Protein AF-A0AAE9CW41-F1 (afdb_monomer)

Organism: Caenorhabditis briggsae (NCBI:txid6238)

Radius of gyration: 40.55 Å; Cα contacts (8 Å, |Δi|>4): 1015; chains: 1; bounding box: 83×115×107 Å

Mean predicted aligned error: 18.95 Å

pLDDT: mean 74.08, std 17.82, range [25.81, 98.44]

InterPro domains:
  IPR021942 Protein of unknown function DUF3557 [PF12078] (274-424)
  IPR021942 Protein of unknown function DUF3557 [PF12078] (593-670)
  IPR021942 Protein of unknown function DUF3557 [PTHR31379] (8-447)

Foldseek 3Di:
DPDPDPPPPDDDDLVRLLVVLQPDAQVVLLVVCVVPVVCVVSNLAHAHEFAEWEAELQAIDTRLKDKGKAKQWDFPDDDDAPVSVVQVVVQYHSFDADQLRHGDLDDDDFDQLKQKFAAADVVVCVVVVPPVLLDPVVLVVLVVVLVVLVVVLVCLVPPDDDDPPDPPDDDDDDDDPPVPDDDDPDDDPPPPDCVVVPPDDDDPDPSVVVSVVSVVVNVSSVSVSVVSVSVVVSVVCVVVVHGYSTFMWIWIWMADSVRDIDIDIGGPPDTSQVVSLVVQCSSNNPHDDAYEYAEYEYEYDHNRMDIGRHYPPAEYAYQEYEYEHDPVSSLVSCQSRYPCSLDAHCEYEYQADELVCLPPPNQQRHQEYEHEVNEPYDPLSSLLSHNHLHYEYYNYHDDALVSLLSSVVCCVVVVSDPRRDYHYDDPDPVRVVSNVVSNVLSVLQVVLVVLLVCVVVPVPCVQVSLADAREFAEWEDELQAIDGSQKTKGKAKAKADPPPDDDPVNVVCNVRHHSAWADPLGHHDLDDPDDDPQKFKFADDDPDDDPPVVVVVVVVSVVVVPDDDDMAMKMWIWMAGNVGDIDIDIGHPPDGSLVVQQVVLCSSQNPHPDAYEYAEYEYDYDHPRIDIHDYDPPAAYAYQEYEYAGAPVRRLVSCLVRYPCSQDAHPYYYYNHDDPVCVPPSND

Sequence (684 aa):
MLAAIPDMDRRLSYGSLKCVLQKFKANFRFRLAERLPEIRCAEKAVPLYIDKFTFAEEGFKLNNTEYQLGVICQVRDGPAQKTFIGQAQYGGHPRDIDRFGYEIRSFTELTPGDIFVQDYNPQMDADDDLEFETTEESLLIQQNRLIALEKEKIELEHAPEEVENIPENPMELDLSEEDLIGIEPEEEDDLMDPDQVERGRDQVLSRKEQLEKINISIIYAKTLLAYIEFDLERNRRKRDNLPSLFDFFIQFTKTSPDGTVYIERFNYDKSLMAARKYLICKLLGNRKPVMKIKSLGFWARPGGGLVISLPEGIKLDVQNFGTSGNLSDVLERVEPVLEYPNRPFNLLTSDSLRLEDAQNPKVQNAEVLVLSDNWDVDYIALCREVQNKNIVIFLGQEMQPLEYGLLVEDLIETKGTVGTFYEITQTGEDKTKEAMRFIAAHFENVVMRERFRLAEGLPKIQWADKAVPLFISKLTICEEGHKLNDTDYRLGVICHTCNGYAPKTIICGNQYGHLRDIDRFRFEKRLFPEFTPGDIFVQDFNPQRGVDDDLELAITEASFMMEHDRLTALEKFTKVFSDGTVHIERFNYDKSLMEAWRYLICKTLGNRKSINKIESLGFQAQKHDGLVVCLPEGIKLNVRNFATSGNLSEVLQRVEPMLESPNRPFGRLTSDGLRLEDAHNPKV

Solvent-accessible surface area (backbone atoms only — not comparable to full-atom values): 39192 Å² total; per-residue (Å²): 135,82,80,75,77,78,67,88,83,66,73,73,50,73,68,57,44,33,60,55,53,63,74,51,56,55,73,60,50,53,55,48,30,67,79,36,64,89,45,37,68,46,55,37,62,41,59,47,66,41,61,34,38,36,38,40,59,45,36,38,31,55,57,66,30,39,41,32,46,10,41,29,63,42,59,74,76,75,86,70,53,67,68,50,55,49,32,56,74,71,33,22,40,50,57,48,55,46,80,75,68,47,76,52,88,69,82,71,87,82,54,96,73,45,36,60,34,47,50,86,51,74,65,58,58,60,62,64,65,54,58,76,72,70,41,76,63,57,49,52,52,44,51,51,50,40,52,50,48,55,48,51,50,50,50,66,74,66,50,78,88,74,82,78,82,72,76,96,68,82,79,87,75,92,74,70,92,79,83,80,75,87,82,74,89,77,92,65,96,66,86,76,61,72,79,76,69,77,79,74,76,96,66,90,67,53,73,69,57,49,52,49,52,49,52,52,50,46,54,48,41,55,52,52,44,57,48,46,57,49,52,38,50,44,50,50,29,62,76,68,70,49,84,54,63,54,48,57,27,35,26,42,29,36,36,40,79,84,68,53,72,46,79,51,76,42,76,59,85,65,55,56,68,58,52,50,33,49,52,47,30,68,77,61,38,88,46,80,51,59,32,38,30,46,30,41,34,42,48,42,58,87,76,60,44,34,80,47,53,62,47,88,90,48,41,35,45,64,40,23,44,34,35,31,22,45,54,66,64,37,51,63,55,46,40,79,37,33,67,56,64,87,58,59,28,60,32,38,37,27,35,47,66,50,70,76,46,39,75,37,68,65,56,36,52,11,55,25,40,34,38,38,58,32,65,87,54,63,63,68,64,38,62,69,64,35,73,45,49,25,40,37,41,33,68,42,55,87,78,55,51,68,56,57,40,52,52,52,48,50,43,60,74,72,55,58,54,95,85,50,49,76,46,78,51,77,86,57,70,67,60,50,52,49,30,52,53,46,40,50,58,51,49,57,50,55,53,52,53,51,52,52,52,50,41,70,75,33,71,89,47,38,72,60,57,29,56,48,61,48,81,38,70,32,40,38,42,41,67,57,32,38,31,51,63,68,35,38,39,32,53,18,37,30,72,47,58,82,79,83,69,67,58,69,68,55,53,58,29,45,74,76,31,31,78,47,46,58,44,101,85,68,46,71,48,91,64,82,73,88,82,58,98,77,56,37,63,33,49,57,91,73,96,82,77,75,79,64,75,59,51,62,53,50,53,56,51,55,65,58,70,77,77,76,88,72,74,51,58,32,34,37,39,39,39,38,42,79,89,69,52,73,50,75,51,75,47,79,59,82,67,53,56,68,55,54,47,30,49,50,47,31,71,76,71,34,89,43,82,33,58,34,36,29,50,28,41,35,41,44,45,60,89,77,74,45,28,78,48,56,69,50,89,87,51,46,37,43,66,40,22,43,35,32,46,17,44,48,61,66,40,46,68,57,46,38,84,30,34,74,58,66,86,60,59,46,84,42,77,47,56,78,34,73,51,85,76,43,78,74,40,90,58,108

Structure (mmCIF, N/CA/C/O backbone):
data_AF-A0AAE9CW41-F1
#
_entry.id   AF-A0AAE9CW41-F1
#
loop_
_atom_site.group_PDB
_atom_site.id
_atom_site.type_symbol
_atom_site.label_atom_id
_atom_site.label_alt_id
_atom_site.label_comp_id
_atom_site.label_asym_id
_atom_site.label_entity_id
_atom_site.label_seq_id
_atom_site.pdbx_PDB_ins_code
_atom_site.Cartn_x
_atom_site.Cartn_y
_atom_site.Cartn_z
_atom_site.occupancy
_atom_site.B_iso_or_equiv
_atom_site.auth_seq_id
_atom_site.auth_comp_id
_atom_site.auth_asym_id
_atom_site.auth_atom_id
_atom_site.pdbx_PDB_model_num
ATOM 1 N N . MET A 1 1 ? -6.506 -62.556 -6.181 1.00 41.69 1 MET A N 1
ATOM 2 C CA . MET A 1 1 ? -6.747 -61.312 -6.941 1.00 41.69 1 MET A CA 1
ATOM 3 C C . MET A 1 1 ? -5.397 -60.760 -7.350 1.00 41.69 1 MET A C 1
ATOM 5 O O . MET A 1 1 ? -4.662 -60.302 -6.488 1.00 41.69 1 MET A O 1
ATOM 9 N N . LEU A 1 2 ? -5.031 -60.895 -8.624 1.00 40.91 2 LEU A N 1
ATOM 10 C CA . LEU A 1 2 ? -3.861 -60.216 -9.178 1.00 40.91 2 LEU A CA 1
ATOM 11 C C . LEU A 1 2 ? -4.248 -58.746 -9.361 1.00 40.91 2 LEU A C 1
ATOM 13 O O . LEU A 1 2 ? -5.189 -58.454 -10.097 1.00 40.91 2 LEU A O 1
ATOM 17 N N . ALA A 1 3 ? -3.586 -57.844 -8.636 1.00 49.06 3 ALA A N 1
ATOM 18 C CA . ALA A 1 3 ? -3.726 -56.411 -8.848 1.00 49.06 3 ALA A CA 1
ATOM 19 C C . ALA A 1 3 ? -3.250 -56.105 -10.273 1.00 49.06 3 ALA A C 1
ATOM 21 O O . ALA A 1 3 ? -2.088 -56.336 -10.603 1.00 49.06 3 ALA A O 1
ATOM 22 N N . ALA A 1 4 ? -4.172 -55.665 -11.129 1.00 59.88 4 ALA A N 1
ATOM 23 C CA . ALA A 1 4 ? -3.843 -55.235 -12.476 1.00 59.88 4 ALA A CA 1
ATOM 24 C C . ALA A 1 4 ? -2.830 -54.087 -12.385 1.00 59.88 4 ALA A C 1
ATOM 26 O O . ALA A 1 4 ? -3.081 -53.084 -11.715 1.00 59.88 4 ALA A O 1
ATOM 27 N N . ILE A 1 5 ? -1.682 -54.266 -13.038 1.00 60.12 5 ILE A N 1
ATOM 28 C CA . ILE A 1 5 ? -0.695 -53.208 -13.252 1.00 60.12 5 ILE A CA 1
ATOM 29 C C . ILE A 1 5 ? -1.450 -52.048 -13.922 1.00 60.12 5 ILE A C 1
ATOM 31 O O . ILE A 1 5 ? -2.125 -52.294 -14.926 1.00 60.12 5 ILE A O 1
ATOM 35 N N . PRO A 1 6 ? 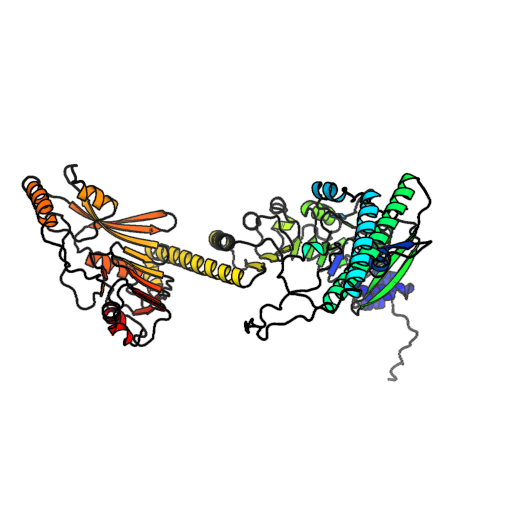-1.434 -50.824 -13.361 1.00 60.31 6 PRO A N 1
ATOM 36 C CA . PRO A 1 6 ? -2.142 -49.707 -13.963 1.00 60.31 6 PRO A CA 1
ATOM 37 C C . PRO A 1 6 ? -1.595 -49.476 -15.371 1.00 60.31 6 PRO A C 1
ATOM 39 O O . PRO A 1 6 ? -0.391 -49.334 -15.564 1.00 60.31 6 PRO A O 1
ATOM 42 N N . ASP A 1 7 ? -2.501 -49.489 -16.345 1.00 66.31 7 ASP A N 1
ATOM 43 C CA . ASP A 1 7 ? -2.213 -49.166 -17.737 1.00 66.31 7 ASP A CA 1
ATOM 44 C C . ASP A 1 7 ? -1.680 -47.728 -17.813 1.00 66.31 7 ASP A C 1
ATOM 46 O O . ASP A 1 7 ? -2.427 -46.764 -17.620 1.00 66.31 7 ASP A O 1
ATOM 50 N N . MET A 1 8 ? -0.369 -47.603 -18.030 1.00 60.34 8 MET A N 1
ATOM 51 C CA . MET A 1 8 ? 0.351 -46.328 -18.048 1.00 60.34 8 MET A CA 1
ATOM 52 C C . MET A 1 8 ? -0.043 -45.445 -19.243 1.00 60.34 8 MET A C 1
ATOM 54 O O . MET A 1 8 ? 0.181 -44.236 -19.187 1.00 60.34 8 MET A O 1
ATOM 58 N N . ASP A 1 9 ? -0.685 -46.011 -20.271 1.00 71.50 9 ASP A N 1
ATOM 59 C CA . ASP A 1 9 ? -1.161 -45.283 -21.454 1.00 71.50 9 ASP A CA 1
ATOM 60 C C . ASP A 1 9 ? -2.621 -44.814 -21.316 1.00 71.50 9 ASP A C 1
ATOM 62 O O . ASP A 1 9 ? -3.159 -44.096 -22.172 1.00 71.50 9 ASP A O 1
ATOM 66 N N . ARG A 1 10 ? -3.291 -45.165 -20.210 1.00 74.94 10 ARG A N 1
ATOM 67 C CA . ARG A 1 10 ? -4.683 -44.784 -19.976 1.00 74.94 10 ARG A CA 1
ATOM 68 C C . ARG A 1 10 ? -4.805 -43.298 -19.641 1.00 74.94 10 ARG A C 1
ATOM 70 O O . ARG A 1 10 ? -4.595 -42.860 -18.510 1.00 74.94 10 ARG A O 1
ATOM 77 N N . ARG A 1 11 ? -5.255 -42.518 -20.625 1.00 78.94 11 ARG A N 1
ATOM 78 C CA . ARG A 1 11 ? -5.577 -41.091 -20.461 1.00 78.94 11 ARG A CA 1
ATOM 79 C C . ARG A 1 11 ? -6.663 -40.879 -19.399 1.00 78.94 11 ARG A C 1
ATOM 81 O O . ARG A 1 11 ? -7.645 -41.623 -19.326 1.00 78.94 11 ARG A O 1
ATOM 88 N N . LEU A 1 12 ? -6.519 -39.815 -18.606 1.00 83.56 12 LEU A N 1
ATOM 89 C CA . LEU A 1 12 ? -7.567 -39.379 -17.682 1.00 83.56 12 LEU A CA 1
ATOM 90 C C . LEU A 1 12 ? -8.838 -39.017 -18.457 1.00 83.56 12 LEU A C 1
ATOM 92 O O . LEU A 1 12 ? -8.782 -38.345 -19.488 1.00 83.56 12 LEU A O 1
ATOM 96 N N . SER A 1 13 ? -9.999 -39.410 -17.926 1.00 89.94 13 SER A N 1
ATOM 97 C CA . SER A 1 13 ? -11.276 -38.926 -18.454 1.00 89.94 13 SER A CA 1
ATOM 98 C C . SER A 1 13 ? -11.366 -37.400 -18.318 1.00 89.94 13 SER A C 1
ATOM 100 O O . SER A 1 13 ? -10.769 -36.822 -17.408 1.00 89.94 13 SER A O 1
ATOM 102 N N . TYR A 1 14 ? -12.154 -36.736 -19.169 1.00 90.06 14 TYR A N 1
ATOM 103 C CA . TYR A 1 14 ? -12.338 -35.280 -19.098 1.00 90.06 14 TYR A CA 1
ATOM 104 C C . TYR A 1 14 ? -12.811 -34.812 -17.709 1.00 90.06 14 TYR A C 1
ATOM 106 O O . TYR A 1 14 ? -12.322 -33.810 -17.190 1.00 90.06 14 TYR A O 1
ATOM 114 N N . GLY A 1 15 ? -13.711 -35.568 -17.068 1.00 90.50 15 GLY A N 1
ATOM 115 C CA . GLY A 1 15 ? -14.164 -35.294 -15.701 1.00 90.50 15 GLY A CA 1
ATOM 116 C C . GLY A 1 15 ? -13.048 -35.445 -14.664 1.00 90.50 15 GLY A C 1
ATOM 117 O O . GLY A 1 15 ? -12.826 -34.539 -13.866 1.00 90.50 15 GLY A O 1
ATOM 118 N N . SER A 1 16 ? -12.289 -36.544 -14.717 1.00 92.31 16 SER A N 1
ATOM 119 C CA . SER A 1 16 ? -11.153 -36.775 -13.811 1.00 92.31 16 SER A CA 1
ATOM 120 C C . SER A 1 16 ? -10.066 -35.712 -13.981 1.00 92.31 16 SER A C 1
ATOM 122 O O . SER A 1 16 ? -9.541 -35.205 -12.993 1.00 92.31 16 SER A O 1
ATOM 124 N N . LEU A 1 17 ? -9.772 -35.325 -15.226 1.00 91.75 17 LEU A N 1
ATOM 125 C CA . LEU A 1 17 ? -8.810 -34.276 -15.545 1.00 91.75 17 LEU A CA 1
ATOM 126 C C . LEU A 1 17 ? -9.231 -32.935 -14.932 1.00 91.75 17 LEU A C 1
ATOM 128 O O . LEU A 1 17 ? -8.405 -32.266 -14.318 1.00 91.75 17 LEU A O 1
ATOM 132 N N . LYS A 1 18 ? -10.517 -32.568 -15.016 1.00 92.94 18 LYS A N 1
ATOM 133 C CA . LYS A 1 18 ? -11.053 -31.375 -14.341 1.00 92.94 18 LYS A CA 1
ATOM 134 C C . LYS A 1 18 ? -10.831 -31.413 -12.830 1.00 92.94 18 LYS A C 1
ATOM 136 O O . LYS A 1 18 ? -10.361 -30.426 -12.269 1.00 92.94 18 LYS A O 1
ATOM 141 N N . CYS A 1 19 ? -11.136 -32.538 -12.182 1.00 92.50 19 CYS A N 1
ATOM 142 C CA . CYS A 1 19 ? -10.952 -32.696 -10.738 1.00 92.50 19 CYS A CA 1
ATOM 143 C C . CYS A 1 19 ? -9.484 -32.537 -10.323 1.00 92.50 19 CYS A C 1
ATOM 145 O O . CYS A 1 19 ? -9.200 -31.863 -9.336 1.00 92.50 19 CYS A O 1
ATOM 147 N N . VAL A 1 20 ? -8.553 -33.115 -11.089 1.00 92.00 20 VAL A N 1
ATOM 148 C CA . VAL A 1 20 ? -7.109 -32.988 -10.834 1.00 92.00 20 VAL A CA 1
ATOM 149 C C . VAL A 1 20 ? -6.650 -31.543 -11.037 1.00 92.00 20 VAL A C 1
ATOM 151 O O . VAL A 1 20 ? -6.000 -30.976 -10.162 1.00 92.00 20 VAL A O 1
ATOM 154 N N . LEU A 1 21 ? -7.047 -30.906 -12.144 1.00 93.12 21 LEU A N 1
ATOM 155 C CA . LEU A 1 21 ? -6.669 -29.525 -12.457 1.00 93.12 21 LEU A CA 1
ATOM 156 C C . LEU A 1 21 ? -7.139 -28.522 -11.397 1.00 93.12 21 LEU A C 1
ATOM 158 O O . LEU A 1 21 ? -6.414 -27.580 -11.095 1.00 93.12 21 LEU A O 1
ATOM 162 N N . GLN A 1 22 ? -8.302 -28.733 -10.778 1.00 91.44 22 GLN A N 1
ATOM 163 C CA . GLN A 1 22 ? -8.791 -27.885 -9.682 1.00 91.44 22 GLN A CA 1
ATOM 164 C C . GLN A 1 22 ? -7.887 -27.888 -8.441 1.00 91.44 22 GLN A C 1
ATOM 166 O O . GLN A 1 22 ? -7.947 -26.947 -7.656 1.00 91.44 22 GLN A O 1
ATOM 171 N N . LYS A 1 23 ? -7.057 -28.921 -8.246 1.00 92.25 23 LYS A N 1
ATOM 172 C CA . LYS A 1 23 ? -6.140 -29.020 -7.099 1.00 92.25 23 LYS A CA 1
ATOM 173 C C . LYS A 1 23 ? -4.812 -28.300 -7.319 1.00 92.25 23 LYS A C 1
ATOM 175 O O . LYS A 1 23 ? -4.041 -28.147 -6.376 1.00 92.25 23 LYS A O 1
ATOM 180 N N . PHE A 1 24 ? -4.534 -27.847 -8.539 1.00 91.75 24 PHE A N 1
ATOM 181 C CA . PHE A 1 24 ? -3.289 -27.165 -8.864 1.00 91.75 24 PHE A CA 1
ATOM 182 C C . PHE A 1 24 ? -3.394 -25.642 -8.744 1.00 91.75 24 PHE A C 1
ATOM 184 O O . PHE A 1 24 ? -4.407 -25.036 -9.092 1.00 91.75 24 PHE A O 1
ATOM 191 N N . LYS A 1 25 ? -2.289 -25.012 -8.327 1.00 91.56 25 LYS A N 1
ATOM 192 C CA . LYS A 1 25 ? -2.133 -23.549 -8.306 1.00 91.56 25 LYS A CA 1
ATOM 193 C C . LYS A 1 25 ? -2.203 -22.967 -9.725 1.00 91.56 25 LYS A C 1
ATOM 195 O O . LYS A 1 25 ? -1.709 -23.588 -10.669 1.00 91.56 25 LYS A O 1
ATOM 200 N N . ALA A 1 26 ? -2.728 -21.748 -9.868 1.00 92.81 26 ALA A N 1
ATOM 201 C CA . ALA A 1 26 ? -2.951 -21.085 -11.160 1.00 92.81 26 ALA A CA 1
ATOM 202 C C . ALA A 1 26 ? -1.720 -21.102 -12.096 1.00 92.81 26 ALA A C 1
ATOM 204 O O . ALA A 1 26 ? -1.793 -21.645 -13.196 1.00 92.81 26 ALA A O 1
ATOM 205 N N . ASN A 1 27 ? -0.553 -20.636 -11.629 1.00 91.31 27 ASN A N 1
ATOM 206 C CA . ASN A 1 27 ? 0.675 -20.597 -12.443 1.00 91.31 27 ASN A CA 1
ATOM 207 C C . ASN A 1 27 ? 1.154 -21.986 -12.904 1.00 91.31 27 ASN A C 1
ATOM 209 O O . ASN A 1 27 ? 1.733 -22.121 -13.983 1.00 91.31 27 ASN A O 1
ATOM 213 N N . PHE A 1 28 ? 0.916 -23.040 -12.113 1.00 91.44 28 PHE A N 1
ATOM 214 C CA . PHE A 1 28 ? 1.231 -24.407 -12.539 1.00 91.44 28 PHE A CA 1
ATOM 215 C C . PHE A 1 28 ? 0.304 -24.855 -13.670 1.00 91.44 28 PHE A C 1
ATOM 217 O O . PHE A 1 28 ? 0.764 -25.435 -14.650 1.00 91.44 28 PHE A O 1
ATOM 224 N N . ARG A 1 29 ? -0.984 -24.519 -13.577 1.00 93.44 29 ARG A N 1
ATOM 225 C CA . ARG A 1 29 ? -1.980 -24.844 -14.602 1.00 93.44 29 ARG A CA 1
ATOM 226 C C . ARG A 1 29 ? -1.699 -24.137 -15.922 1.00 93.44 29 ARG A C 1
ATOM 228 O O . ARG A 1 29 ? -1.788 -24.784 -16.960 1.00 93.44 29 ARG A O 1
ATOM 235 N N . PHE A 1 30 ? -1.293 -22.867 -15.886 1.00 92.38 30 PHE A N 1
ATOM 236 C CA . PHE A 1 30 ? -0.900 -22.127 -17.091 1.00 92.38 30 PHE A CA 1
ATOM 237 C C . PHE A 1 30 ? 0.288 -22.787 -17.794 1.00 92.38 30 PHE A C 1
ATOM 239 O O . PHE A 1 30 ? 0.201 -23.081 -18.983 1.00 92.38 30 PHE A O 1
ATOM 246 N N . ARG A 1 31 ? 1.352 -23.124 -17.048 1.00 90.38 31 ARG A N 1
ATOM 247 C CA . ARG A 1 31 ? 2.521 -23.839 -17.594 1.00 90.38 31 ARG A CA 1
ATOM 248 C C . ARG A 1 31 ? 2.151 -25.205 -18.170 1.00 90.38 31 ARG A C 1
ATOM 250 O O . ARG A 1 31 ? 2.645 -25.588 -19.227 1.00 90.38 31 ARG A O 1
ATOM 257 N N . LEU A 1 32 ? 1.281 -25.944 -17.484 1.00 91.88 32 LEU A N 1
ATOM 258 C CA . LEU A 1 32 ? 0.843 -27.261 -17.934 1.00 91.88 32 LEU A CA 1
ATOM 259 C C . LEU A 1 32 ? 0.031 -27.162 -19.234 1.00 91.88 32 LEU A C 1
ATOM 261 O O . LEU A 1 32 ? 0.278 -27.919 -20.165 1.00 91.88 32 LEU A O 1
ATOM 265 N N . ALA A 1 33 ? -0.892 -26.203 -19.322 1.00 92.06 33 ALA A N 1
ATOM 266 C CA . ALA A 1 33 ? -1.710 -25.952 -20.507 1.00 92.06 33 ALA A CA 1
ATOM 267 C C . ALA A 1 33 ? -0.899 -25.395 -21.692 1.00 92.06 33 ALA A C 1
ATOM 269 O O . ALA A 1 33 ? -1.252 -25.615 -22.853 1.00 92.06 33 ALA A O 1
ATOM 270 N N . GLU A 1 34 ? 0.189 -24.677 -21.420 1.00 90.31 34 GLU A N 1
ATOM 271 C CA . GLU A 1 34 ? 1.137 -24.228 -22.437 1.00 90.31 34 GLU A CA 1
ATOM 272 C C . GLU A 1 34 ? 1.880 -25.412 -23.062 1.00 90.31 34 GLU A C 1
ATOM 274 O O . GLU A 1 34 ? 1.866 -25.542 -24.286 1.00 90.31 34 GLU A O 1
ATOM 279 N N . ARG A 1 35 ? 2.422 -26.313 -22.229 1.00 91.88 35 ARG A N 1
ATOM 280 C CA . ARG A 1 35 ? 3.161 -27.514 -22.662 1.00 91.88 35 ARG A CA 1
ATOM 281 C C . ARG A 1 35 ? 2.277 -28.618 -23.240 1.00 91.88 35 ARG A C 1
ATOM 283 O O . ARG A 1 35 ? 2.738 -29.376 -24.085 1.00 91.88 35 ARG A O 1
ATOM 290 N N . LEU A 1 36 ? 1.029 -28.727 -22.782 1.00 90.69 36 LEU A N 1
ATOM 291 C CA . LEU A 1 36 ? 0.072 -29.757 -23.192 1.00 90.69 36 LEU A CA 1
ATOM 292 C C . LEU A 1 36 ? -1.192 -29.098 -23.768 1.00 90.69 36 LEU A C 1
ATOM 294 O O . LEU A 1 36 ? -2.169 -28.887 -23.047 1.00 90.69 36 LEU A O 1
ATOM 298 N N . PRO A 1 37 ? -1.229 -28.774 -25.071 1.00 89.31 37 PRO A N 1
ATOM 299 C CA . PRO A 1 37 ? -2.374 -28.087 -25.665 1.00 89.31 37 PRO A CA 1
ATOM 300 C C . PRO A 1 37 ? -3.710 -28.831 -25.506 1.00 89.31 37 PRO A C 1
ATOM 302 O O . PRO A 1 37 ? -4.748 -28.187 -25.355 1.00 89.31 37 PRO A O 1
ATOM 305 N N . GLU A 1 38 ? -3.686 -30.170 -25.458 1.00 88.69 38 GLU A N 1
ATOM 306 C CA . GLU A 1 38 ? -4.881 -31.021 -25.326 1.00 88.69 38 GLU A CA 1
ATOM 307 C C . GLU A 1 38 ? -5.681 -30.764 -24.035 1.00 88.69 38 GLU A C 1
ATOM 309 O O . GLU A 1 38 ? -6.894 -30.977 -24.007 1.00 88.69 38 GLU A O 1
ATOM 314 N N . ILE A 1 39 ? -5.048 -30.266 -22.964 1.00 91.19 39 ILE A N 1
ATOM 315 C CA . ILE A 1 39 ? -5.738 -30.047 -21.682 1.00 91.19 39 ILE A CA 1
ATOM 316 C C . ILE A 1 39 ? -6.331 -28.641 -21.539 1.00 91.19 39 ILE A C 1
ATOM 318 O O . ILE A 1 39 ? -7.078 -28.398 -20.589 1.00 91.19 39 ILE A O 1
ATOM 322 N N . ARG A 1 40 ? -6.032 -27.709 -22.459 1.00 90.62 40 ARG A N 1
ATOM 323 C CA . ARG A 1 40 ? -6.431 -26.288 -22.367 1.00 90.62 40 ARG A CA 1
ATOM 324 C C . ARG A 1 40 ? -7.933 -26.117 -22.158 1.00 90.62 40 ARG A C 1
ATOM 326 O O . ARG A 1 40 ? -8.353 -25.325 -21.320 1.00 90.62 40 ARG A O 1
ATOM 333 N N . CYS A 1 41 ? -8.747 -26.895 -22.870 1.00 90.81 41 CYS A N 1
ATOM 334 C CA . CYS A 1 41 ? -10.203 -26.843 -22.740 1.00 90.81 41 CYS A CA 1
ATOM 335 C C . CYS A 1 41 ? -10.692 -27.306 -21.360 1.00 90.81 41 CYS A C 1
ATOM 337 O O . CYS A 1 41 ? -11.654 -26.750 -20.836 1.00 90.81 41 CYS A O 1
ATOM 339 N N . ALA A 1 42 ? -10.062 -28.322 -20.763 1.00 92.50 42 ALA A N 1
ATOM 340 C CA . ALA A 1 42 ? -10.403 -28.775 -19.413 1.00 92.50 42 ALA A CA 1
ATOM 341 C C . ALA A 1 42 ? -9.941 -27.763 -18.356 1.00 92.50 42 ALA A C 1
ATOM 343 O O . ALA A 1 42 ? -10.684 -27.472 -17.422 1.00 92.50 42 ALA A O 1
ATOM 344 N N . GLU A 1 43 ? -8.750 -27.192 -18.544 1.00 94.19 43 GLU A N 1
ATOM 345 C CA . GLU A 1 43 ? -8.160 -26.170 -17.681 1.00 94.19 43 GLU A CA 1
ATOM 346 C C . GLU A 1 43 ? -9.029 -24.906 -17.637 1.00 94.19 43 GLU A C 1
ATOM 348 O O . GLU A 1 43 ? -9.442 -24.487 -16.558 1.00 94.19 43 GLU A O 1
ATOM 353 N N . LYS A 1 44 ? -9.414 -24.348 -18.788 1.00 92.62 44 LYS A N 1
ATOM 354 C CA . LYS A 1 44 ? -10.273 -23.152 -18.827 1.00 92.62 44 LYS A CA 1
ATOM 355 C C . LYS A 1 44 ? -11.703 -23.395 -18.332 1.00 92.62 44 LYS A C 1
ATOM 357 O O . LYS A 1 44 ? -12.404 -22.451 -17.976 1.00 92.62 44 LYS A O 1
ATOM 362 N N . ALA A 1 45 ? -12.149 -24.651 -18.297 1.00 92.69 45 ALA A N 1
ATOM 363 C CA . ALA A 1 45 ? -13.499 -25.026 -17.885 1.00 92.69 45 ALA A CA 1
ATOM 364 C C . ALA A 1 45 ? -13.661 -25.262 -16.375 1.00 92.69 45 ALA A C 1
ATOM 366 O O . ALA A 1 45 ? -14.768 -25.592 -15.945 1.00 92.69 45 ALA A O 1
ATOM 367 N N . VAL A 1 46 ? -12.600 -25.134 -15.573 1.00 92.38 46 VAL A N 1
ATOM 368 C CA . VAL A 1 46 ? -12.693 -25.226 -14.109 1.00 92.38 46 VAL A CA 1
ATOM 369 C C . VAL A 1 46 ? -12.265 -23.914 -13.441 1.00 92.38 46 VAL A C 1
ATOM 371 O O . VAL A 1 46 ? -11.405 -23.223 -13.993 1.00 92.38 46 VAL A O 1
ATOM 374 N N . PRO A 1 47 ? -12.826 -23.575 -12.262 1.00 91.44 47 PRO A N 1
ATOM 375 C CA . PRO A 1 47 ? -12.516 -22.328 -11.569 1.00 91.44 47 PRO A CA 1
ATOM 376 C C . PRO A 1 47 ? -11.021 -22.137 -11.301 1.00 91.44 47 PRO A C 1
ATOM 378 O O . PRO A 1 47 ? -10.270 -23.107 -11.116 1.00 91.44 47 PRO A O 1
ATOM 381 N N . LEU A 1 48 ? -10.609 -20.872 -11.265 1.00 93.56 48 LEU A N 1
ATOM 382 C CA . LEU A 1 48 ? -9.302 -20.450 -10.779 1.00 93.56 48 LEU A CA 1
ATOM 383 C C . LEU A 1 48 ? -9.440 -19.828 -9.395 1.00 93.56 48 LEU A C 1
ATOM 385 O O . LEU A 1 48 ? -10.374 -19.072 -9.141 1.00 93.56 48 LEU A O 1
ATOM 389 N N . TYR A 1 49 ? -8.464 -20.137 -8.548 1.00 93.50 49 TYR A N 1
ATOM 390 C CA . TYR A 1 49 ? -8.258 -19.505 -7.254 1.00 93.50 49 TYR A CA 1
ATOM 391 C C . TYR A 1 49 ? -6.909 -18.791 -7.307 1.00 93.50 49 TYR A C 1
ATOM 393 O O . TYR A 1 49 ? -5.881 -19.426 -7.577 1.00 93.50 49 TYR A O 1
ATOM 401 N N . ILE A 1 50 ? -6.929 -17.479 -7.110 1.00 95.81 50 ILE A N 1
ATOM 402 C CA . ILE A 1 50 ? -5.762 -16.600 -7.114 1.00 95.81 50 ILE A CA 1
ATOM 403 C C . ILE A 1 50 ? -5.709 -15.916 -5.748 1.00 95.81 50 ILE A C 1
ATOM 405 O O . ILE A 1 50 ? -6.712 -15.393 -5.272 1.00 95.81 50 ILE A O 1
ATOM 409 N N . ASP A 1 51 ? -4.552 -15.966 -5.101 1.00 95.88 51 ASP A N 1
ATOM 410 C CA . ASP A 1 51 ? -4.343 -15.376 -3.781 1.00 95.88 51 ASP A CA 1
ATOM 411 C C . ASP A 1 51 ? -4.086 -13.868 -3.902 1.00 95.88 51 ASP A C 1
ATOM 413 O O . ASP A 1 51 ? -4.788 -13.063 -3.301 1.00 95.88 51 ASP A O 1
ATOM 417 N N . LYS A 1 52 ? -3.153 -13.468 -4.771 1.00 97.12 52 LYS A N 1
ATOM 418 C CA . LYS A 1 52 ? -2.841 -12.058 -5.034 1.00 97.12 52 LYS A CA 1
ATOM 419 C C . LYS A 1 52 ? -2.758 -11.812 -6.534 1.00 97.12 52 LYS A C 1
ATOM 421 O O . LYS A 1 52 ? -2.107 -12.580 -7.240 1.00 97.12 52 LYS A O 1
ATOM 426 N N . PHE A 1 53 ? -3.418 -10.775 -7.028 1.00 97.19 53 PHE A N 1
ATOM 427 C CA . PHE A 1 53 ? -3.306 -10.328 -8.409 1.00 97.19 53 PHE A CA 1
ATOM 428 C C . PHE A 1 53 ? -3.126 -8.815 -8.427 1.00 97.19 53 PHE A C 1
ATOM 430 O O . PHE A 1 53 ? -4.053 -8.092 -8.082 1.00 97.19 53 PHE A O 1
ATOM 437 N N . THR A 1 54 ? -1.933 -8.343 -8.775 1.00 96.94 54 THR A N 1
ATOM 438 C CA . THR A 1 54 ? -1.619 -6.911 -8.771 1.00 96.94 54 THR A CA 1
ATOM 439 C C . THR A 1 54 ? -1.134 -6.454 -10.131 1.00 96.94 54 THR A C 1
ATOM 441 O O . THR A 1 54 ? -0.354 -7.160 -10.768 1.00 96.94 54 THR A O 1
ATOM 444 N N . PHE A 1 55 ? -1.593 -5.288 -10.561 1.00 95.31 55 PHE A N 1
ATOM 445 C CA . PHE A 1 55 ? -1.154 -4.613 -11.777 1.00 95.31 55 PHE A CA 1
ATOM 446 C C . PHE A 1 55 ? -0.295 -3.409 -11.416 1.00 95.31 55 PHE A C 1
ATOM 448 O O . PHE A 1 55 ? -0.560 -2.769 -10.400 1.00 95.31 55 PHE A O 1
ATOM 455 N N . ALA A 1 56 ? 0.704 -3.147 -12.251 1.00 90.69 56 ALA A N 1
ATOM 456 C CA . ALA A 1 56 ? 1.587 -1.994 -12.189 1.00 90.69 56 ALA A CA 1
ATOM 457 C C . ALA A 1 56 ? 1.994 -1.578 -13.610 1.00 90.69 56 ALA A C 1
ATOM 459 O O . ALA A 1 56 ? 1.644 -2.248 -14.589 1.00 90.69 56 ALA A O 1
ATOM 460 N N . GLU A 1 57 ? 2.726 -0.478 -13.744 1.00 84.44 57 GLU A N 1
ATOM 461 C CA . GLU A 1 57 ? 3.126 0.052 -15.049 1.00 84.44 57 GLU A CA 1
ATOM 462 C C . GLU A 1 57 ? 4.044 -0.887 -15.824 1.00 84.44 57 GLU A C 1
ATOM 464 O O . GLU A 1 57 ? 3.992 -0.900 -17.045 1.00 84.44 57 GLU A O 1
ATOM 469 N N . GLU A 1 58 ? 4.837 -1.716 -15.154 1.00 84.56 58 GLU A N 1
ATOM 470 C CA . GLU A 1 58 ? 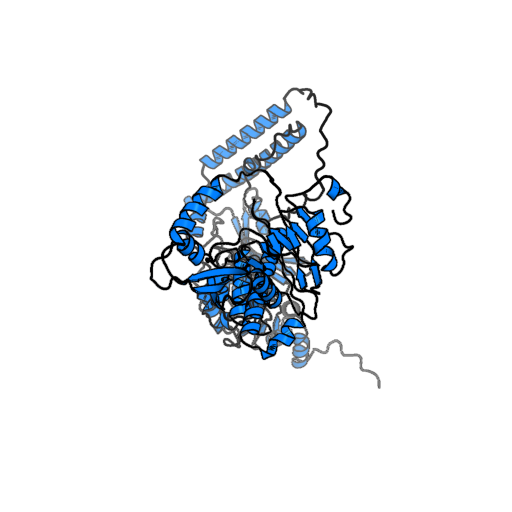5.759 -2.677 -15.762 1.00 84.56 58 GLU A CA 1
ATOM 471 C C . GLU A 1 58 ? 5.028 -3.947 -16.233 1.00 84.56 58 GLU A C 1
ATOM 473 O O . GLU A 1 58 ? 5.511 -4.681 -17.103 1.00 84.56 58 GLU A O 1
ATOM 478 N N . GLY A 1 59 ? 3.840 -4.225 -15.681 1.00 91.25 59 GLY A N 1
ATOM 479 C CA . GLY A 1 59 ? 3.049 -5.411 -15.991 1.00 91.25 59 GLY A CA 1
ATOM 480 C C . GLY A 1 59 ? 2.135 -5.858 -14.850 1.00 91.25 59 GLY A C 1
ATOM 481 O O . GLY A 1 59 ? 1.305 -5.104 -14.349 1.00 91.25 59 GLY A O 1
ATOM 482 N N . PHE A 1 60 ? 2.199 -7.136 -14.480 1.00 95.00 60 PHE A N 1
ATOM 483 C CA . PHE A 1 60 ? 1.371 -7.665 -13.397 1.00 95.00 60 PHE A CA 1
ATOM 484 C C . PHE A 1 60 ? 2.020 -8.835 -12.665 1.00 95.00 60 PHE A C 1
ATOM 486 O O . PHE A 1 60 ? 2.794 -9.621 -13.213 1.00 95.00 60 PHE A O 1
ATOM 493 N N . LYS A 1 61 ? 1.611 -9.025 -11.414 1.00 96.06 61 LYS A N 1
ATOM 494 C CA . LYS A 1 61 ? 2.028 -10.133 -10.562 1.00 96.06 61 LYS A CA 1
ATOM 495 C C . LYS A 1 61 ? 0.831 -11.000 -10.212 1.00 96.06 61 LYS A C 1
ATOM 497 O O . LYS A 1 61 ? -0.164 -10.534 -9.664 1.00 96.06 61 LYS A O 1
ATOM 502 N N . LEU A 1 62 ? 0.936 -12.290 -10.520 1.00 95.19 62 LEU A N 1
ATOM 503 C CA . LEU A 1 62 ? -0.076 -13.295 -10.210 1.00 95.19 62 LEU A CA 1
ATOM 504 C C . LEU A 1 62 ? 0.491 -14.278 -9.184 1.00 95.19 62 LEU A C 1
ATOM 506 O O . LEU A 1 62 ? 1.350 -15.116 -9.482 1.00 95.19 62 LEU A O 1
ATOM 510 N N . ASN A 1 63 ? -0.035 -14.200 -7.966 1.00 93.44 63 ASN A N 1
ATOM 511 C CA . ASN A 1 63 ? 0.520 -14.768 -6.742 1.00 93.44 63 ASN A CA 1
ATOM 512 C C . ASN A 1 63 ? 1.964 -14.279 -6.533 1.00 93.44 63 ASN A C 1
ATOM 514 O O . ASN A 1 63 ? 2.199 -13.091 -6.353 1.00 93.44 63 ASN A O 1
ATOM 518 N N . ASN A 1 64 ? 2.936 -15.188 -6.621 1.00 91.19 64 ASN A N 1
ATOM 519 C CA . ASN A 1 64 ? 4.359 -14.891 -6.445 1.00 91.19 64 ASN A CA 1
ATOM 520 C C . ASN A 1 64 ? 5.121 -14.962 -7.779 1.00 91.19 64 ASN A C 1
ATOM 522 O O . ASN A 1 64 ? 6.321 -15.204 -7.791 1.00 91.19 64 ASN A O 1
ATOM 526 N N . THR A 1 65 ? 4.419 -14.870 -8.910 1.00 94.31 65 THR A N 1
ATOM 527 C CA . THR A 1 65 ? 5.029 -14.883 -10.245 1.00 94.31 65 THR A CA 1
ATOM 528 C C . THR A 1 65 ? 4.762 -13.554 -10.917 1.00 94.31 65 THR A C 1
ATOM 530 O O . THR A 1 65 ? 3.606 -13.148 -11.033 1.00 94.31 65 THR A O 1
ATOM 533 N N . GLU A 1 66 ? 5.829 -12.913 -11.354 1.00 95.00 66 GLU A N 1
ATOM 534 C CA . GLU A 1 66 ? 5.804 -11.606 -11.988 1.00 95.00 66 GLU A CA 1
ATOM 535 C C . GLU A 1 66 ? 5.877 -11.749 -13.508 1.00 95.00 66 GLU A C 1
ATOM 537 O O . GLU A 1 66 ? 6.564 -12.634 -14.026 1.00 95.00 66 GLU A O 1
ATOM 542 N N . TYR A 1 67 ? 5.110 -10.919 -14.205 1.00 94.69 67 TYR A N 1
ATOM 543 C CA . TYR A 1 67 ? 5.006 -10.865 -15.655 1.00 94.69 67 TYR A CA 1
ATOM 544 C C . TYR A 1 67 ? 5.198 -9.409 -16.080 1.00 94.69 67 TYR A C 1
ATOM 546 O O . TYR A 1 67 ? 4.290 -8.597 -15.907 1.00 94.69 67 TYR A O 1
ATOM 554 N N . GLN A 1 68 ? 6.360 -9.097 -16.642 1.00 93.69 68 GLN A N 1
ATOM 555 C CA . GLN A 1 68 ? 6.726 -7.759 -17.097 1.00 93.69 68 GLN A CA 1
ATOM 556 C C . GLN A 1 68 ? 6.771 -7.707 -18.625 1.00 93.69 68 GLN A C 1
ATOM 558 O O . GLN A 1 68 ? 7.137 -8.684 -19.291 1.00 93.69 68 GLN A O 1
ATOM 563 N N . LEU A 1 69 ? 6.378 -6.562 -19.173 1.00 92.38 69 LEU A N 1
ATOM 564 C CA . LEU A 1 69 ? 6.464 -6.233 -20.591 1.00 92.38 69 LEU A CA 1
ATOM 565 C C . LEU A 1 69 ? 6.996 -4.809 -20.726 1.00 92.38 69 LEU A C 1
ATOM 567 O O . LEU A 1 69 ? 6.292 -3.871 -20.342 1.00 92.38 69 LEU A O 1
ATOM 571 N N . GLY A 1 70 ? 8.182 -4.666 -21.315 1.00 91.81 70 GLY A N 1
ATOM 572 C CA . GLY A 1 70 ? 8.810 -3.371 -21.564 1.00 91.81 70 GLY A CA 1
ATOM 573 C C . GLY A 1 70 ? 9.462 -3.272 -22.943 1.00 91.81 70 GLY A C 1
ATOM 574 O O . GLY A 1 70 ? 9.735 -4.289 -23.590 1.00 91.81 70 GLY A O 1
ATOM 575 N N . VAL A 1 71 ? 9.689 -2.044 -23.416 1.00 90.38 71 VAL A N 1
ATOM 576 C CA . VAL A 1 71 ? 10.411 -1.780 -24.669 1.00 90.38 71 VAL A CA 1
ATOM 577 C C . VAL A 1 71 ? 11.908 -1.697 -24.396 1.00 90.38 71 VAL A C 1
ATOM 579 O O . VAL A 1 71 ? 12.356 -0.991 -23.500 1.00 90.38 71 VAL A O 1
ATOM 582 N N . ILE A 1 72 ? 12.704 -2.407 -25.184 1.00 88.75 72 ILE A N 1
ATOM 583 C CA . ILE A 1 72 ? 14.161 -2.318 -25.157 1.00 88.75 72 ILE A CA 1
ATOM 584 C C . ILE A 1 72 ? 14.639 -1.602 -26.407 1.00 88.75 72 ILE A C 1
ATOM 586 O O . ILE A 1 72 ? 14.287 -1.980 -27.527 1.00 88.75 72 ILE A O 1
ATOM 590 N N . CYS A 1 73 ? 15.504 -0.618 -26.186 1.00 84.38 73 CYS A N 1
ATOM 591 C CA . CYS A 1 73 ? 16.240 0.088 -27.219 1.00 84.38 73 CYS A CA 1
ATOM 592 C C . CYS A 1 73 ? 17.604 -0.574 -27.418 1.00 84.38 73 CYS A C 1
ATOM 594 O O . CYS A 1 73 ? 18.451 -0.554 -26.523 1.00 84.38 73 CYS A O 1
ATOM 596 N N . GLN A 1 74 ? 17.846 -1.133 -28.599 1.00 82.25 74 GLN A N 1
ATOM 597 C CA . GLN A 1 74 ? 19.167 -1.599 -28.998 1.00 82.25 74 GLN A CA 1
ATOM 598 C C . GLN A 1 74 ? 19.775 -0.604 -29.986 1.00 82.25 74 GLN A C 1
ATOM 600 O O . GLN A 1 74 ? 19.250 -0.410 -31.077 1.00 82.25 74 GLN A O 1
ATOM 605 N N . VAL A 1 75 ? 20.884 0.031 -29.608 1.00 78.69 75 VAL A N 1
ATOM 606 C CA . VAL A 1 75 ? 21.598 0.971 -30.484 1.00 78.69 75 VAL A CA 1
ATOM 607 C C . VAL A 1 75 ? 22.210 0.207 -31.664 1.00 78.69 75 VAL A C 1
ATOM 609 O O . VAL A 1 75 ? 22.892 -0.798 -31.458 1.00 78.69 75 VAL A O 1
ATOM 612 N N . ARG A 1 76 ? 21.957 0.674 -32.893 1.00 75.38 76 ARG A N 1
ATOM 613 C CA . ARG A 1 76 ? 22.463 0.066 -34.137 1.00 75.38 76 ARG A CA 1
ATOM 614 C C . ARG A 1 76 ? 23.962 0.271 -34.320 1.00 75.38 76 ARG A C 1
ATOM 616 O O . ARG A 1 76 ? 24.670 -0.681 -34.631 1.00 75.38 76 ARG A O 1
ATOM 623 N N . ASP A 1 77 ? 24.422 1.502 -34.102 1.00 67.38 77 ASP A N 1
ATOM 624 C CA . ASP A 1 77 ? 25.799 1.931 -34.336 1.00 67.38 77 ASP A CA 1
ATOM 625 C C . ASP A 1 77 ? 26.330 2.713 -33.124 1.00 67.38 77 ASP A C 1
ATOM 627 O O . ASP A 1 77 ? 25.713 3.682 -32.685 1.00 67.38 77 ASP A O 1
ATOM 631 N N . GLY A 1 78 ? 27.495 2.315 -32.602 1.00 62.34 78 GLY A N 1
ATOM 632 C CA . GLY A 1 78 ? 28.158 2.973 -31.467 1.00 62.34 78 GLY A CA 1
ATOM 633 C C . GLY A 1 78 ? 27.959 2.273 -30.111 1.00 62.34 78 GLY A C 1
ATOM 634 O O . GLY A 1 78 ? 27.272 1.254 -30.021 1.00 62.34 78 GLY A O 1
ATOM 635 N N . PRO A 1 79 ? 28.618 2.764 -29.044 1.00 59.38 79 PRO A N 1
ATOM 636 C CA . PRO A 1 79 ? 28.491 2.184 -27.713 1.00 59.38 79 PRO A CA 1
ATOM 637 C C . PRO A 1 79 ? 27.085 2.432 -27.152 1.00 59.38 79 PRO A C 1
ATOM 639 O O . PRO A 1 79 ? 26.629 3.570 -27.071 1.00 59.38 79 PRO A O 1
ATOM 642 N N . ALA A 1 80 ? 26.402 1.361 -26.740 1.00 61.50 80 ALA A N 1
ATOM 643 C CA . ALA A 1 80 ? 25.137 1.478 -26.026 1.00 61.50 80 ALA A CA 1
ATOM 644 C C . ALA A 1 80 ? 25.367 2.183 -24.681 1.00 61.50 80 ALA A C 1
ATOM 646 O O . ALA A 1 80 ? 26.269 1.812 -23.925 1.00 61.50 80 ALA A O 1
ATOM 647 N N . GLN A 1 81 ? 24.562 3.200 -24.378 1.00 66.19 81 GLN A N 1
ATOM 648 C CA . GLN A 1 81 ? 24.668 3.889 -23.095 1.00 66.19 81 GLN A CA 1
ATOM 649 C C . GLN A 1 81 ? 24.252 2.979 -21.941 1.00 66.19 81 GLN A C 1
ATOM 651 O O . GLN A 1 81 ? 23.389 2.111 -22.101 1.00 66.19 8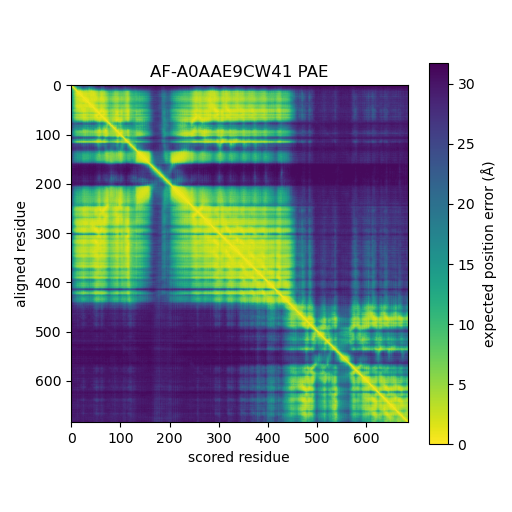1 GLN A O 1
ATOM 656 N N . LYS A 1 82 ? 24.835 3.215 -20.759 1.00 63.47 82 LYS A N 1
ATOM 657 C CA . LYS A 1 82 ? 24.554 2.430 -19.548 1.00 63.47 82 LYS A CA 1
ATOM 658 C C . LYS A 1 82 ? 23.060 2.379 -19.217 1.00 63.47 82 LYS A C 1
ATOM 660 O O . LYS A 1 82 ? 22.585 1.303 -18.878 1.00 63.47 82 LYS A O 1
ATOM 665 N N . THR A 1 83 ? 22.326 3.474 -19.409 1.00 60.09 83 THR A N 1
ATOM 666 C CA . THR A 1 83 ? 20.876 3.556 -19.165 1.00 60.09 83 THR A CA 1
ATOM 667 C C . THR A 1 83 ? 20.094 2.525 -19.987 1.00 60.09 83 THR A C 1
ATOM 669 O O . THR A 1 83 ? 19.332 1.738 -19.432 1.00 60.09 83 THR A O 1
ATOM 672 N N . PHE A 1 84 ? 20.356 2.418 -21.297 1.00 64.50 84 PHE A N 1
ATOM 673 C CA . PHE A 1 84 ? 19.686 1.427 -22.158 1.00 64.50 84 PHE A CA 1
ATOM 674 C C . PHE A 1 84 ? 20.128 -0.014 -21.863 1.00 64.50 84 PHE A C 1
ATOM 676 O O . PHE A 1 84 ? 19.339 -0.951 -22.000 1.00 64.50 84 PHE A O 1
ATOM 683 N N . ILE A 1 85 ? 21.379 -0.208 -21.427 1.00 61.38 85 ILE A N 1
ATOM 684 C CA . ILE A 1 85 ? 21.876 -1.517 -20.978 1.00 61.38 85 ILE A CA 1
ATOM 685 C C . ILE A 1 85 ? 21.166 -1.944 -19.685 1.00 61.38 85 ILE A C 1
ATOM 687 O O . ILE A 1 85 ? 20.753 -3.100 -19.584 1.00 61.38 85 ILE A O 1
ATOM 691 N N . GLY A 1 86 ? 21.000 -1.028 -18.727 1.00 62.72 86 GLY A N 1
ATOM 692 C CA . GLY A 1 86 ? 20.277 -1.253 -17.475 1.00 62.72 86 GLY A CA 1
ATOM 693 C C . GLY A 1 86 ? 18.816 -1.605 -17.733 1.00 62.72 86 GLY A C 1
ATOM 694 O O . GLY A 1 86 ? 18.363 -2.673 -17.328 1.00 62.72 86 GLY A O 1
ATOM 695 N N . GLN A 1 87 ? 18.108 -0.799 -18.528 1.00 67.50 87 GLN A N 1
ATOM 696 C CA . GLN A 1 87 ? 16.716 -1.073 -18.905 1.00 67.50 87 GLN A CA 1
ATOM 697 C C . GLN A 1 87 ? 16.543 -2.472 -19.511 1.00 67.50 87 GLN A C 1
ATOM 699 O O . GLN A 1 87 ? 15.613 -3.191 -19.156 1.00 67.50 87 GLN A O 1
ATOM 704 N N . ALA A 1 88 ? 17.462 -2.916 -20.374 1.00 68.00 88 ALA A N 1
ATOM 705 C CA . ALA A 1 88 ? 17.397 -4.255 -20.954 1.00 68.00 88 ALA A CA 1
ATOM 706 C C . ALA A 1 88 ? 17.520 -5.390 -19.914 1.00 68.00 88 ALA A C 1
ATOM 708 O O . ALA A 1 88 ? 16.935 -6.463 -20.107 1.00 68.00 88 ALA A O 1
ATOM 709 N N . GLN A 1 89 ? 18.271 -5.166 -18.829 1.00 71.62 89 GLN A N 1
ATOM 710 C CA . GLN A 1 89 ? 18.430 -6.112 -17.718 1.00 71.62 89 GLN A CA 1
ATOM 711 C C . GLN A 1 89 ? 17.192 -6.145 -16.809 1.00 71.62 89 GLN A C 1
ATOM 713 O O . GLN A 1 89 ? 16.828 -7.222 -16.340 1.00 71.62 89 GLN A O 1
ATOM 718 N N . TYR A 1 90 ? 16.501 -5.014 -16.649 1.00 73.94 90 TYR A N 1
ATOM 719 C CA . TYR A 1 90 ? 15.341 -4.855 -15.760 1.00 73.94 90 TYR A CA 1
ATOM 720 C C . TYR A 1 90 ? 13.969 -4.983 -16.447 1.00 73.94 90 TYR A C 1
ATOM 722 O O . TYR A 1 90 ? 12.957 -4.569 -15.898 1.00 73.94 90 TYR A O 1
ATOM 730 N N . GLY A 1 91 ? 13.897 -5.586 -17.640 1.00 78.19 91 GLY A N 1
ATOM 731 C CA . GLY A 1 91 ? 12.611 -5.866 -18.303 1.00 78.19 91 GLY A CA 1
ATOM 732 C C . GLY A 1 91 ? 12.210 -4.897 -19.420 1.00 78.19 91 GLY A C 1
ATOM 733 O O . GLY A 1 91 ? 11.287 -5.208 -20.171 1.00 78.19 91 GLY A O 1
ATOM 734 N N . GLY A 1 92 ? 12.953 -3.808 -19.605 1.00 85.69 92 GLY A N 1
ATOM 735 C CA . GLY A 1 92 ? 12.702 -2.757 -20.591 1.00 85.69 92 GLY A CA 1
ATOM 736 C C . GLY A 1 92 ? 11.887 -1.590 -20.032 1.00 85.69 92 GLY A C 1
ATOM 737 O O . GLY A 1 92 ? 11.392 -1.630 -18.912 1.00 85.69 92 GLY A O 1
ATOM 738 N N . HIS A 1 93 ? 11.738 -0.548 -20.844 1.00 85.62 93 HIS A N 1
ATOM 739 C CA . HIS A 1 93 ? 10.952 0.639 -20.533 1.00 85.62 93 HIS A CA 1
ATOM 740 C C . HIS A 1 93 ? 9.456 0.294 -20.385 1.00 85.62 93 HIS A C 1
ATOM 742 O O . HIS A 1 93 ? 8.907 -0.349 -21.285 1.00 85.62 93 HIS A O 1
ATOM 748 N N . PRO A 1 94 ? 8.766 0.701 -19.304 1.00 82.12 94 PRO A N 1
ATOM 749 C CA . PRO A 1 94 ? 7.397 0.264 -19.012 1.00 82.12 94 PRO A CA 1
ATOM 750 C C . PRO A 1 94 ? 6.320 0.954 -19.861 1.00 82.12 94 PRO A C 1
ATOM 752 O O . PRO A 1 94 ? 5.161 0.540 -19.822 1.00 82.12 94 PRO A O 1
ATOM 755 N N . ARG A 1 95 ? 6.668 1.978 -20.643 1.00 83.00 95 ARG A N 1
ATOM 756 C CA . ARG A 1 95 ? 5.743 2.666 -21.558 1.00 83.00 95 ARG A CA 1
ATOM 757 C C . ARG A 1 95 ? 6.209 2.608 -23.001 1.00 83.00 95 ARG A C 1
ATOM 759 O O . ARG A 1 95 ? 7.387 2.365 -23.272 1.00 83.00 95 ARG A O 1
ATOM 766 N N . ASP A 1 96 ? 5.252 2.789 -23.907 1.00 86.19 96 ASP A N 1
ATOM 767 C CA . ASP A 1 96 ? 5.529 2.896 -25.333 1.00 86.19 96 ASP A CA 1
ATOM 768 C C . ASP A 1 96 ? 6.451 4.092 -25.585 1.00 86.19 96 ASP A C 1
ATOM 770 O O . ASP A 1 96 ? 6.314 5.149 -24.972 1.00 86.19 96 ASP A O 1
ATOM 774 N N . ILE A 1 97 ? 7.405 3.907 -26.489 1.00 86.50 97 ILE A N 1
ATOM 775 C CA . ILE A 1 97 ? 8.377 4.931 -26.868 1.00 86.50 97 ILE A CA 1
ATOM 776 C C . ILE A 1 97 ? 8.266 5.236 -28.358 1.00 86.50 97 ILE A C 1
ATOM 778 O O . ILE A 1 97 ? 7.886 4.376 -29.164 1.00 86.50 97 ILE A O 1
ATOM 782 N N . ASP A 1 98 ? 8.576 6.475 -28.724 1.00 85.62 98 ASP A N 1
ATOM 783 C CA . ASP A 1 98 ? 8.599 6.937 -30.098 1.00 85.62 98 ASP A CA 1
ATOM 784 C C . ASP A 1 98 ? 9.812 6.373 -30.852 1.00 85.62 98 ASP A C 1
ATOM 786 O O . ASP A 1 98 ? 10.716 5.744 -30.297 1.00 85.62 98 ASP A O 1
ATOM 790 N N . ARG A 1 99 ? 9.861 6.612 -32.165 1.00 85.19 99 ARG A N 1
ATOM 791 C CA . ARG A 1 99 ? 10.970 6.129 -33.001 1.00 85.19 99 ARG A CA 1
ATOM 792 C C . ARG A 1 99 ? 12.331 6.717 -32.613 1.00 85.19 99 ARG A C 1
ATOM 794 O O . ARG A 1 99 ? 13.336 6.219 -33.103 1.00 85.19 99 ARG A O 1
ATOM 801 N N . PHE A 1 100 ? 12.391 7.772 -31.811 1.00 83.75 100 PHE A N 1
ATOM 802 C CA . PHE A 1 100 ? 13.626 8.362 -31.300 1.00 83.75 100 PHE A CA 1
ATOM 803 C C . PHE A 1 100 ? 13.911 7.922 -29.857 1.00 83.75 100 PHE A C 1
ATOM 805 O O . PHE A 1 100 ? 14.903 8.361 -29.291 1.00 83.75 100 PHE A O 1
ATOM 812 N N . GLY A 1 101 ? 13.096 7.041 -29.273 1.00 80.00 101 GLY A N 1
ATOM 813 C CA . GLY A 1 101 ? 13.250 6.514 -27.921 1.00 80.00 101 GLY A CA 1
ATOM 814 C C . GLY A 1 101 ? 12.680 7.411 -26.821 1.00 80.00 101 GLY A C 1
ATOM 815 O O . GLY A 1 101 ? 12.994 7.170 -25.664 1.00 80.00 101 GLY A O 1
ATOM 816 N N . TYR A 1 102 ? 11.917 8.469 -27.144 1.00 81.31 102 TYR A N 1
ATOM 817 C CA . TYR A 1 102 ? 11.195 9.280 -26.141 1.00 81.31 102 TYR A CA 1
ATOM 818 C C . TYR A 1 102 ? 9.935 8.568 -25.700 1.00 81.31 102 TYR A C 1
ATOM 820 O O . TYR A 1 102 ? 9.241 7.973 -26.520 1.00 81.31 102 TYR A O 1
ATOM 828 N N . GLU A 1 103 ? 9.638 8.646 -24.413 1.00 79.00 103 GLU A N 1
ATOM 829 C CA . GLU A 1 103 ? 8.401 8.119 -23.875 1.00 79.00 103 GLU A CA 1
ATOM 830 C C . GLU A 1 103 ? 7.184 8.792 -24.516 1.00 79.00 103 GLU A C 1
ATOM 832 O O . GLU A 1 103 ? 7.110 10.012 -24.663 1.00 79.00 103 GLU A O 1
ATOM 837 N N . ILE A 1 104 ? 6.202 7.981 -24.896 1.00 79.12 104 ILE A N 1
ATOM 838 C CA . ILE A 1 104 ? 4.893 8.458 -25.318 1.00 79.12 104 ILE A CA 1
ATOM 839 C C . ILE A 1 104 ? 4.024 8.546 -24.062 1.00 79.12 104 ILE A C 1
ATOM 841 O O . ILE A 1 104 ? 3.409 7.563 -23.655 1.00 79.12 104 ILE A O 1
ATOM 845 N N . ARG A 1 105 ? 3.949 9.744 -23.471 1.00 67.94 105 ARG A N 1
ATOM 846 C CA . ARG A 1 105 ? 3.134 10.032 -22.272 1.00 67.94 105 ARG A CA 1
ATOM 847 C C . ARG A 1 105 ? 1.613 9.989 -22.518 1.00 67.94 105 ARG A C 1
ATOM 849 O O . ARG A 1 105 ? 0.828 10.056 -21.581 1.00 67.94 105 ARG A O 1
ATOM 856 N N . SER A 1 106 ? 1.160 9.869 -23.772 1.00 62.38 106 SER A N 1
ATOM 857 C CA . SER A 1 106 ? -0.275 9.788 -24.084 1.00 62.38 106 SER A CA 1
ATOM 858 C C . SER A 1 106 ? -0.798 8.351 -24.044 1.00 62.38 106 SER A C 1
ATOM 860 O O . SER A 1 106 ? -0.343 7.473 -24.781 1.00 62.38 106 SER A O 1
ATOM 862 N N . PHE A 1 107 ? -1.828 8.116 -23.227 1.00 62.78 107 PHE A N 1
ATOM 863 C CA . PHE A 1 107 ? -2.606 6.883 -23.302 1.00 62.78 107 PHE A CA 1
ATOM 864 C C . PHE A 1 107 ? -3.381 6.848 -24.619 1.00 62.78 107 PHE A C 1
ATOM 866 O O . PHE A 1 107 ? -4.110 7.782 -24.958 1.00 62.78 107 PHE A O 1
ATOM 873 N N . THR A 1 108 ? -3.224 5.767 -25.382 1.00 56.06 108 THR A N 1
ATOM 874 C CA . THR A 1 108 ? -4.036 5.546 -26.586 1.00 56.06 108 THR A CA 1
ATOM 875 C C . THR A 1 108 ? -5.514 5.394 -26.202 1.00 56.06 108 THR A C 1
ATOM 877 O O . THR A 1 108 ? -5.819 5.013 -25.074 1.00 56.06 108 THR A O 1
ATOM 880 N N . GLU A 1 109 ? -6.425 5.679 -27.142 1.00 61.69 109 GLU A N 1
ATOM 881 C CA . GLU A 1 109 ? -7.888 5.638 -26.969 1.00 61.69 109 GLU A CA 1
ATOM 882 C C . GLU A 1 109 ? -8.360 4.466 -26.084 1.00 61.69 109 GLU A C 1
ATOM 884 O O . GLU A 1 109 ? -8.280 3.298 -26.478 1.00 61.69 109 GLU A O 1
ATOM 889 N N . LEU A 1 110 ? -8.859 4.788 -24.882 1.00 74.00 110 LEU A N 1
ATOM 890 C CA . LEU A 1 110 ? -9.440 3.818 -23.953 1.00 74.00 110 LEU A CA 1
ATOM 891 C C . LEU A 1 110 ? -10.588 3.073 -24.642 1.00 74.00 110 LEU A C 1
ATOM 893 O O . LEU A 1 110 ? -11.513 3.688 -25.181 1.00 74.00 110 LEU A O 1
ATOM 897 N N . THR A 1 111 ? -10.564 1.744 -24.600 1.00 74.19 111 THR A N 1
ATOM 898 C CA . THR A 1 111 ? -11.668 0.930 -25.110 1.00 74.19 111 THR A CA 1
ATOM 899 C C . THR A 1 111 ? -12.719 0.695 -24.022 1.00 74.19 111 THR A C 1
ATOM 901 O O . THR A 1 111 ? -12.381 0.624 -22.838 1.00 74.19 111 THR A O 1
ATOM 904 N N . PRO A 1 112 ? -14.013 0.557 -24.375 1.00 70.00 112 PRO A N 1
ATOM 905 C CA . PRO A 1 112 ? -15.042 0.214 -23.399 1.00 70.00 112 PRO A CA 1
ATOM 906 C C . PRO A 1 112 ? -14.678 -1.065 -22.630 1.00 70.00 112 PRO A C 1
ATOM 908 O O . PRO A 1 112 ? -14.491 -2.122 -23.232 1.00 70.00 112 PRO A O 1
ATOM 911 N N . GLY A 1 113 ? -14.586 -0.961 -21.302 1.00 76.56 113 GLY A N 1
ATOM 912 C CA . GLY A 1 113 ? -14.176 -2.056 -20.414 1.00 76.56 113 GLY A CA 1
ATOM 913 C C . GLY A 1 113 ? -12.710 -2.019 -19.966 1.00 76.56 113 GLY A C 1
ATOM 914 O O . GLY A 1 113 ? -12.328 -2.846 -19.137 1.00 76.56 113 GLY A O 1
ATOM 915 N N . ASP A 1 114 ? -11.904 -1.077 -20.464 1.00 87.69 114 ASP A N 1
ATOM 916 C CA . ASP A 1 114 ? -10.592 -0.788 -19.884 1.00 87.69 114 ASP A CA 1
ATOM 917 C C . ASP A 1 114 ? -10.757 -0.066 -18.540 1.00 87.69 114 ASP A C 1
ATOM 919 O O . ASP A 1 114 ? -11.571 0.849 -18.391 1.00 87.69 114 ASP A O 1
ATOM 923 N N . ILE A 1 115 ? -9.973 -0.486 -17.549 1.00 90.88 115 ILE A N 1
ATOM 924 C CA . ILE A 1 115 ? -9.905 0.178 -16.248 1.00 90.88 115 ILE A CA 1
ATOM 925 C C . ILE A 1 115 ? -8.745 1.157 -16.316 1.00 90.88 115 ILE A C 1
ATOM 927 O O . ILE A 1 115 ? -7.598 0.751 -16.502 1.00 90.88 115 ILE A O 1
ATOM 931 N N . PHE A 1 116 ? -9.061 2.438 -16.183 1.00 88.75 116 PHE A N 1
ATOM 932 C CA . PHE A 1 116 ? -8.075 3.500 -16.126 1.00 88.75 116 PHE A CA 1
ATOM 933 C C . PHE A 1 116 ? -7.891 3.948 -14.683 1.00 88.75 116 PHE A C 1
ATOM 935 O O . PHE A 1 116 ? -8.869 4.277 -14.012 1.00 88.75 116 PHE A O 1
ATOM 942 N N . VAL A 1 117 ? -6.645 3.920 -14.228 1.00 89.31 117 VAL A N 1
ATOM 943 C CA . VAL A 1 117 ? -6.211 4.331 -12.900 1.00 89.31 117 VAL A CA 1
ATOM 944 C C . VAL A 1 117 ? -5.254 5.494 -13.094 1.00 89.31 117 VAL A C 1
ATOM 946 O O . VAL A 1 117 ? -4.135 5.301 -13.555 1.00 89.31 117 VAL A O 1
ATOM 949 N N . GLN A 1 118 ? -5.695 6.705 -12.792 1.00 79.62 118 GLN A N 1
ATOM 950 C CA . GLN A 1 118 ? -4.848 7.887 -12.846 1.00 79.62 118 GLN A CA 1
ATOM 951 C C . GLN A 1 118 ? -5.236 8.790 -11.684 1.00 79.62 118 GLN A C 1
ATOM 953 O O . GLN A 1 118 ? -6.428 8.993 -11.440 1.00 79.62 118 GLN A O 1
ATOM 958 N N . ASP A 1 119 ? -4.239 9.320 -10.981 1.00 67.88 119 ASP A N 1
ATOM 959 C CA . ASP A 1 119 ? -4.417 10.577 -10.271 1.00 67.88 119 ASP A CA 1
ATOM 960 C C . ASP A 1 119 ? -3.706 11.664 -11.074 1.00 67.88 119 ASP A C 1
ATOM 962 O O . ASP A 1 119 ? -2.479 11.686 -11.169 1.00 67.88 119 ASP A O 1
ATOM 966 N N . TYR A 1 120 ? -4.481 12.468 -11.796 1.00 51.91 120 TYR A N 1
ATOM 967 C CA . TYR A 1 120 ? -3.940 13.482 -12.690 1.00 51.91 120 TYR A CA 1
ATOM 968 C C . TYR A 1 120 ? -3.578 14.718 -11.869 1.00 51.91 120 TYR A C 1
ATOM 970 O O . TYR A 1 120 ? -4.466 15.487 -11.497 1.00 51.91 120 TYR A O 1
ATOM 978 N N . ASN A 1 121 ? -2.282 14.924 -11.616 1.00 54.09 121 ASN A N 1
ATOM 979 C CA . ASN A 1 121 ? -1.771 16.219 -11.186 1.00 54.09 121 ASN A CA 1
ATOM 980 C C . ASN A 1 121 ? -1.217 16.987 -12.406 1.00 54.09 121 ASN A C 1
ATOM 982 O O . ASN A 1 121 ? -0.076 16.747 -12.801 1.00 54.09 121 ASN A O 1
ATOM 986 N N . PRO A 1 122 ? -1.976 17.935 -12.992 1.00 43.69 122 PRO A N 1
ATOM 987 C CA . PRO A 1 122 ? -1.522 18.723 -14.140 1.00 43.69 122 PRO A CA 1
ATOM 988 C C . PRO A 1 122 ? -0.248 19.540 -13.880 1.00 43.69 122 PRO A C 1
ATOM 990 O O . PRO A 1 122 ? 0.387 19.975 -14.836 1.00 43.69 122 PRO A O 1
ATOM 993 N N . GLN A 1 123 ? 0.114 19.797 -12.615 1.00 48.50 123 GLN A N 1
ATOM 994 C CA . GLN A 1 123 ? 1.345 20.518 -12.280 1.00 48.50 123 GLN A CA 1
ATOM 995 C C . GLN A 1 123 ? 2.595 19.639 -12.402 1.00 48.50 123 GLN A C 1
ATOM 997 O O . GLN A 1 123 ? 3.628 20.163 -12.799 1.00 48.50 123 GLN A O 1
ATOM 1002 N N . MET A 1 124 ? 2.501 18.324 -12.150 1.00 51.12 124 MET A N 1
ATOM 1003 C CA . MET A 1 124 ? 3.645 17.419 -12.337 1.00 51.12 124 MET A CA 1
ATOM 1004 C C . MET A 1 124 ? 4.018 17.299 -13.816 1.00 51.12 124 MET A C 1
ATOM 1006 O O . MET A 1 124 ? 5.190 17.412 -14.143 1.00 51.12 124 MET A O 1
ATOM 1010 N N . ASP A 1 125 ? 3.037 17.183 -14.718 1.00 48.91 125 ASP A N 1
ATOM 1011 C CA . ASP A 1 125 ? 3.310 17.153 -16.163 1.00 48.91 125 ASP A CA 1
ATOM 1012 C C . ASP A 1 125 ? 3.964 18.458 -16.657 1.00 48.91 125 ASP A C 1
ATOM 1014 O O . ASP A 1 125 ? 4.790 18.422 -17.559 1.00 48.91 125 ASP A O 1
ATOM 1018 N N . ALA A 1 126 ? 3.636 19.615 -16.066 1.00 47.78 126 ALA A N 1
ATOM 1019 C CA . ALA A 1 126 ? 4.207 20.901 -16.474 1.00 47.78 126 ALA A CA 1
ATOM 1020 C C . ALA A 1 126 ? 5.674 21.087 -16.042 1.00 47.78 126 ALA A C 1
ATOM 1022 O O . ALA A 1 126 ? 6.439 21.716 -16.775 1.00 47.78 126 ALA A O 1
ATOM 1023 N N . ASP A 1 127 ? 6.057 20.545 -14.881 1.00 44.72 127 ASP A N 1
ATOM 1024 C CA . ASP A 1 127 ? 7.442 20.569 -14.395 1.00 44.72 127 ASP A CA 1
ATOM 1025 C C . ASP A 1 127 ? 8.296 19.466 -15.048 1.00 44.72 127 ASP A C 1
ATOM 1027 O O . ASP A 1 127 ? 9.485 19.672 -15.272 1.00 44.72 127 ASP A O 1
ATOM 1031 N N . ASP A 1 128 ? 7.691 18.339 -15.436 1.00 45.16 128 ASP A N 1
ATOM 1032 C CA . ASP A 1 128 ? 8.358 17.197 -16.081 1.00 45.16 128 ASP A CA 1
ATOM 1033 C C . ASP A 1 128 ? 8.387 17.311 -17.628 1.00 45.16 128 ASP A C 1
ATOM 1035 O O . ASP A 1 128 ? 9.100 16.567 -18.310 1.00 45.16 128 ASP A O 1
ATOM 1039 N N . ASP A 1 129 ? 7.599 18.227 -18.214 1.00 43.22 129 ASP A N 1
ATOM 1040 C CA . ASP A 1 129 ? 7.686 18.707 -19.610 1.00 43.22 129 ASP A CA 1
ATOM 1041 C C . ASP A 1 129 ? 8.761 19.793 -19.792 1.00 43.22 129 ASP A C 1
ATOM 1043 O O . ASP A 1 129 ? 9.105 20.142 -20.929 1.00 43.22 129 ASP A O 1
ATOM 1047 N N . LEU A 1 130 ? 9.372 20.278 -18.704 1.00 43.75 130 LEU A N 1
ATOM 1048 C CA . LEU A 1 130 ? 10.740 20.781 -18.775 1.00 43.75 130 LEU A CA 1
ATOM 1049 C C . LEU A 1 130 ? 11.654 19.563 -18.966 1.00 43.75 130 LEU A C 1
ATOM 1051 O O . LEU A 1 130 ? 12.480 19.256 -18.109 1.00 43.75 130 LEU A O 1
ATOM 1055 N N . GLU A 1 131 ? 11.532 18.873 -20.112 1.00 48.94 131 GLU A N 1
ATOM 1056 C CA . GLU A 1 131 ? 12.664 18.143 -20.677 1.00 48.94 131 GLU A CA 1
ATOM 1057 C C . GLU A 1 131 ? 13.822 19.128 -20.548 1.00 48.94 131 GLU A C 1
ATOM 1059 O O . GLU A 1 131 ? 13.781 20.201 -21.158 1.00 48.94 131 GLU A O 1
ATOM 1064 N N . PHE A 1 132 ? 14.788 18.836 -19.670 1.00 47.59 132 PHE A N 1
ATOM 1065 C CA . PHE A 1 132 ? 16.020 19.601 -19.591 1.00 47.59 132 PHE A CA 1
ATOM 1066 C C . PHE A 1 132 ? 16.552 19.576 -21.016 1.00 47.59 132 PHE A C 1
ATOM 1068 O O . PHE A 1 132 ? 17.032 18.539 -21.472 1.00 47.59 132 PHE A O 1
ATOM 1075 N N . GLU A 1 133 ? 16.330 20.654 -21.769 1.00 54.22 133 GLU A N 1
ATOM 1076 C CA . GLU A 1 133 ? 16.624 20.651 -23.189 1.00 54.22 133 GLU A CA 1
ATOM 1077 C C . GLU A 1 133 ? 18.142 20.592 -23.229 1.00 54.22 133 GLU A C 1
ATOM 1079 O O . GLU A 1 133 ? 18.820 21.573 -22.924 1.00 54.22 133 GLU A O 1
ATOM 1084 N N . THR A 1 134 ? 18.691 19.395 -23.442 1.00 64.00 134 THR A N 1
ATOM 1085 C CA . THR A 1 134 ? 20.128 19.186 -23.418 1.00 64.00 134 THR A CA 1
ATOM 1086 C C . THR A 1 134 ? 20.699 20.095 -24.496 1.00 64.00 134 THR A C 1
ATOM 1088 O O . THR A 1 134 ? 20.500 19.851 -25.686 1.00 64.00 134 THR A O 1
ATOM 1091 N N . THR A 1 135 ? 21.339 21.195 -24.096 1.00 74.25 135 THR A N 1
ATOM 1092 C CA . THR A 1 135 ? 21.801 22.220 -25.035 1.00 74.25 135 THR A CA 1
ATOM 1093 C C . THR A 1 135 ? 23.259 21.993 -25.411 1.00 74.25 135 THR A C 1
ATOM 1095 O O . THR A 1 135 ? 24.023 21.313 -24.720 1.00 74.25 135 THR A O 1
ATOM 1098 N N . GLU A 1 136 ? 23.686 22.619 -26.509 1.00 79.44 136 GLU A N 1
ATOM 1099 C CA . GLU A 1 136 ? 25.111 22.702 -26.843 1.00 79.44 136 GLU A CA 1
ATOM 1100 C C . GLU A 1 136 ? 25.913 23.427 -25.742 1.00 79.44 136 GLU A C 1
ATOM 1102 O O . GLU A 1 136 ? 27.092 23.132 -25.548 1.00 79.44 136 GLU A O 1
ATOM 1107 N N . GLU A 1 137 ? 25.271 24.313 -24.968 1.00 81.81 137 GLU A N 1
ATOM 1108 C CA . GLU A 1 137 ? 25.876 24.967 -23.802 1.00 81.81 137 GLU A CA 1
ATOM 1109 C C . GLU A 1 137 ? 26.116 23.972 -22.658 1.00 81.81 137 GLU A C 1
ATOM 1111 O O . GLU A 1 137 ? 27.215 23.939 -22.104 1.00 81.81 137 GLU A O 1
ATOM 1116 N N . SER A 1 138 ? 25.147 23.099 -22.356 1.00 81.69 138 SER A N 1
ATOM 1117 C CA . SER A 1 138 ? 25.292 22.023 -21.363 1.00 81.69 138 SER A CA 1
ATOM 1118 C C . SER A 1 138 ? 26.454 21.085 -21.709 1.00 81.69 138 SER A C 1
ATOM 1120 O O . SER A 1 138 ? 27.238 20.720 -20.830 1.00 81.69 138 SER A O 1
ATOM 1122 N N . LEU A 1 139 ? 26.622 20.744 -22.994 1.00 86.69 139 LEU A N 1
ATOM 1123 C CA . LEU A 1 139 ? 27.763 19.957 -23.474 1.00 86.69 139 LEU A CA 1
ATOM 1124 C C . LEU A 1 139 ? 29.095 20.671 -23.233 1.00 86.69 139 LEU A C 1
ATOM 1126 O O . LEU A 1 139 ? 30.034 20.059 -22.722 1.00 86.69 139 LEU A O 1
ATOM 1130 N N . LEU A 1 140 ? 29.175 21.961 -23.562 1.00 86.94 140 LEU A N 1
ATOM 1131 C CA . LEU A 1 140 ? 30.387 22.753 -23.370 1.00 86.94 140 LEU A CA 1
ATOM 1132 C C . LEU A 1 140 ? 30.754 22.887 -21.883 1.00 86.94 140 LEU A C 1
ATOM 1134 O O . LEU A 1 140 ? 31.928 22.780 -21.526 1.00 86.94 140 LEU A O 1
ATOM 1138 N N . ILE A 1 141 ? 29.763 23.084 -21.007 1.00 86.38 141 ILE A N 1
ATOM 1139 C CA . ILE A 1 141 ? 29.956 23.143 -19.550 1.00 86.38 141 ILE A CA 1
ATOM 1140 C C . ILE A 1 141 ? 30.584 21.841 -19.046 1.00 86.38 141 ILE A C 1
ATOM 1142 O O . ILE A 1 141 ? 31.600 21.883 -18.349 1.00 86.38 141 ILE A O 1
ATOM 1146 N N . GLN A 1 142 ? 30.041 20.685 -19.438 1.00 84.50 142 GLN A N 1
ATOM 1147 C CA . GLN A 1 142 ? 30.571 19.395 -18.985 1.00 84.50 142 GLN A CA 1
ATOM 1148 C C . GLN A 1 142 ? 31.934 19.058 -19.603 1.00 84.50 142 GLN A C 1
ATOM 1150 O O . GLN A 1 142 ? 32.796 18.512 -18.912 1.00 84.50 142 GLN A O 1
ATOM 1155 N N . GLN A 1 143 ? 32.185 19.438 -20.861 1.00 89.56 143 GLN A N 1
ATOM 1156 C CA . GLN A 1 143 ? 33.515 19.338 -21.476 1.00 89.56 143 GLN A CA 1
ATOM 1157 C C . GLN A 1 143 ? 34.558 20.140 -20.687 1.00 89.56 143 GLN A C 1
ATOM 1159 O O . GLN A 1 143 ? 35.629 19.622 -20.369 1.00 89.56 143 GLN A O 1
ATOM 1164 N N . ASN A 1 144 ? 34.232 21.380 -20.313 1.00 89.69 144 ASN A N 1
ATOM 1165 C CA . ASN A 1 144 ? 35.116 22.223 -19.512 1.00 89.69 144 ASN A CA 1
ATOM 1166 C C . ASN A 1 144 ? 35.328 21.661 -18.096 1.00 89.69 144 ASN A C 1
ATOM 1168 O O . ASN A 1 144 ? 36.463 21.676 -17.617 1.00 89.69 144 ASN A O 1
ATOM 1172 N N . ARG A 1 145 ? 34.282 21.115 -17.450 1.00 89.31 145 ARG A N 1
ATOM 1173 C CA . ARG A 1 145 ? 34.389 20.430 -16.143 1.00 89.31 145 ARG A CA 1
ATOM 1174 C C . ARG A 1 145 ? 35.346 19.242 -16.228 1.00 89.31 145 ARG A C 1
ATOM 1176 O O . ARG A 1 145 ? 36.225 19.108 -15.382 1.00 89.31 145 ARG A O 1
ATOM 1183 N N . LEU A 1 146 ? 35.239 18.425 -17.277 1.00 91.12 146 LEU A N 1
ATOM 1184 C CA . LEU A 1 146 ? 36.136 17.288 -17.482 1.00 91.12 146 LEU A CA 1
ATOM 1185 C C . LEU A 1 146 ? 37.596 17.727 -17.684 1.00 91.12 146 LEU A C 1
ATOM 1187 O O . LEU A 1 146 ? 38.490 17.149 -17.071 1.00 91.12 146 LEU A O 1
ATOM 1191 N N . ILE A 1 147 ? 37.842 18.764 -18.493 1.00 92.75 147 ILE A N 1
ATOM 1192 C CA . ILE A 1 147 ? 39.191 19.321 -18.697 1.00 92.75 147 ILE A CA 1
ATOM 1193 C C . ILE A 1 147 ? 39.774 19.836 -17.375 1.00 92.75 147 ILE A C 1
ATOM 1195 O O . ILE A 1 147 ? 40.951 19.607 -17.096 1.00 92.75 147 ILE A O 1
ATOM 1199 N N . ALA A 1 148 ? 38.965 20.519 -16.559 1.00 90.81 148 ALA A N 1
ATOM 1200 C CA . ALA A 1 148 ? 39.389 21.018 -15.255 1.00 90.81 148 ALA A CA 1
ATOM 1201 C C . ALA A 1 148 ? 39.784 19.873 -14.309 1.00 90.81 148 ALA A C 1
ATOM 1203 O O . ALA A 1 148 ? 40.876 19.916 -13.748 1.00 90.81 148 ALA A O 1
ATOM 1204 N N . LEU A 1 149 ? 38.965 18.819 -14.214 1.00 90.69 149 LEU A N 1
ATOM 1205 C CA . LEU A 1 149 ? 39.251 17.638 -13.390 1.00 90.69 149 LEU A CA 1
ATOM 1206 C C . LEU A 1 149 ? 40.502 16.879 -13.858 1.00 90.69 149 LEU A C 1
ATOM 1208 O O . LEU A 1 149 ? 41.315 16.448 -13.043 1.00 90.69 149 LEU A O 1
ATOM 1212 N N . GLU A 1 150 ? 40.689 16.711 -15.172 1.00 92.25 150 GLU A N 1
ATOM 1213 C CA . GLU A 1 150 ? 41.897 16.072 -15.708 1.00 92.25 150 GLU A CA 1
ATOM 1214 C C . GLU A 1 150 ? 43.151 16.913 -15.429 1.00 92.25 150 GLU A C 1
ATOM 1216 O O . GLU A 1 150 ? 44.210 16.360 -15.128 1.00 92.25 150 GLU A O 1
ATOM 1221 N N . LYS A 1 151 ? 43.034 18.244 -15.464 1.00 91.88 151 LYS A N 1
ATOM 1222 C CA . LYS A 1 151 ? 44.122 19.152 -15.097 1.00 91.88 151 LYS A CA 1
ATOM 1223 C C . LYS A 1 151 ? 44.438 19.090 -13.601 1.00 91.88 151 LYS A C 1
ATOM 1225 O O . LYS A 1 151 ? 45.607 18.970 -13.254 1.00 91.88 151 LYS A O 1
ATOM 1230 N N . GLU A 1 152 ? 43.424 19.110 -12.740 1.00 90.19 152 GLU A N 1
ATOM 1231 C CA . GLU A 1 152 ? 43.565 18.987 -11.283 1.00 90.19 152 GLU A CA 1
ATOM 1232 C C . GLU A 1 152 ? 44.235 17.663 -10.898 1.00 90.19 152 GLU A C 1
ATOM 1234 O O . GLU A 1 152 ? 45.178 17.641 -10.107 1.00 90.19 152 GLU A O 1
ATOM 1239 N N . LYS A 1 153 ? 43.830 16.562 -11.542 1.00 90.94 153 LYS A N 1
ATOM 1240 C CA . LYS A 1 153 ? 44.486 15.261 -11.393 1.00 90.94 153 LYS A CA 1
ATOM 1241 C C . LYS A 1 153 ? 45.977 15.340 -11.722 1.00 90.94 153 LYS A C 1
ATOM 1243 O O . LYS A 1 153 ? 46.795 14.862 -10.942 1.00 90.94 153 LYS A O 1
ATOM 1248 N N . ILE A 1 154 ? 46.333 15.935 -12.863 1.00 90.00 154 ILE A N 1
ATOM 1249 C CA . ILE A 1 154 ? 47.735 16.092 -13.275 1.00 90.00 154 ILE A CA 1
ATOM 1250 C C . ILE A 1 154 ? 48.488 16.952 -12.255 1.00 90.00 154 ILE A C 1
ATOM 1252 O O . ILE A 1 154 ? 49.590 16.584 -11.857 1.00 90.00 154 ILE A O 1
ATOM 1256 N N . GLU A 1 155 ? 47.913 18.065 -11.803 1.00 88.81 155 GLU A N 1
ATOM 1257 C CA . GLU A 1 155 ? 48.529 18.946 -10.806 1.00 88.81 155 GLU A CA 1
ATOM 1258 C C . GLU A 1 155 ? 48.792 18.203 -9.484 1.00 88.81 155 GLU A C 1
ATOM 1260 O O . GLU A 1 155 ? 49.913 18.251 -8.982 1.00 88.81 155 GLU A O 1
ATOM 1265 N N . LEU A 1 156 ? 47.835 17.418 -8.978 1.00 85.06 156 LEU A N 1
ATOM 1266 C CA . LEU A 1 156 ? 47.995 16.591 -7.772 1.00 85.06 156 LEU A CA 1
ATOM 1267 C C . LEU A 1 156 ? 48.965 15.415 -7.950 1.00 85.06 156 LEU A C 1
ATOM 1269 O O . LEU A 1 156 ? 49.669 15.042 -7.009 1.00 85.06 156 LEU A O 1
ATOM 1273 N N . GLU A 1 157 ? 49.056 14.823 -9.142 1.00 86.25 157 GLU A N 1
ATOM 1274 C CA . GLU A 1 157 ? 50.051 13.791 -9.476 1.00 86.25 157 GLU A CA 1
ATOM 1275 C C . GLU A 1 157 ? 51.478 14.360 -9.567 1.00 86.25 157 GLU A C 1
ATOM 1277 O O . GLU A 1 157 ? 52.442 13.650 -9.273 1.00 86.25 157 GLU A O 1
ATOM 1282 N N . HIS A 1 158 ? 51.627 15.643 -9.907 1.00 82.88 158 HIS A N 1
ATOM 1283 C CA . HIS A 1 158 ? 52.926 16.308 -10.070 1.00 82.88 158 HIS A CA 1
ATOM 1284 C C . HIS A 1 158 ? 53.289 17.254 -8.914 1.00 82.88 158 HIS A C 1
ATOM 1286 O O . HIS A 1 158 ? 54.391 17.808 -8.909 1.00 82.88 158 HIS A O 1
ATOM 1292 N N . ALA A 1 159 ? 52.405 17.425 -7.929 1.00 76.62 159 ALA A N 1
ATOM 1293 C CA . ALA A 1 159 ? 52.676 18.208 -6.733 1.00 76.62 159 ALA A CA 1
ATOM 1294 C C . ALA A 1 159 ? 53.844 17.592 -5.929 1.00 76.62 159 ALA A C 1
ATOM 1296 O O . ALA A 1 159 ? 53.891 16.366 -5.754 1.00 76.62 159 ALA A O 1
ATOM 1297 N N . PRO A 1 160 ? 54.806 18.409 -5.453 1.00 61.38 160 PRO A N 1
ATOM 1298 C CA . PRO A 1 160 ? 55.869 17.932 -4.573 1.00 61.38 160 PRO A CA 1
ATOM 1299 C C . PRO A 1 160 ? 55.268 17.385 -3.271 1.00 61.38 160 PRO A C 1
ATOM 1301 O O . PRO A 1 160 ? 54.291 17.932 -2.768 1.00 61.38 160 PRO A O 1
ATOM 1304 N N . GLU A 1 161 ? 55.840 16.304 -2.729 1.00 54.22 161 GLU A N 1
ATOM 1305 C CA . GLU A 1 161 ? 55.434 15.767 -1.424 1.00 54.22 161 GLU A CA 1
ATOM 1306 C C . GLU A 1 161 ? 55.678 16.824 -0.338 1.00 54.22 161 GLU A C 1
ATOM 1308 O O . GLU A 1 161 ? 56.813 17.031 0.099 1.00 54.22 161 GLU A O 1
ATOM 1313 N N . GLU A 1 162 ? 54.625 17.510 0.101 1.00 54.16 162 GLU A N 1
ATOM 1314 C CA . GLU A 1 162 ? 54.674 18.229 1.366 1.00 54.16 162 GLU A CA 1
ATOM 1315 C C . GLU A 1 162 ? 54.599 17.200 2.496 1.00 54.16 162 GLU A C 1
ATOM 1317 O O . GLU A 1 162 ? 53.693 16.370 2.563 1.00 54.16 162 GLU A O 1
ATOM 1322 N N . VAL A 1 163 ? 55.608 17.224 3.367 1.00 45.44 163 VAL A N 1
ATOM 1323 C CA . VAL A 1 163 ? 55.631 16.445 4.604 1.00 45.44 163 VAL A CA 1
ATOM 1324 C C . VAL A 1 163 ? 54.530 17.001 5.504 1.00 45.44 163 VAL A C 1
ATOM 1326 O O . VAL A 1 163 ? 54.723 18.024 6.162 1.00 45.44 163 VAL A O 1
ATOM 1329 N N . GLU A 1 164 ? 53.368 16.352 5.521 1.00 45.12 164 GLU A N 1
ATOM 1330 C CA . GLU A 1 164 ? 52.324 16.636 6.501 1.00 45.12 164 GLU A CA 1
ATOM 1331 C C . GLU A 1 164 ? 52.869 16.337 7.905 1.00 45.12 164 GLU A C 1
ATOM 1333 O O . GLU A 1 164 ? 53.026 15.186 8.316 1.00 45.12 164 GLU A O 1
ATOM 1338 N N . ASN A 1 165 ? 53.176 17.393 8.661 1.00 42.91 165 ASN A N 1
ATOM 1339 C CA . ASN A 1 165 ? 53.308 17.294 10.109 1.00 42.91 165 ASN A CA 1
ATOM 1340 C C . ASN A 1 165 ? 51.909 17.070 10.688 1.00 42.91 165 ASN A C 1
ATOM 1342 O O . ASN A 1 165 ? 51.176 18.023 10.952 1.00 42.91 165 ASN A O 1
ATOM 1346 N N . ILE A 1 166 ? 51.546 15.809 10.888 1.00 42.28 166 ILE A N 1
ATOM 1347 C CA . ILE A 1 166 ? 50.374 15.427 11.674 1.00 42.28 166 ILE A CA 1
ATOM 1348 C C . ILE A 1 166 ? 50.681 15.773 13.144 1.00 42.28 166 ILE A C 1
ATOM 1350 O O . ILE A 1 166 ? 51.695 15.302 13.667 1.00 42.28 166 ILE A O 1
ATOM 1354 N N . PRO A 1 167 ? 49.862 16.571 13.855 1.00 36.88 167 PRO A N 1
ATOM 1355 C CA . PRO A 1 167 ? 49.970 16.659 15.304 1.00 36.88 167 PRO A CA 1
ATOM 1356 C C . PRO A 1 167 ? 49.611 15.292 15.897 1.00 36.88 167 PRO A C 1
ATOM 1358 O O . PRO A 1 167 ? 48.503 14.798 15.694 1.00 36.88 167 PRO A O 1
ATOM 1361 N N . GLU A 1 168 ? 50.535 14.684 16.642 1.00 39.72 168 GLU A N 1
ATOM 1362 C CA . GLU A 1 168 ? 50.298 13.472 17.434 1.00 39.72 168 GLU A CA 1
ATOM 1363 C C . GLU A 1 168 ? 49.337 13.764 18.604 1.00 39.72 168 GLU A C 1
ATOM 1365 O O . GLU A 1 168 ? 49.765 13.835 19.752 1.00 39.72 168 GLU A O 1
ATOM 1370 N N . ASN A 1 169 ? 48.050 14.002 18.327 1.00 37.06 169 ASN A N 1
ATOM 1371 C CA . ASN A 1 169 ? 46.941 13.638 19.217 1.00 37.06 169 ASN A CA 1
ATOM 1372 C C . ASN A 1 169 ? 45.573 13.916 18.560 1.00 37.06 169 ASN A C 1
ATOM 1374 O O . ASN A 1 169 ? 45.108 15.060 18.574 1.00 37.06 169 ASN A O 1
ATOM 1378 N N . PRO A 1 170 ? 44.848 12.905 18.063 1.00 36.66 170 PRO A N 1
ATOM 1379 C CA . PRO A 1 170 ? 43.399 12.966 18.060 1.00 36.66 170 PRO A CA 1
ATOM 1380 C C . PRO A 1 170 ? 42.940 12.703 19.498 1.00 36.66 170 PRO A C 1
ATOM 1382 O O . PRO A 1 170 ? 43.145 11.617 20.034 1.00 36.66 170 PRO A O 1
ATOM 1385 N N . MET A 1 171 ? 42.339 13.705 20.139 1.00 30.78 171 MET A N 1
ATOM 1386 C CA . MET A 1 171 ? 41.507 13.471 21.319 1.00 30.78 171 MET A CA 1
ATOM 1387 C C . MET A 1 171 ? 40.468 12.399 20.967 1.00 30.78 171 MET A C 1
ATOM 1389 O O . MET A 1 171 ? 39.671 12.605 20.053 1.00 30.78 171 MET A O 1
ATOM 1393 N N . GLU A 1 172 ? 40.484 11.280 21.692 1.00 38.16 172 GLU A N 1
ATOM 1394 C CA . GLU A 1 172 ? 39.380 10.321 21.724 1.00 38.16 172 GLU A CA 1
ATOM 1395 C C . GLU A 1 172 ? 38.087 11.071 22.069 1.00 38.16 172 GLU A C 1
ATOM 1397 O O . GLU A 1 172 ? 37.919 11.585 23.176 1.00 38.16 172 GLU A O 1
ATOM 1402 N N . LEU A 1 173 ? 37.177 11.146 21.101 1.00 30.09 173 LEU A N 1
ATOM 1403 C CA . LEU A 1 173 ? 35.763 11.382 21.342 1.00 30.09 173 LEU A CA 1
ATOM 1404 C C . LEU A 1 173 ? 35.058 10.066 21.043 1.00 30.09 173 LEU A C 1
ATOM 1406 O O . LEU A 1 173 ? 34.873 9.685 19.891 1.00 30.09 173 LEU A O 1
ATOM 1410 N N . ASP A 1 174 ? 34.750 9.375 22.133 1.00 32.72 174 ASP A N 1
ATOM 1411 C CA . ASP A 1 174 ? 33.882 8.211 22.214 1.00 32.72 174 ASP A CA 1
ATOM 1412 C C . ASP A 1 174 ? 32.503 8.577 21.633 1.00 32.72 174 ASP A C 1
ATOM 1414 O O . ASP A 1 174 ? 31.761 9.369 22.219 1.00 32.72 174 ASP A O 1
ATOM 1418 N N . LEU A 1 175 ? 32.198 8.066 20.439 1.00 30.38 175 LEU A N 1
ATOM 1419 C CA . LEU A 1 175 ? 30.853 8.050 19.868 1.00 30.38 175 LEU A CA 1
ATOM 1420 C C . LEU A 1 175 ? 30.474 6.581 19.674 1.00 30.38 175 LEU A C 1
ATOM 1422 O O . LEU A 1 175 ? 31.137 5.838 18.950 1.00 30.38 175 LEU A O 1
ATOM 1426 N N . SER A 1 176 ? 29.437 6.177 20.403 1.00 32.03 176 SER A N 1
ATOM 1427 C CA . SER A 1 176 ? 28.873 4.833 20.479 1.00 32.03 176 SER A CA 1
ATOM 1428 C C . SER A 1 176 ? 28.362 4.323 19.128 1.00 32.03 176 SER A C 1
ATOM 1430 O O . SER A 1 176 ? 27.909 5.101 18.294 1.00 32.03 176 SER A O 1
ATOM 1432 N N . GLU A 1 177 ? 28.353 2.996 18.955 1.00 37.41 177 GLU A N 1
ATOM 1433 C CA . GLU A 1 177 ? 27.856 2.228 17.790 1.00 37.41 177 GLU A CA 1
ATOM 1434 C C . GLU A 1 177 ? 26.365 2.455 17.412 1.00 37.41 177 GLU A C 1
ATOM 1436 O O . GLU A 1 177 ? 25.805 1.696 16.626 1.00 37.41 177 GLU A O 1
ATOM 1441 N N . GLU A 1 178 ? 25.706 3.495 17.926 1.00 36.88 178 GLU A N 1
ATOM 1442 C CA . GLU A 1 178 ? 24.292 3.810 17.666 1.00 36.88 178 GLU A CA 1
ATOM 1443 C C . GLU A 1 178 ? 24.068 4.803 16.502 1.00 36.88 178 GLU A C 1
ATOM 1445 O O . GLU A 1 178 ? 22.935 4.941 16.054 1.00 36.88 178 GLU A O 1
ATOM 1450 N N . ASP A 1 179 ? 25.122 5.398 15.922 1.00 35.00 179 ASP A N 1
ATOM 1451 C CA . ASP A 1 179 ? 25.016 6.309 14.758 1.00 35.00 179 ASP A CA 1
ATOM 1452 C C . ASP A 1 179 ? 25.227 5.619 13.383 1.00 35.00 179 ASP A C 1
ATOM 1454 O O . ASP A 1 179 ? 25.296 6.279 12.346 1.00 35.00 179 ASP A O 1
ATOM 1458 N N . LEU A 1 180 ? 25.326 4.282 13.337 1.00 33.72 180 LEU A N 1
ATOM 1459 C CA . LEU A 1 180 ? 25.518 3.489 12.105 1.00 33.72 180 LEU A CA 1
ATOM 1460 C C . LEU A 1 180 ? 24.285 2.642 11.746 1.00 33.72 180 LEU A C 1
ATOM 1462 O O . LEU A 1 180 ? 24.394 1.447 11.460 1.00 33.72 180 LEU A O 1
ATOM 1466 N N . ILE A 1 181 ? 23.098 3.249 11.735 1.00 27.98 181 ILE A N 1
ATOM 1467 C CA . ILE A 1 181 ? 21.874 2.587 11.264 1.00 27.98 181 ILE A CA 1
ATOM 1468 C C . ILE A 1 181 ? 21.217 3.427 10.167 1.00 27.98 181 ILE A C 1
ATOM 1470 O O . ILE A 1 181 ? 20.775 4.542 10.416 1.00 27.98 181 ILE A O 1
ATOM 1474 N N . GLY A 1 182 ? 21.098 2.831 8.975 1.00 30.42 182 GLY A N 1
ATOM 1475 C CA . GLY A 1 182 ? 20.121 3.235 7.961 1.00 30.42 182 GLY A CA 1
ATOM 1476 C C . GLY A 1 182 ? 20.691 3.849 6.684 1.00 30.42 182 GLY A C 1
ATOM 1477 O O . GLY A 1 182 ? 20.427 5.007 6.398 1.00 30.42 182 GLY A O 1
ATOM 1478 N N . ILE A 1 183 ? 21.414 3.067 5.879 1.00 28.14 183 ILE A N 1
ATOM 1479 C CA . ILE A 1 183 ? 21.437 3.289 4.425 1.00 28.14 183 ILE A CA 1
ATOM 1480 C C . ILE A 1 183 ? 21.054 1.954 3.786 1.00 28.14 183 ILE A C 1
ATOM 1482 O O . ILE A 1 183 ? 21.904 1.105 3.509 1.00 28.14 183 ILE A O 1
ATOM 1486 N N . GLU A 1 184 ? 19.749 1.726 3.651 1.00 25.81 184 GLU A N 1
ATOM 1487 C CA . GLU A 1 184 ? 19.248 0.805 2.632 1.00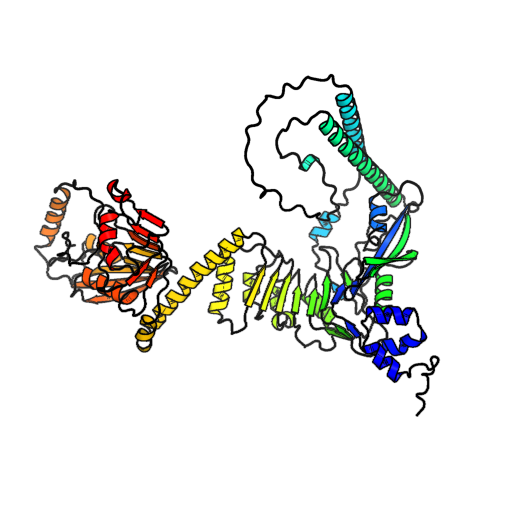 25.81 184 GLU A CA 1
ATOM 1488 C C . GLU A 1 184 ? 19.449 1.467 1.255 1.00 25.81 184 GLU A C 1
ATOM 1490 O O . GLU A 1 184 ? 19.459 2.697 1.168 1.00 25.81 184 GLU A O 1
ATOM 1495 N N . PRO A 1 185 ? 19.685 0.698 0.179 1.00 27.05 185 PRO A N 1
ATOM 1496 C CA . PRO A 1 185 ? 19.842 1.268 -1.149 1.00 27.05 185 PRO A CA 1
ATOM 1497 C C . PRO A 1 185 ? 18.468 1.729 -1.645 1.00 27.05 185 PRO A C 1
ATOM 1499 O O . PRO A 1 185 ? 17.673 0.911 -2.102 1.00 27.05 185 PRO A O 1
ATOM 1502 N N . GLU A 1 186 ? 18.183 3.022 -1.529 1.00 31.05 186 GLU A N 1
ATOM 1503 C CA . GLU A 1 186 ? 17.034 3.625 -2.198 1.00 31.05 186 GLU A CA 1
ATOM 1504 C C . GLU A 1 186 ? 17.311 3.687 -3.707 1.00 31.05 186 GLU A C 1
ATOM 1506 O O . GLU A 1 186 ? 18.321 4.216 -4.176 1.00 31.05 186 GLU A O 1
ATOM 1511 N N . GLU A 1 187 ? 16.425 3.023 -4.447 1.00 45.62 187 GLU A N 1
ATOM 1512 C CA . GLU A 1 187 ? 16.346 2.998 -5.899 1.00 45.62 187 GLU A CA 1
ATOM 1513 C C . GLU A 1 187 ? 15.731 4.311 -6.395 1.00 45.62 187 GLU A C 1
ATOM 1515 O O . GLU A 1 187 ? 14.526 4.384 -6.601 1.00 45.62 187 GLU A O 1
ATOM 1520 N N . GLU A 1 188 ? 16.556 5.323 -6.644 1.00 32.94 188 GLU A N 1
ATOM 1521 C CA . GLU A 1 188 ? 16.215 6.448 -7.519 1.00 32.94 188 GLU A CA 1
ATOM 1522 C C . GLU A 1 188 ? 17.426 6.752 -8.408 1.00 32.94 188 GLU A C 1
ATOM 1524 O O . GLU A 1 188 ? 18.520 7.065 -7.941 1.00 32.94 188 GLU A O 1
ATOM 1529 N N . ASP A 1 189 ? 17.232 6.602 -9.720 1.00 38.78 189 ASP A N 1
ATOM 1530 C CA . ASP A 1 189 ? 18.194 6.917 -10.786 1.00 38.78 189 ASP A CA 1
ATOM 1531 C C . ASP A 1 189 ? 18.252 8.446 -11.015 1.00 38.78 189 ASP A C 1
ATOM 1533 O O . ASP A 1 189 ? 18.315 8.927 -12.148 1.00 38.78 189 ASP A O 1
ATOM 1537 N N . ASP A 1 190 ? 18.234 9.222 -9.930 1.00 37.59 190 ASP A N 1
ATOM 1538 C CA . ASP A 1 190 ? 18.539 10.642 -9.966 1.00 37.59 190 ASP A CA 1
ATOM 1539 C C . ASP A 1 190 ? 20.059 10.792 -9.958 1.00 37.59 190 ASP A C 1
ATOM 1541 O O . ASP A 1 190 ? 20.776 10.320 -9.072 1.00 37.59 190 ASP A O 1
ATOM 1545 N N . LEU A 1 191 ? 20.571 11.433 -11.007 1.00 41.22 191 LEU A N 1
ATOM 1546 C CA . LEU A 1 191 ? 21.968 11.825 -11.163 1.00 41.22 191 LEU A CA 1
ATOM 1547 C C . LEU A 1 191 ? 22.366 12.779 -10.022 1.00 41.22 191 LEU A C 1
ATOM 1549 O O . LEU A 1 191 ? 22.400 13.994 -10.205 1.00 41.22 191 LEU A O 1
ATOM 1553 N N . MET A 1 192 ? 22.676 12.232 -8.847 1.00 35.06 192 MET A N 1
ATOM 1554 C CA . MET A 1 192 ? 23.191 12.969 -7.696 1.00 35.06 192 MET A CA 1
ATOM 1555 C C . MET A 1 192 ? 24.458 13.728 -8.114 1.00 35.06 192 MET A C 1
ATOM 1557 O O . MET A 1 192 ? 25.511 13.128 -8.344 1.00 35.06 192 MET A O 1
ATOM 1561 N N . ASP A 1 193 ? 24.357 15.055 -8.238 1.00 43.50 193 ASP A N 1
ATOM 1562 C CA . ASP A 1 193 ? 25.509 15.937 -8.437 1.00 43.50 193 ASP A CA 1
ATOM 1563 C C . ASP A 1 193 ? 26.365 15.896 -7.156 1.00 43.50 193 ASP A C 1
ATOM 1565 O O . ASP A 1 193 ? 25.859 16.226 -6.076 1.00 43.50 193 ASP A O 1
ATOM 1569 N N . PRO A 1 194 ? 27.648 15.493 -7.225 1.00 41.59 194 PRO A N 1
ATOM 1570 C CA . PRO A 1 194 ? 28.503 15.376 -6.042 1.00 41.59 194 PRO A CA 1
ATOM 1571 C C . PRO A 1 194 ? 28.657 16.682 -5.250 1.00 41.59 194 PRO A C 1
ATOM 1573 O O . PRO A 1 194 ? 29.002 16.638 -4.069 1.00 41.59 194 PRO A O 1
ATOM 1576 N N . ASP A 1 195 ? 28.360 17.832 -5.864 1.00 45.97 195 ASP A N 1
ATOM 1577 C CA . ASP A 1 195 ? 28.450 19.153 -5.235 1.00 45.97 195 ASP A CA 1
ATOM 1578 C C . ASP A 1 195 ? 27.439 19.333 -4.073 1.00 45.97 195 ASP A C 1
ATOM 1580 O O . ASP A 1 195 ? 27.620 20.209 -3.229 1.00 45.97 195 ASP A O 1
ATOM 1584 N N . GLN A 1 196 ? 26.400 18.490 -3.956 1.00 41.84 196 GLN A N 1
ATOM 1585 C CA . GLN A 1 196 ? 25.449 18.543 -2.828 1.00 41.84 196 GLN A CA 1
ATOM 1586 C C . GLN A 1 196 ? 25.917 17.785 -1.571 1.00 41.84 196 GLN A C 1
ATOM 1588 O O . GLN A 1 196 ? 25.312 17.936 -0.508 1.00 41.84 196 GLN A O 1
ATOM 1593 N N . VAL A 1 197 ? 27.015 17.020 -1.641 1.00 39.62 197 VAL A N 1
ATOM 1594 C CA . VAL A 1 197 ? 27.583 16.304 -0.477 1.00 39.62 197 VAL A CA 1
ATOM 1595 C C . VAL A 1 197 ? 28.594 17.169 0.302 1.00 39.62 197 VAL A C 1
ATOM 1597 O O . VAL A 1 197 ? 29.070 16.783 1.369 1.00 39.62 197 VAL A O 1
ATOM 1600 N N . GLU A 1 198 ? 28.875 18.400 -0.133 1.00 44.28 198 GLU A N 1
ATOM 1601 C CA . GLU A 1 198 ? 29.783 19.316 0.575 1.00 44.28 198 GLU A CA 1
ATOM 1602 C C . GLU A 1 198 ? 29.108 20.087 1.721 1.00 44.28 198 GLU A C 1
ATOM 1604 O O . GLU A 1 198 ? 29.104 21.315 1.774 1.00 44.28 198 GLU A O 1
ATOM 1609 N N . ARG A 1 199 ? 28.563 19.379 2.712 1.00 40.41 199 ARG A N 1
ATOM 1610 C CA . ARG A 1 199 ? 28.334 19.951 4.052 1.00 40.41 199 ARG A CA 1
ATOM 1611 C C . ARG A 1 199 ? 28.684 18.933 5.131 1.00 40.41 199 ARG A C 1
ATOM 1613 O O . ARG A 1 199 ? 27.829 18.423 5.843 1.00 40.41 199 ARG A O 1
ATOM 1620 N N . GLY A 1 200 ? 29.979 18.662 5.273 1.00 37.19 200 GLY A N 1
ATOM 1621 C CA . GLY A 1 200 ? 30.470 17.761 6.312 1.00 37.19 200 GLY A CA 1
ATOM 1622 C C . GLY A 1 200 ? 31.985 17.770 6.488 1.00 37.19 200 GLY A C 1
ATOM 1623 O O . GLY A 1 200 ? 32.637 16.844 6.038 1.00 37.19 200 GLY A O 1
ATOM 1624 N N . ARG A 1 201 ? 32.487 18.771 7.229 1.00 38.31 201 ARG A N 1
ATOM 1625 C CA . ARG A 1 201 ? 33.782 18.822 7.950 1.00 38.31 201 ARG A CA 1
ATOM 1626 C C . ARG A 1 201 ? 35.056 18.700 7.089 1.00 38.31 201 ARG A C 1
ATOM 1628 O O . ARG A 1 201 ? 35.345 17.652 6.529 1.00 38.31 201 ARG A O 1
ATOM 1635 N N . ASP A 1 202 ? 35.874 19.755 7.113 1.00 40.75 202 ASP A N 1
ATOM 1636 C CA . ASP A 1 202 ? 37.254 19.779 6.606 1.00 40.75 202 ASP A CA 1
ATOM 1637 C C . ASP A 1 202 ? 38.115 18.686 7.274 1.00 40.75 202 ASP A C 1
ATOM 1639 O O . ASP A 1 202 ? 38.743 18.900 8.313 1.00 40.75 202 ASP A O 1
ATOM 1643 N N . GLN A 1 203 ? 38.138 17.488 6.692 1.00 51.28 203 GLN A N 1
ATOM 1644 C CA . GLN A 1 203 ? 39.215 16.524 6.888 1.00 51.28 203 GLN A CA 1
ATOM 1645 C C . GLN A 1 203 ? 40.251 16.765 5.794 1.00 51.28 203 GLN A C 1
ATOM 1647 O O . GLN A 1 203 ? 39.926 16.744 4.607 1.00 51.28 203 GLN A O 1
ATOM 1652 N N . VAL A 1 204 ? 41.503 16.990 6.195 1.00 56.53 204 VAL A N 1
ATOM 1653 C CA . VAL A 1 204 ? 42.640 17.001 5.271 1.00 56.53 204 VAL A CA 1
ATOM 1654 C C . VAL A 1 204 ? 42.767 15.585 4.708 1.00 56.53 204 VAL A C 1
ATOM 1656 O O . VAL A 1 204 ? 43.256 14.679 5.377 1.00 56.53 204 VAL A O 1
ATOM 1659 N N . LEU A 1 205 ? 42.209 15.373 3.516 1.00 64.12 205 LEU A N 1
ATOM 1660 C CA . LEU A 1 205 ? 42.252 14.092 2.816 1.00 64.12 205 LEU A CA 1
ATOM 1661 C C . LEU A 1 205 ? 43.67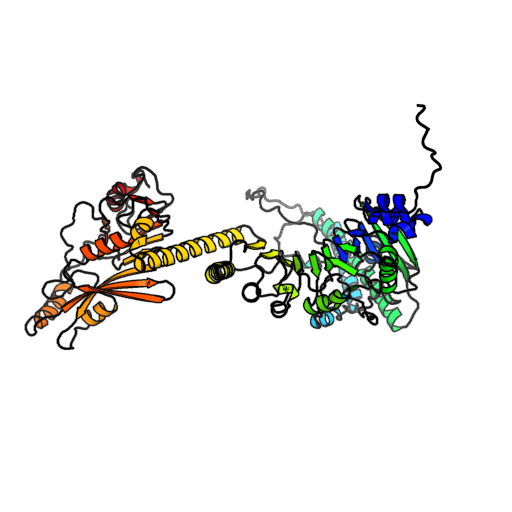9 13.824 2.363 1.00 64.12 205 LEU A C 1
ATOM 1663 O O . LEU A 1 205 ? 44.312 14.707 1.780 1.00 64.12 205 LEU A O 1
ATOM 1667 N N . SER A 1 206 ? 44.151 12.594 2.545 1.00 78.31 206 SER A N 1
ATOM 1668 C CA . SER A 1 206 ? 45.455 12.198 2.026 1.00 78.31 206 SER A CA 1
ATOM 1669 C C . SER A 1 206 ? 45.485 12.331 0.500 1.00 78.31 206 SER A C 1
ATOM 1671 O O . SER A 1 206 ? 44.478 12.129 -0.187 1.00 78.31 206 SER A O 1
ATOM 1673 N N . ARG A 1 207 ? 46.665 12.598 -0.073 1.00 79.56 207 ARG A N 1
ATOM 1674 C CA . ARG A 1 207 ? 46.867 12.697 -1.534 1.00 79.56 207 ARG A CA 1
ATOM 1675 C C . ARG A 1 207 ? 46.253 11.525 -2.312 1.00 79.56 207 ARG A C 1
ATOM 1677 O O . ARG A 1 207 ? 45.740 11.701 -3.414 1.00 79.56 207 ARG A O 1
ATOM 1684 N N . LYS A 1 208 ? 46.302 10.317 -1.741 1.00 82.25 208 LYS A N 1
ATOM 1685 C CA . LYS A 1 208 ? 45.729 9.108 -2.342 1.00 82.25 208 LYS A CA 1
ATOM 1686 C C . LYS A 1 208 ? 44.198 9.168 -2.405 1.00 82.25 208 LYS A C 1
ATOM 1688 O O . LYS A 1 208 ? 43.637 8.840 -3.444 1.00 82.25 208 LYS A O 1
ATOM 1693 N N . GLU A 1 209 ? 43.542 9.607 -1.333 1.00 82.88 209 GLU A N 1
ATOM 1694 C CA . GLU A 1 209 ? 42.079 9.746 -1.269 1.00 82.88 209 GLU A CA 1
ATOM 1695 C C . GLU A 1 209 ? 41.578 10.879 -2.171 1.00 82.88 209 GLU A C 1
ATOM 1697 O O . GLU A 1 209 ? 40.551 10.733 -2.831 1.00 82.88 209 GLU A O 1
ATOM 1702 N N . GLN A 1 210 ? 42.327 11.983 -2.266 1.00 82.50 210 GLN A N 1
ATOM 1703 C CA . GLN A 1 210 ? 42.027 13.070 -3.204 1.00 82.50 210 GLN A CA 1
ATOM 1704 C C . GLN A 1 210 ? 42.091 12.586 -4.660 1.00 82.50 210 GLN A C 1
ATOM 1706 O O . GLN A 1 210 ? 41.163 12.816 -5.434 1.00 82.50 210 GLN A O 1
ATOM 1711 N N . LEU A 1 211 ? 43.141 11.838 -5.026 1.00 85.56 211 LEU A N 1
ATOM 1712 C CA . LEU A 1 211 ? 43.253 11.237 -6.358 1.00 85.56 211 LEU A CA 1
ATOM 1713 C C . LEU A 1 211 ? 42.135 10.225 -6.638 1.00 85.56 211 LEU A C 1
ATOM 1715 O O . LEU A 1 211 ? 41.656 10.142 -7.768 1.00 85.56 211 LEU A O 1
ATOM 1719 N N . GLU A 1 212 ? 41.710 9.446 -5.645 1.00 87.00 212 GLU A N 1
ATOM 1720 C CA . GLU A 1 212 ? 40.596 8.505 -5.789 1.00 87.00 212 GLU A CA 1
ATOM 1721 C C . GLU A 1 212 ? 39.271 9.232 -6.048 1.00 87.00 212 GLU A C 1
ATOM 1723 O O . GLU A 1 212 ? 38.590 8.913 -7.026 1.00 87.00 212 GLU A O 1
ATOM 1728 N N . LYS A 1 213 ? 38.965 10.281 -5.273 1.00 87.56 213 LYS A N 1
ATOM 1729 C CA . LYS A 1 213 ? 37.795 11.144 -5.495 1.00 87.56 213 LYS A CA 1
ATOM 1730 C C . LYS A 1 213 ? 37.804 11.780 -6.885 1.00 87.56 213 LYS A C 1
ATOM 1732 O O . LYS A 1 213 ? 36.819 11.663 -7.609 1.00 87.56 213 LYS A O 1
ATOM 1737 N N . ILE A 1 214 ? 38.923 12.372 -7.308 1.00 89.94 214 ILE A N 1
ATOM 1738 C CA . ILE A 1 214 ? 39.034 12.994 -8.638 1.00 89.94 214 ILE A CA 1
ATOM 1739 C C . ILE A 1 214 ? 38.864 11.958 -9.751 1.00 89.94 214 ILE A C 1
ATOM 1741 O O . ILE A 1 214 ? 38.185 12.223 -10.741 1.00 89.94 214 ILE A O 1
ATOM 1745 N N . ASN A 1 215 ? 39.428 10.755 -9.606 1.00 88.19 215 ASN A N 1
ATOM 1746 C CA . ASN A 1 215 ? 39.226 9.688 -10.588 1.00 88.19 215 ASN A CA 1
ATOM 1747 C C . ASN A 1 215 ? 37.750 9.270 -10.696 1.00 88.19 215 ASN A C 1
ATOM 1749 O O . ASN A 1 215 ? 37.272 9.061 -11.813 1.00 88.19 215 ASN A O 1
ATOM 1753 N N . ILE A 1 216 ? 37.024 9.184 -9.575 1.00 86.00 216 ILE A N 1
ATOM 1754 C CA . ILE A 1 216 ? 35.575 8.924 -9.566 1.00 86.00 216 ILE A CA 1
ATOM 1755 C C . ILE A 1 216 ? 34.832 10.052 -10.297 1.00 86.00 216 ILE A C 1
ATOM 1757 O O . ILE A 1 216 ? 34.053 9.771 -11.211 1.00 86.00 216 ILE A O 1
ATOM 1761 N N . SER A 1 217 ? 35.140 11.314 -9.988 1.00 86.62 217 SER A N 1
ATOM 1762 C CA . SER A 1 217 ? 34.545 12.481 -10.654 1.00 86.62 217 SER A CA 1
ATOM 1763 C C . SER A 1 217 ? 34.829 12.510 -12.159 1.00 86.62 217 SER A C 1
ATOM 1765 O O . SER A 1 217 ? 33.934 12.806 -12.946 1.00 86.62 217 SER A O 1
ATOM 1767 N N . ILE A 1 218 ? 36.037 12.134 -12.599 1.00 87.81 218 ILE A N 1
ATOM 1768 C CA . ILE A 1 218 ? 36.388 12.015 -14.026 1.00 87.81 218 ILE A CA 1
ATOM 1769 C C . ILE A 1 218 ? 35.554 10.924 -14.709 1.00 87.81 218 ILE A C 1
ATOM 1771 O O . ILE A 1 218 ? 35.078 11.125 -15.828 1.00 87.81 218 ILE A O 1
ATOM 1775 N N . ILE A 1 219 ? 35.375 9.762 -14.072 1.00 84.62 219 ILE A N 1
ATOM 1776 C CA . ILE A 1 219 ? 34.546 8.672 -14.614 1.00 84.62 219 ILE A CA 1
ATOM 1777 C C . ILE A 1 219 ? 33.089 9.128 -14.753 1.00 84.62 219 ILE A C 1
ATOM 1779 O O . ILE A 1 219 ? 32.463 8.862 -15.786 1.00 84.62 219 ILE A O 1
ATOM 1783 N N . TYR A 1 220 ? 32.562 9.829 -13.748 1.00 81.62 220 TYR A N 1
ATOM 1784 C CA . TYR A 1 220 ? 31.213 10.386 -13.773 1.00 81.62 220 TYR A CA 1
ATOM 1785 C C . TYR A 1 220 ? 31.059 11.431 -14.882 1.00 81.62 220 TYR A C 1
ATOM 1787 O O . TYR A 1 220 ? 30.196 11.279 -15.744 1.00 81.62 220 TYR A O 1
ATOM 1795 N N . ALA A 1 221 ? 31.967 12.409 -14.956 1.00 83.31 221 ALA A N 1
ATOM 1796 C CA . ALA A 1 221 ? 31.964 13.446 -15.986 1.00 83.31 221 ALA A CA 1
ATOM 1797 C C . ALA A 1 221 ? 32.043 12.860 -17.407 1.00 83.31 221 ALA A C 1
ATOM 1799 O O . ALA A 1 221 ? 31.293 13.276 -18.286 1.00 83.31 221 ALA A O 1
ATOM 1800 N N . LYS A 1 222 ? 32.882 11.838 -17.640 1.00 85.75 222 LYS A N 1
ATOM 1801 C CA . LYS A 1 222 ? 32.935 11.116 -18.929 1.00 85.75 222 LYS A CA 1
ATOM 1802 C C . LYS A 1 222 ? 31.621 10.409 -19.255 1.00 85.75 222 LYS A C 1
ATOM 1804 O O . LYS A 1 222 ? 31.209 10.393 -20.412 1.00 85.75 222 LYS A O 1
ATOM 1809 N N . THR A 1 223 ? 30.973 9.822 -18.250 1.00 81.31 223 THR A N 1
ATOM 1810 C CA . THR A 1 223 ? 29.687 9.130 -18.420 1.00 81.31 223 THR A CA 1
ATOM 1811 C C . THR A 1 223 ? 28.570 10.124 -18.750 1.00 81.31 223 THR A C 1
ATOM 1813 O O . THR A 1 223 ? 27.829 9.899 -19.704 1.00 81.31 223 THR A O 1
ATOM 1816 N N . LEU A 1 224 ? 28.489 11.241 -18.023 1.00 83.31 224 LEU A N 1
ATOM 1817 C CA . LEU A 1 224 ? 27.503 12.300 -18.247 1.00 83.31 224 LEU A CA 1
ATOM 1818 C C . LEU A 1 224 ? 27.705 12.999 -19.598 1.00 83.31 224 LEU A C 1
ATOM 1820 O O . LEU A 1 224 ? 26.744 13.267 -20.308 1.00 83.31 224 LEU A O 1
ATOM 1824 N N . LEU A 1 225 ? 28.951 13.241 -20.005 1.00 85.44 225 LEU A N 1
ATOM 1825 C CA . LEU A 1 225 ? 29.262 13.820 -21.312 1.00 85.44 225 LEU A CA 1
ATOM 1826 C C . LEU A 1 225 ? 28.797 12.910 -22.455 1.00 85.44 225 LEU A C 1
ATOM 1828 O O . LEU A 1 225 ? 28.132 13.378 -23.374 1.00 85.44 225 LEU A O 1
ATOM 1832 N N . ALA A 1 226 ? 29.049 11.602 -22.356 1.00 83.12 226 ALA A N 1
ATOM 1833 C CA . ALA A 1 226 ? 28.522 10.633 -23.315 1.00 83.12 226 ALA A CA 1
ATOM 1834 C C . ALA A 1 226 ? 26.980 10.568 -23.309 1.00 83.12 226 ALA A C 1
ATOM 1836 O O . ALA A 1 226 ? 26.384 10.290 -24.352 1.00 83.12 226 ALA A O 1
ATOM 1837 N N . TYR A 1 227 ? 26.334 10.821 -22.160 1.00 81.50 227 TYR A N 1
ATOM 1838 C CA . TYR A 1 227 ? 24.877 10.961 -22.054 1.00 81.50 227 TYR A CA 1
ATOM 1839 C C . TYR A 1 227 ? 24.364 12.155 -22.864 1.00 81.50 227 TYR A C 1
ATOM 1841 O O . TYR A 1 227 ? 23.541 11.992 -23.764 1.00 81.50 227 TYR A O 1
ATOM 1849 N N . ILE A 1 228 ? 24.935 13.329 -22.601 1.00 82.50 228 ILE A N 1
ATOM 1850 C CA . ILE A 1 228 ? 24.587 14.602 -23.238 1.00 82.50 228 ILE A CA 1
ATOM 1851 C C . ILE A 1 228 ? 24.814 14.559 -24.754 1.00 82.50 228 ILE A C 1
ATOM 1853 O O . ILE A 1 228 ? 23.943 14.972 -25.514 1.00 82.50 228 ILE A O 1
ATOM 1857 N N . GLU A 1 229 ? 25.961 14.051 -25.216 1.00 85.06 229 GLU A N 1
ATOM 1858 C CA . GLU A 1 229 ? 26.277 13.956 -26.652 1.00 85.06 229 GLU A CA 1
ATOM 1859 C C . GLU A 1 229 ? 25.247 13.120 -27.416 1.00 85.06 229 GLU A C 1
ATOM 1861 O O . GLU A 1 229 ? 24.836 13.464 -28.526 1.00 85.06 229 GLU A O 1
ATOM 1866 N N . PHE A 1 230 ? 24.814 12.022 -26.810 1.00 82.38 230 PHE A N 1
ATOM 1867 C CA . PHE A 1 230 ? 23.834 11.128 -27.401 1.00 82.38 230 PHE A CA 1
ATOM 1868 C C . PHE A 1 230 ? 22.427 11.722 -27.414 1.00 82.38 230 PHE A C 1
ATOM 1870 O O . PHE A 1 230 ? 21.732 11.597 -28.422 1.00 82.38 230 PHE A O 1
ATOM 1877 N N . ASP A 1 231 ? 22.002 12.374 -26.329 1.00 82.06 231 ASP A N 1
ATOM 1878 C CA . ASP A 1 231 ? 20.690 13.018 -26.277 1.00 82.06 231 ASP A CA 1
ATOM 1879 C C . ASP A 1 231 ? 20.620 14.218 -27.239 1.00 82.06 231 ASP A C 1
ATOM 1881 O O . ASP A 1 231 ? 19.636 14.388 -27.957 1.00 82.06 231 ASP A O 1
ATOM 1885 N N . LEU A 1 232 ? 21.715 14.972 -27.391 1.00 84.75 232 LEU A N 1
ATOM 1886 C CA . LEU A 1 232 ? 21.859 15.987 -28.441 1.00 84.75 232 LEU A CA 1
ATOM 1887 C C . LEU A 1 232 ? 21.710 15.399 -29.848 1.00 84.75 232 LEU A C 1
ATOM 1889 O O . LEU A 1 232 ? 20.998 15.962 -30.682 1.00 84.75 232 LEU A O 1
ATOM 1893 N N . GLU A 1 233 ? 22.366 14.275 -30.137 1.00 84.38 233 GLU A N 1
ATOM 1894 C CA . GLU A 1 233 ? 22.244 13.604 -31.435 1.00 84.38 233 GLU A CA 1
ATOM 1895 C C . GLU A 1 233 ? 20.810 13.110 -31.680 1.00 84.38 233 GLU A C 1
ATOM 1897 O O . GLU A 1 233 ? 20.262 13.277 -32.772 1.00 84.38 233 GLU A O 1
ATOM 1902 N N . ARG A 1 234 ? 20.162 12.553 -30.656 1.00 84.94 234 ARG A N 1
ATOM 1903 C CA . ARG A 1 234 ? 18.762 12.120 -30.694 1.00 84.94 234 ARG A CA 1
ATOM 1904 C C . ARG A 1 234 ? 17.819 13.297 -30.976 1.00 84.94 234 ARG A C 1
ATOM 1906 O O . ARG A 1 234 ? 16.983 13.195 -31.878 1.00 84.94 234 ARG A O 1
ATOM 1913 N N . ASN A 1 235 ? 18.020 14.432 -30.307 1.00 83.06 235 ASN A N 1
ATOM 1914 C CA . ASN A 1 235 ? 17.286 15.683 -30.524 1.00 83.06 235 ASN A CA 1
ATOM 1915 C C . ASN A 1 235 ? 17.495 16.252 -31.937 1.00 83.06 235 ASN A C 1
ATOM 1917 O O . ASN A 1 235 ? 16.528 16.620 -32.611 1.00 83.06 235 ASN A O 1
ATOM 1921 N N . ARG A 1 236 ? 18.739 16.276 -32.435 1.00 84.44 236 ARG A N 1
ATOM 1922 C CA . ARG A 1 236 ? 19.060 16.687 -33.815 1.00 84.44 236 ARG A CA 1
ATOM 1923 C C . ARG A 1 236 ? 18.347 15.804 -34.835 1.00 84.44 236 ARG A C 1
ATOM 1925 O O . ARG A 1 236 ? 17.679 16.315 -35.730 1.00 84.44 236 ARG A O 1
ATOM 1932 N N . ARG A 1 237 ? 18.391 14.480 -34.662 1.00 86.62 237 ARG A N 1
ATOM 1933 C CA . ARG A 1 237 ? 17.677 13.534 -35.536 1.00 86.62 237 ARG A CA 1
ATOM 1934 C C . ARG A 1 237 ? 16.166 13.706 -35.494 1.00 86.62 237 ARG A C 1
ATOM 1936 O O . ARG A 1 237 ? 15.536 13.601 -36.546 1.00 86.62 237 ARG A O 1
ATOM 1943 N N . LYS A 1 238 ? 15.591 13.975 -34.317 1.00 85.94 238 LYS A N 1
ATOM 1944 C CA . LYS A 1 238 ? 14.162 14.279 -34.143 1.00 85.94 238 LYS A CA 1
ATOM 1945 C C . LYS A 1 238 ? 13.773 15.530 -34.926 1.00 85.94 238 LYS A C 1
ATOM 1947 O O . LYS A 1 238 ? 12.832 15.471 -35.718 1.00 85.94 238 LYS A O 1
ATOM 1952 N N . ARG A 1 239 ? 14.542 16.614 -34.775 1.00 85.12 239 ARG A N 1
ATOM 1953 C CA . ARG A 1 239 ? 14.363 17.891 -35.486 1.00 85.12 239 ARG A CA 1
ATOM 1954 C C . ARG A 1 239 ? 14.466 17.735 -37.004 1.00 85.12 239 ARG A C 1
ATOM 1956 O O . ARG A 1 239 ? 13.601 18.219 -37.728 1.00 85.12 239 ARG A O 1
ATOM 1963 N N . ASP A 1 240 ? 15.479 17.010 -37.468 1.00 89.12 240 ASP A N 1
ATOM 1964 C CA . ASP A 1 240 ? 15.786 16.849 -38.893 1.00 89.12 240 ASP A CA 1
ATOM 1965 C C . ASP A 1 240 ? 15.063 15.652 -39.539 1.00 89.12 240 ASP A C 1
ATOM 1967 O O . ASP A 1 240 ? 15.247 15.371 -40.725 1.00 89.12 240 ASP A O 1
ATOM 1971 N N . ASN A 1 241 ? 14.219 14.940 -38.780 1.00 86.06 241 ASN A N 1
ATOM 1972 C CA . ASN A 1 241 ? 13.462 13.767 -39.230 1.00 86.06 241 ASN A CA 1
ATOM 1973 C C . ASN A 1 241 ? 14.354 12.650 -39.826 1.00 86.06 241 ASN A C 1
ATOM 1975 O O . ASN A 1 241 ? 13.994 11.991 -40.806 1.00 86.06 241 ASN A O 1
ATOM 1979 N N . LEU A 1 242 ? 15.530 12.433 -39.236 1.00 88.19 242 LEU A N 1
ATOM 1980 C CA . LEU A 1 242 ? 16.490 11.411 -39.661 1.00 88.19 242 LEU A CA 1
ATOM 1981 C C . LEU A 1 242 ? 16.113 10.009 -39.132 1.00 88.19 242 LEU A C 1
ATOM 1983 O O . LEU A 1 242 ? 15.344 9.891 -38.175 1.00 88.19 242 LEU A O 1
ATOM 1987 N N . PRO A 1 243 ? 16.645 8.917 -39.723 1.00 85.25 243 PRO A N 1
ATOM 1988 C CA . PRO A 1 243 ? 16.415 7.564 -39.221 1.00 85.25 243 PRO A CA 1
ATOM 1989 C C . PRO A 1 243 ? 16.860 7.382 -37.764 1.00 85.25 243 PRO A C 1
ATOM 1991 O O . PRO A 1 243 ? 17.882 7.931 -37.341 1.00 85.25 243 PRO A O 1
ATOM 1994 N N . SER A 1 244 ? 16.102 6.558 -37.034 1.00 81.94 244 SER A N 1
ATOM 1995 C CA . SER A 1 244 ? 16.391 6.194 -35.645 1.00 81.94 244 SER A CA 1
ATOM 1996 C C . SER A 1 244 ? 17.753 5.522 -35.483 1.00 81.94 244 SER A C 1
ATOM 1998 O O . SER A 1 244 ? 18.187 4.760 -36.352 1.00 81.94 244 SER A O 1
ATOM 2000 N N . LEU A 1 245 ? 18.379 5.768 -34.330 1.00 83.06 245 LEU A N 1
ATOM 2001 C CA . LEU A 1 245 ? 19.574 5.066 -33.863 1.00 83.06 245 LEU A CA 1
ATOM 2002 C C . LEU A 1 245 ? 19.265 3.669 -33.311 1.00 83.06 245 LEU A C 1
ATOM 2004 O O . LEU A 1 245 ? 20.193 2.901 -33.065 1.00 83.06 245 LEU A O 1
ATOM 2008 N N . PHE A 1 246 ? 17.989 3.340 -33.109 1.00 84.81 246 PHE A N 1
ATOM 2009 C CA . PHE A 1 246 ? 17.576 2.159 -32.368 1.00 84.81 246 PHE A CA 1
ATOM 2010 C C . PHE A 1 246 ? 16.878 1.120 -33.241 1.00 84.81 246 PHE A C 1
ATOM 2012 O O . PHE A 1 246 ? 16.098 1.436 -34.143 1.00 84.81 246 PHE A O 1
ATOM 2019 N N . ASP A 1 247 ? 17.116 -0.138 -32.893 1.00 87.75 247 ASP A N 1
ATOM 2020 C CA . ASP A 1 247 ? 16.161 -1.217 -33.076 1.00 87.75 247 ASP A CA 1
ATOM 2021 C C . ASP A 1 247 ? 15.374 -1.406 -31.780 1.00 87.75 247 ASP A C 1
ATOM 2023 O O . ASP A 1 247 ? 15.942 -1.454 -30.687 1.00 87.75 247 ASP A O 1
ATOM 2027 N N . PHE A 1 248 ? 14.055 -1.503 -31.909 1.00 88.94 248 PHE A N 1
ATOM 2028 C CA . PHE A 1 248 ? 13.144 -1.603 -30.778 1.00 88.94 248 PHE A CA 1
ATOM 2029 C C . PHE A 1 248 ? 12.573 -3.013 -30.664 1.00 88.94 248 PHE A C 1
ATOM 2031 O O . PHE A 1 248 ? 12.089 -3.591 -31.645 1.00 88.94 248 PHE A O 1
ATOM 2038 N N . PHE A 1 249 ? 12.571 -3.541 -29.445 1.00 91.38 249 PHE A N 1
ATOM 2039 C CA . PHE A 1 249 ? 12.017 -4.853 -29.134 1.00 91.38 249 PHE A CA 1
ATOM 2040 C C . PHE A 1 249 ? 11.085 -4.770 -27.933 1.00 91.38 249 PHE A C 1
ATOM 2042 O O . PHE A 1 249 ? 11.384 -4.079 -26.968 1.00 91.38 249 PHE A O 1
ATOM 2049 N N . ILE A 1 250 ? 9.997 -5.535 -27.947 1.00 92.81 250 ILE A N 1
ATOM 2050 C CA . ILE A 1 250 ? 9.230 -5.813 -26.731 1.00 92.81 250 ILE A CA 1
ATOM 2051 C C . ILE A 1 250 ? 9.905 -6.983 -26.029 1.00 92.81 250 ILE A C 1
ATOM 2053 O O . ILE A 1 250 ? 10.041 -8.060 -26.617 1.00 92.81 250 ILE A O 1
ATOM 2057 N N . GLN A 1 251 ? 10.294 -6.801 -24.773 1.00 93.81 251 GLN A N 1
ATOM 2058 C CA . GLN A 1 251 ? 10.754 -7.882 -23.915 1.00 93.81 251 GLN A CA 1
ATOM 2059 C C . GLN A 1 251 ? 9.626 -8.331 -22.994 1.00 93.81 251 GLN A C 1
ATOM 2061 O O . GLN A 1 251 ? 9.065 -7.544 -22.241 1.00 93.81 251 GLN A O 1
ATOM 2066 N N . PHE A 1 252 ? 9.319 -9.622 -23.043 1.00 94.38 252 PHE A N 1
ATOM 2067 C CA . PHE A 1 252 ? 8.529 -10.303 -22.033 1.00 94.38 252 PHE A CA 1
ATOM 2068 C C . PHE A 1 252 ? 9.471 -10.946 -21.018 1.00 94.38 252 PHE A C 1
ATOM 2070 O O . PHE A 1 252 ? 10.242 -11.841 -21.373 1.00 94.38 252 PHE A O 1
ATOM 2077 N N . THR A 1 253 ? 9.364 -10.530 -19.760 1.00 94.38 253 THR A N 1
ATOM 2078 C CA . THR A 1 253 ? 10.106 -11.113 -18.642 1.00 94.38 253 THR A CA 1
ATOM 2079 C C . THR A 1 253 ? 9.134 -11.789 -17.687 1.00 94.38 253 THR A C 1
ATOM 2081 O O . THR A 1 253 ? 8.135 -11.210 -17.261 1.00 94.38 253 THR A O 1
ATOM 2084 N N . LYS A 1 254 ? 9.417 -13.041 -17.333 1.00 93.69 254 LYS A N 1
ATOM 2085 C CA . LYS A 1 254 ? 8.663 -13.789 -16.330 1.00 93.69 254 LYS A CA 1
ATOM 2086 C C . LYS A 1 254 ? 9.582 -14.241 -15.212 1.00 93.69 254 LYS A C 1
ATOM 2088 O O . LYS A 1 254 ? 10.412 -15.126 -15.427 1.00 93.69 254 LYS A O 1
ATOM 2093 N N . THR A 1 255 ? 9.336 -13.734 -14.012 1.00 93.69 255 THR A N 1
ATOM 2094 C CA . THR A 1 255 ? 10.107 -14.077 -12.814 1.00 93.69 255 THR A CA 1
ATOM 2095 C C . THR A 1 255 ? 9.296 -15.017 -11.933 1.00 93.69 255 THR A C 1
ATOM 2097 O O . THR A 1 255 ? 8.181 -14.720 -11.491 1.00 93.69 255 THR A O 1
ATOM 2100 N N . SER A 1 256 ? 9.824 -16.222 -11.737 1.00 90.94 256 SER A N 1
ATOM 2101 C CA . SER A 1 256 ? 9.218 -17.253 -10.895 1.00 90.94 256 SER A CA 1
ATOM 2102 C C . SER A 1 256 ? 9.526 -17.004 -9.410 1.00 90.94 256 SER A C 1
ATOM 2104 O O . SER A 1 256 ? 10.487 -16.308 -9.097 1.00 90.94 256 SER A O 1
ATOM 2106 N N . PRO A 1 257 ? 8.762 -17.597 -8.471 1.00 90.06 257 PRO A N 1
ATOM 2107 C CA . PRO A 1 257 ? 8.972 -17.373 -7.036 1.00 90.06 257 PRO A CA 1
ATOM 2108 C C . PRO A 1 257 ? 10.345 -17.825 -6.512 1.00 90.06 257 PRO A C 1
ATOM 2110 O O . PRO A 1 257 ? 10.731 -17.441 -5.418 1.00 90.06 257 PRO A O 1
ATOM 2113 N N . ASP A 1 258 ? 11.037 -18.690 -7.254 1.00 91.56 258 ASP A N 1
ATOM 2114 C CA . ASP A 1 258 ? 12.381 -19.193 -6.952 1.00 91.56 258 ASP A CA 1
ATOM 2115 C C . ASP A 1 258 ? 13.497 -18.310 -7.543 1.00 91.56 258 ASP A C 1
ATOM 2117 O O . ASP A 1 258 ? 14.662 -18.691 -7.499 1.00 91.56 258 ASP A O 1
ATOM 2121 N N . GLY A 1 259 ? 13.144 -17.158 -8.123 1.00 90.75 259 GLY A N 1
ATOM 2122 C CA . GLY A 1 259 ? 14.073 -16.255 -8.801 1.00 90.75 259 GLY A CA 1
ATOM 2123 C C . GLY A 1 259 ? 14.396 -16.659 -10.241 1.00 90.75 259 GLY A C 1
ATOM 2124 O O . GLY A 1 259 ? 15.140 -15.953 -10.914 1.00 90.75 259 GLY A O 1
ATOM 2125 N N . THR A 1 260 ? 13.836 -17.759 -10.764 1.00 92.31 260 THR A N 1
ATOM 2126 C CA . THR A 1 260 ? 14.076 -18.152 -12.160 1.00 92.31 260 THR A CA 1
ATOM 2127 C C . THR A 1 260 ? 13.436 -17.146 -13.112 1.00 92.31 260 THR A C 1
ATOM 2129 O O . THR A 1 260 ? 12.206 -17.005 -13.132 1.00 92.31 260 THR A O 1
ATOM 2132 N N . VAL A 1 261 ? 14.260 -16.516 -13.948 1.00 92.50 261 VAL A N 1
ATOM 2133 C CA . VAL A 1 261 ? 13.836 -15.544 -14.961 1.00 92.50 261 VAL A CA 1
ATOM 2134 C C . VAL A 1 261 ? 13.757 -16.211 -16.337 1.00 92.50 261 VAL A C 1
ATOM 2136 O O . VAL A 1 261 ? 14.694 -16.869 -16.785 1.00 92.50 261 VAL A O 1
ATOM 2139 N N . TYR A 1 262 ? 12.624 -16.045 -17.018 1.00 92.44 262 TYR A N 1
ATOM 2140 C CA . TYR A 1 262 ? 12.440 -16.384 -18.431 1.00 92.44 262 TYR A CA 1
ATOM 2141 C C . TYR A 1 262 ? 12.272 -15.098 -19.236 1.00 92.44 262 TYR A C 1
ATOM 2143 O O . TYR A 1 262 ? 11.461 -14.255 -18.858 1.00 92.44 262 TYR A O 1
ATOM 2151 N N . ILE A 1 263 ? 13.005 -14.976 -20.344 1.00 93.50 263 ILE A N 1
ATOM 2152 C CA . ILE A 1 263 ? 12.994 -13.798 -21.214 1.00 93.50 263 ILE A CA 1
ATOM 2153 C C . ILE A 1 263 ? 12.663 -14.229 -22.642 1.00 93.50 263 ILE A C 1
ATOM 2155 O O . ILE A 1 263 ? 13.271 -15.158 -23.173 1.00 93.50 263 ILE A O 1
ATOM 2159 N N . GLU A 1 264 ? 11.732 -13.522 -23.273 1.00 93.38 264 GLU A N 1
ATOM 2160 C CA . GLU A 1 264 ? 11.414 -13.645 -24.696 1.00 93.38 264 GLU A CA 1
ATOM 2161 C C . GLU A 1 264 ? 11.334 -12.248 -25.316 1.00 93.38 264 GLU A C 1
ATOM 2163 O O . GLU A 1 264 ? 10.817 -11.322 -24.693 1.00 93.38 264 GLU A O 1
ATOM 2168 N N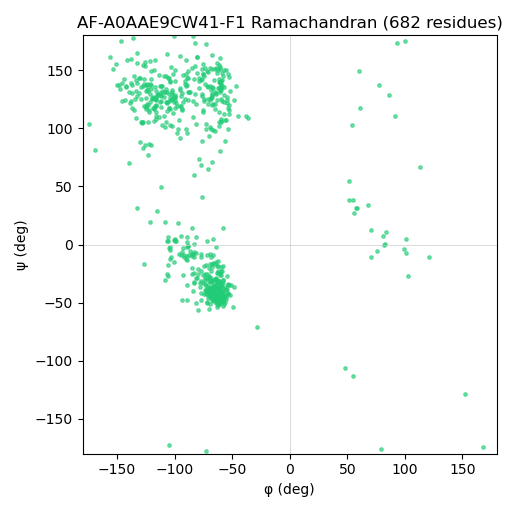 . ARG A 1 265 ? 11.872 -12.076 -26.527 1.00 92.44 265 ARG A N 1
ATOM 2169 C CA . ARG A 1 265 ? 11.914 -10.781 -27.218 1.00 92.44 265 ARG A CA 1
ATOM 2170 C C . ARG A 1 265 ? 11.190 -10.863 -28.551 1.00 92.44 265 ARG A C 1
ATOM 2172 O O . ARG A 1 265 ? 11.360 -11.829 -29.294 1.00 92.44 265 ARG A O 1
ATOM 2179 N N . PHE A 1 266 ? 10.423 -9.827 -28.851 1.00 91.50 266 PHE A N 1
ATOM 2180 C CA . PHE A 1 266 ? 9.632 -9.690 -30.067 1.00 91.50 266 PHE A CA 1
ATOM 2181 C C . PHE A 1 266 ? 9.948 -8.354 -30.731 1.00 91.50 266 PHE A C 1
ATOM 2183 O O . PHE A 1 266 ? 10.343 -7.407 -30.055 1.00 91.50 266 PHE A O 1
ATOM 2190 N N . ASN A 1 267 ? 9.749 -8.257 -32.044 1.00 91.62 267 ASN A N 1
ATOM 2191 C CA . ASN A 1 267 ? 9.837 -6.966 -32.725 1.00 91.62 267 ASN A CA 1
ATOM 2192 C C . ASN A 1 267 ? 8.786 -6.005 -32.149 1.00 91.62 267 ASN A C 1
ATOM 2194 O O . ASN A 1 267 ? 7.658 -6.419 -31.886 1.00 91.62 267 ASN A O 1
ATOM 2198 N N . TYR A 1 268 ? 9.145 -4.735 -31.969 1.00 90.75 268 TYR A N 1
ATOM 2199 C CA . TYR A 1 268 ? 8.214 -3.692 -31.536 1.00 90.75 268 TYR A CA 1
ATOM 2200 C C . TYR A 1 268 ? 7.352 -3.215 -32.717 1.00 90.75 268 TYR A C 1
ATOM 2202 O O . TYR A 1 268 ? 7.577 -2.161 -33.305 1.00 90.75 268 TYR A O 1
ATOM 2210 N N . ASP A 1 269 ? 6.397 -4.055 -33.120 1.00 87.62 269 ASP A N 1
ATOM 2211 C CA . ASP A 1 269 ? 5.441 -3.810 -34.210 1.00 87.62 269 ASP A CA 1
ATOM 2212 C C . ASP A 1 269 ? 4.029 -3.450 -33.711 1.00 87.62 269 ASP A C 1
ATOM 2214 O O . ASP A 1 269 ? 3.132 -3.143 -34.502 1.00 87.62 269 ASP A O 1
ATOM 2218 N N . LYS A 1 270 ? 3.824 -3.499 -32.393 1.00 86.75 270 LYS A N 1
ATOM 2219 C CA . LYS A 1 270 ? 2.575 -3.203 -31.686 1.00 86.75 270 LYS A CA 1
ATOM 2220 C C . LYS A 1 270 ? 2.879 -2.464 -30.391 1.00 86.75 270 LYS A C 1
ATOM 2222 O O . LYS A 1 270 ? 3.970 -2.604 -29.853 1.00 86.75 270 LYS A O 1
ATOM 2227 N N . SER A 1 271 ? 1.887 -1.751 -29.867 1.00 87.88 271 SER A N 1
ATOM 2228 C CA . SER A 1 271 ? 2.009 -1.096 -28.565 1.00 87.88 271 SER A CA 1
ATOM 2229 C C . SER A 1 271 ? 2.166 -2.101 -27.419 1.00 87.88 271 SER A C 1
ATOM 2231 O O . SER A 1 271 ? 1.622 -3.217 -27.459 1.00 87.88 271 SER A O 1
ATOM 2233 N N . LEU A 1 272 ? 2.849 -1.688 -26.352 1.00 88.00 272 LEU A N 1
ATOM 2234 C CA . LEU A 1 272 ? 2.939 -2.423 -25.093 1.00 88.00 272 LEU A CA 1
ATOM 2235 C C . LEU A 1 272 ? 1.552 -2.703 -24.519 1.00 88.00 272 LEU A C 1
ATOM 2237 O O . LEU A 1 272 ? 1.305 -3.811 -24.037 1.00 88.00 272 LEU A O 1
ATOM 2241 N N . MET A 1 273 ? 0.617 -1.756 -24.636 1.00 84.00 273 MET A N 1
ATOM 2242 C CA . MET A 1 273 ? -0.772 -1.959 -24.216 1.00 84.00 273 MET A CA 1
ATOM 2243 C C . MET A 1 273 ? -1.410 -3.163 -24.930 1.00 84.00 273 MET A C 1
ATOM 2245 O O . MET A 1 273 ? -2.026 -4.021 -24.289 1.00 84.00 273 MET A O 1
ATOM 2249 N N . ALA A 1 274 ? -1.214 -3.296 -26.247 1.00 88.31 274 ALA A N 1
ATOM 2250 C CA . ALA A 1 274 ? -1.725 -4.435 -27.009 1.00 88.31 274 ALA A CA 1
ATOM 2251 C C . ALA A 1 274 ? -1.058 -5.758 -26.592 1.00 88.31 274 ALA A C 1
ATOM 2253 O O . ALA A 1 274 ? -1.739 -6.786 -26.483 1.00 88.31 274 ALA A O 1
ATOM 2254 N N . ALA A 1 275 ? 0.250 -5.744 -26.315 1.00 90.44 275 ALA A N 1
ATOM 2255 C CA . ALA A 1 275 ? 0.981 -6.910 -25.818 1.00 90.44 275 ALA A CA 1
ATOM 2256 C C . ALA A 1 275 ? 0.491 -7.350 -24.424 1.00 90.44 275 ALA A C 1
ATOM 2258 O O . ALA A 1 275 ? 0.244 -8.541 -24.200 1.00 90.44 275 ALA A O 1
ATOM 2259 N N . ARG A 1 276 ? 0.261 -6.400 -23.508 1.00 89.62 276 ARG A N 1
ATOM 2260 C CA . ARG A 1 276 ? -0.303 -6.648 -22.169 1.00 89.62 276 ARG A CA 1
ATOM 2261 C C . ARG A 1 276 ? -1.704 -7.228 -22.255 1.00 89.62 276 ARG A C 1
ATOM 2263 O O . ARG A 1 276 ? -1.960 -8.288 -21.680 1.00 89.62 276 ARG A O 1
ATOM 2270 N N . LYS A 1 277 ? -2.584 -6.607 -23.047 1.00 89.25 277 LYS A N 1
ATOM 2271 C CA . LYS A 1 277 ? -3.945 -7.103 -23.305 1.00 89.25 277 LYS A CA 1
ATOM 2272 C C . LYS A 1 277 ? -3.920 -8.532 -23.837 1.00 89.25 277 LYS A C 1
ATOM 2274 O O . LYS A 1 277 ? -4.658 -9.386 -23.342 1.00 89.25 277 LYS A O 1
ATOM 2279 N N . TYR A 1 278 ? -3.038 -8.827 -24.795 1.00 91.19 278 TYR A N 1
ATOM 2280 C CA . TYR A 1 278 ? -2.859 -10.180 -25.320 1.00 91.19 278 TYR A CA 1
ATOM 2281 C C . TYR A 1 278 ? -2.448 -11.173 -24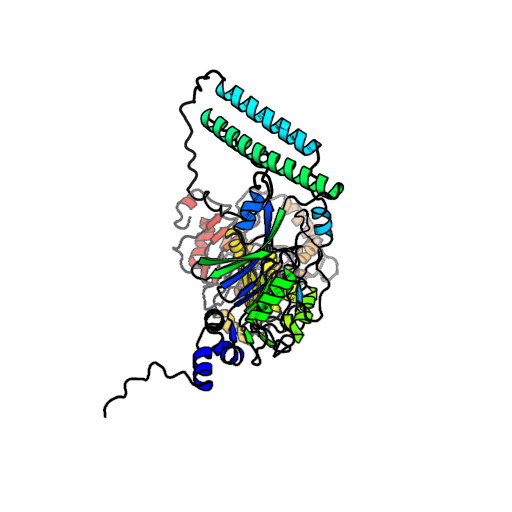.226 1.00 91.19 278 TYR A C 1
ATOM 2283 O O . TYR A 1 278 ? -3.053 -12.242 -24.115 1.00 91.19 278 TYR A O 1
ATOM 2291 N N . LEU A 1 279 ? -1.462 -10.828 -23.394 1.00 92.38 279 LEU A N 1
ATOM 2292 C CA . LEU A 1 279 ? -0.977 -11.698 -22.325 1.00 92.38 279 LEU A CA 1
ATOM 2293 C C . LEU A 1 279 ? -2.065 -11.979 -21.275 1.00 92.38 279 LEU A C 1
ATOM 2295 O O . LEU A 1 279 ? -2.314 -13.142 -20.941 1.00 92.38 279 LEU A O 1
ATOM 2299 N N . ILE A 1 280 ? -2.771 -10.944 -20.815 1.00 92.75 280 ILE A N 1
ATOM 2300 C CA . ILE A 1 280 ? -3.886 -11.067 -19.865 1.00 92.75 280 ILE A CA 1
ATOM 2301 C C . ILE A 1 280 ? -4.995 -11.944 -20.469 1.00 92.75 280 ILE A C 1
ATOM 2303 O O . ILE A 1 280 ? -5.454 -12.901 -19.836 1.00 92.75 280 ILE A O 1
ATOM 2307 N N . CYS A 1 281 ? -5.381 -11.700 -21.726 1.00 91.44 281 CYS A N 1
ATOM 2308 C CA . CYS A 1 281 ? -6.378 -12.506 -22.437 1.00 91.44 281 CYS A CA 1
ATOM 2309 C C . CYS A 1 281 ? -5.938 -13.963 -22.629 1.00 91.44 281 CYS A C 1
ATOM 2311 O O . CYS A 1 281 ? -6.757 -14.881 -22.503 1.00 91.44 281 CYS A O 1
ATOM 2313 N N . LYS A 1 282 ? -4.649 -14.215 -22.883 1.00 90.88 282 LYS A N 1
ATOM 2314 C CA . LYS A 1 282 ? -4.094 -15.569 -23.014 1.00 90.88 282 LYS A CA 1
ATOM 2315 C C . LYS A 1 282 ? -4.279 -16.358 -21.712 1.00 90.88 282 LYS A C 1
ATOM 2317 O O . LYS A 1 282 ? -4.739 -17.507 -21.766 1.00 90.88 282 LYS A O 1
ATOM 2322 N N . LEU A 1 283 ? -3.984 -15.741 -20.564 1.00 91.44 283 LEU A N 1
ATOM 2323 C CA . LEU A 1 283 ? -4.053 -16.370 -19.239 1.00 91.44 283 LEU A CA 1
ATOM 2324 C C . LEU A 1 283 ? -5.492 -16.509 -18.706 1.00 91.44 283 LEU A C 1
ATOM 2326 O O . LEU A 1 283 ? -5.890 -17.589 -18.242 1.00 91.44 283 LEU A O 1
ATOM 2330 N N . LEU A 1 284 ? -6.279 -15.436 -18.788 1.00 91.75 284 LEU A N 1
ATOM 2331 C CA . LEU A 1 284 ? -7.565 -15.304 -18.093 1.00 91.75 284 LEU A CA 1
ATOM 2332 C C . LEU A 1 284 ? -8.780 -15.437 -19.017 1.00 91.75 284 LEU A C 1
ATOM 2334 O O . LEU A 1 284 ? -9.837 -15.879 -18.575 1.00 91.75 284 LEU A O 1
ATOM 2338 N N . GLY A 1 285 ? -8.636 -15.112 -20.301 1.00 89.69 285 GLY A N 1
ATOM 2339 C CA . GLY A 1 285 ? -9.741 -15.118 -21.258 1.00 89.69 285 GLY A CA 1
ATOM 2340 C C . GLY A 1 285 ? -10.286 -16.517 -21.561 1.00 89.69 285 GLY A C 1
ATOM 2341 O O . GLY A 1 285 ? -9.624 -17.541 -21.343 1.00 89.69 285 GLY A O 1
ATOM 2342 N N . ASN A 1 286 ? -11.488 -16.568 -22.140 1.00 88.44 286 ASN A N 1
ATOM 2343 C CA . ASN A 1 286 ? -12.195 -17.797 -22.533 1.00 88.44 286 ASN A CA 1
ATOM 2344 C C . ASN A 1 286 ? -12.458 -18.776 -21.373 1.00 88.44 286 ASN A C 1
ATOM 2346 O O . ASN A 1 286 ? -12.473 -19.995 -21.572 1.00 88.44 286 ASN A O 1
ATOM 2350 N N . ARG A 1 287 ? -12.652 -18.258 -20.157 1.00 89.38 287 ARG A N 1
ATOM 2351 C CA . ARG A 1 287 ? -13.070 -19.032 -18.982 1.00 89.38 287 ARG A CA 1
ATOM 2352 C C . ARG A 1 287 ? -14.554 -18.797 -18.734 1.00 89.38 287 ARG A C 1
ATOM 2354 O O . ARG A 1 287 ? -15.004 -17.662 -18.732 1.00 89.38 287 ARG A O 1
ATOM 2361 N N . LYS A 1 288 ? -15.310 -19.883 -18.549 1.00 85.88 288 LYS A N 1
ATOM 2362 C CA . LYS A 1 288 ? -16.738 -19.818 -18.185 1.00 85.88 288 LYS A CA 1
ATOM 2363 C C . LYS A 1 288 ? -16.970 -19.650 -16.679 1.00 85.88 288 LYS A C 1
ATOM 2365 O O . LYS A 1 288 ? -17.897 -18.937 -16.319 1.00 85.88 288 LYS A O 1
ATOM 2370 N N . PRO A 1 289 ? -16.211 -20.325 -15.792 1.00 90.31 289 PRO A N 1
ATOM 2371 C CA . PRO A 1 289 ? -16.407 -20.160 -14.356 1.00 90.31 289 PRO A CA 1
ATOM 2372 C C . PRO A 1 289 ? -15.856 -18.822 -13.858 1.00 90.31 289 PRO A C 1
ATOM 2374 O O . PRO A 1 289 ? -14.784 -18.402 -14.297 1.00 90.31 289 PRO A O 1
ATOM 2377 N N . VAL A 1 290 ? -16.544 -18.235 -12.877 1.00 94.19 290 VAL A N 1
ATOM 2378 C CA . VAL A 1 290 ? -16.086 -17.057 -12.126 1.00 94.19 290 VAL A CA 1
ATOM 2379 C C . VAL A 1 290 ? -14.731 -17.343 -11.482 1.00 94.19 290 VAL A C 1
ATOM 2381 O O . VAL A 1 290 ? -14.508 -18.420 -10.910 1.00 94.19 290 VAL A O 1
ATOM 2384 N N . MET A 1 291 ? -13.814 -16.384 -11.582 1.00 94.06 291 MET A N 1
ATOM 2385 C CA . MET A 1 291 ? -12.495 -16.489 -10.965 1.00 94.06 291 MET A CA 1
ATOM 2386 C C . MET A 1 291 ? -12.538 -15.949 -9.545 1.00 94.06 291 MET A C 1
ATOM 2388 O O . MET A 1 291 ? -13.025 -14.847 -9.315 1.00 94.06 291 MET A O 1
ATOM 2392 N N . LYS A 1 292 ? -11.995 -16.715 -8.602 1.00 95.69 292 LYS A N 1
ATOM 2393 C CA . LYS A 1 292 ? -11.921 -16.326 -7.195 1.00 95.69 292 LYS A CA 1
ATOM 2394 C C . LYS A 1 292 ? -10.572 -15.691 -6.920 1.00 95.69 292 LYS A C 1
ATOM 2396 O O . LYS A 1 292 ? -9.544 -16.345 -7.108 1.00 95.69 292 LYS A O 1
ATOM 2401 N N . ILE A 1 293 ? -10.589 -14.438 -6.488 1.00 97.12 293 ILE A N 1
ATOM 2402 C CA . ILE A 1 293 ? -9.401 -13.641 -6.201 1.00 97.12 293 ILE A CA 1
ATOM 2403 C C . ILE A 1 293 ? -9.492 -13.180 -4.750 1.00 97.12 293 ILE A C 1
ATOM 2405 O O . ILE A 1 293 ? -10.439 -12.498 -4.367 1.00 97.12 293 ILE A O 1
ATOM 2409 N N . LYS A 1 294 ? -8.515 -13.557 -3.928 1.00 97.94 294 LYS A N 1
ATOM 2410 C CA . LYS A 1 294 ? -8.471 -13.088 -2.542 1.00 97.94 294 LYS A CA 1
ATOM 2411 C C . LYS A 1 294 ? -8.090 -11.607 -2.495 1.00 97.94 294 LYS A C 1
ATOM 2413 O O . LYS A 1 294 ? -8.847 -10.841 -1.919 1.00 97.94 294 LYS A O 1
ATOM 2418 N N . SER A 1 295 ? -7.016 -11.193 -3.167 1.00 98.31 295 SER A N 1
ATOM 2419 C CA . SER A 1 295 ? -6.633 -9.777 -3.267 1.00 98.31 295 SER A CA 1
ATOM 2420 C C . SER A 1 295 ? -6.381 -9.336 -4.708 1.00 98.31 295 SER A C 1
ATOM 2422 O O . SER A 1 295 ? -5.551 -9.937 -5.394 1.00 98.31 295 SER A O 1
ATOM 2424 N N . LEU A 1 296 ? -7.075 -8.286 -5.149 1.00 98.25 296 LEU A N 1
ATOM 2425 C CA . LEU A 1 296 ? -6.883 -7.603 -6.433 1.00 98.25 296 LEU A CA 1
ATOM 2426 C C . LEU A 1 296 ? -6.345 -6.190 -6.171 1.00 98.25 296 LEU A C 1
ATOM 2428 O O . LEU A 1 296 ? -6.908 -5.496 -5.334 1.00 98.25 296 LEU A O 1
ATOM 2432 N N . GLY A 1 297 ? -5.278 -5.777 -6.853 1.00 97.19 297 GLY A N 1
ATOM 2433 C CA . GLY A 1 297 ? -4.670 -4.458 -6.650 1.00 97.19 297 GLY A CA 1
ATOM 2434 C C . GLY A 1 297 ? -4.264 -3.774 -7.952 1.00 97.19 297 GLY A C 1
ATOM 2435 O O . GLY A 1 297 ? -3.722 -4.448 -8.829 1.00 97.19 297 GLY A O 1
ATOM 2436 N N . PHE A 1 298 ? -4.487 -2.468 -8.073 1.00 95.69 298 PHE A N 1
ATOM 2437 C CA . PHE A 1 298 ? -4.051 -1.662 -9.217 1.00 95.69 298 PHE A CA 1
ATOM 2438 C C . PHE A 1 298 ? -3.167 -0.509 -8.752 1.00 95.69 298 PHE A C 1
ATOM 2440 O O . PHE A 1 298 ? -3.674 0.446 -8.187 1.00 95.69 298 PHE A O 1
ATOM 2447 N N . TRP A 1 299 ? -1.861 -0.595 -8.978 1.00 92.44 299 TRP A N 1
ATOM 2448 C CA . TRP A 1 299 ? -0.903 0.347 -8.404 1.00 92.44 299 TRP A CA 1
ATOM 2449 C C . TRP A 1 299 ? -0.217 1.126 -9.521 1.00 92.44 299 TRP A C 1
ATOM 2451 O O . TRP A 1 299 ? 0.509 0.538 -10.321 1.00 92.44 299 TRP A O 1
ATOM 2461 N N . ALA A 1 300 ? -0.514 2.416 -9.629 1.00 87.06 300 ALA A N 1
ATOM 2462 C CA . ALA A 1 300 ? 0.070 3.305 -10.635 1.00 87.06 300 ALA A CA 1
ATOM 2463 C C . ALA A 1 300 ? 1.196 4.123 -9.996 1.00 87.06 300 ALA A C 1
ATOM 2465 O O . ALA A 1 300 ? 1.120 4.417 -8.804 1.00 87.06 300 ALA A O 1
ATOM 2466 N N . ARG A 1 301 ? 2.224 4.510 -10.762 1.00 78.38 301 ARG A N 1
ATOM 2467 C CA . ARG A 1 301 ? 3.213 5.455 -10.235 1.00 78.38 301 ARG A CA 1
ATOM 2468 C C . ARG A 1 301 ? 2.590 6.858 -10.177 1.00 78.38 301 ARG A C 1
ATOM 2470 O O . ARG A 1 301 ? 1.713 7.165 -10.998 1.00 78.38 301 ARG A O 1
ATOM 2477 N N . PRO A 1 302 ? 3.039 7.722 -9.253 1.00 69.12 302 PRO A N 1
ATOM 2478 C CA . PRO A 1 302 ? 2.633 9.126 -9.229 1.00 69.12 302 PRO A CA 1
ATOM 2479 C C . PRO A 1 302 ? 2.836 9.789 -10.599 1.00 69.12 302 PRO A C 1
ATOM 2481 O O . PRO A 1 302 ? 3.861 9.581 -11.244 1.00 69.12 302 PRO A O 1
ATOM 2484 N N . GLY A 1 303 ? 1.822 10.510 -11.091 1.00 65.69 303 GLY A N 1
ATOM 2485 C CA . GLY A 1 303 ? 1.826 11.154 -12.418 1.00 65.69 303 GLY A CA 1
ATOM 2486 C C . GLY A 1 303 ? 1.749 10.200 -13.622 1.00 65.69 303 GLY A C 1
ATOM 2487 O O . GLY A 1 303 ? 1.511 10.632 -14.745 1.00 65.69 303 GLY A O 1
ATOM 2488 N N . GLY A 1 304 ? 1.899 8.891 -13.409 1.00 67.75 304 GLY A N 1
ATOM 2489 C CA . GLY A 1 304 ? 2.232 7.956 -14.471 1.00 67.75 304 GLY A CA 1
ATOM 2490 C C . GLY A 1 304 ? 1.082 7.261 -15.183 1.00 67.75 304 GLY A C 1
ATOM 2491 O O . GLY A 1 304 ? 1.232 6.911 -16.349 1.00 67.75 304 GLY A O 1
ATOM 2492 N N . GLY A 1 305 ? -0.059 7.118 -14.503 1.00 79.44 305 GLY A N 1
ATOM 2493 C CA . GLY A 1 305 ? -1.291 6.490 -14.990 1.00 79.44 305 GLY A CA 1
ATOM 2494 C C . GLY A 1 305 ? -1.156 5.011 -15.412 1.00 79.44 305 GLY A C 1
ATOM 2495 O O . GLY A 1 305 ? -0.137 4.529 -15.895 1.00 79.44 305 GLY A O 1
ATOM 2496 N N . LEU A 1 306 ? -2.233 4.244 -15.258 1.00 86.25 306 LEU A N 1
ATOM 2497 C CA . LEU A 1 306 ? -2.257 2.807 -15.525 1.00 86.25 306 LEU A CA 1
ATOM 2498 C C . LEU A 1 306 ? -3.547 2.409 -16.249 1.00 86.25 306 LEU A C 1
ATOM 2500 O O . LEU A 1 306 ? -4.655 2.614 -15.756 1.00 86.25 306 LEU A O 1
ATOM 2504 N N . VAL A 1 307 ? -3.399 1.780 -17.418 1.00 87.88 307 VAL A N 1
ATOM 2505 C CA . VAL A 1 307 ? -4.513 1.220 -18.200 1.00 87.88 307 VAL A CA 1
ATOM 2506 C C . VAL A 1 307 ? -4.494 -0.301 -18.110 1.00 87.88 307 VAL A C 1
ATOM 2508 O O . VAL A 1 307 ? -3.522 -0.957 -18.497 1.00 87.88 307 VAL A O 1
ATOM 2511 N N . ILE A 1 308 ? -5.598 -0.882 -17.646 1.00 91.12 308 ILE A N 1
ATOM 2512 C CA . ILE A 1 308 ? -5.762 -2.325 -17.486 1.00 91.12 308 ILE A CA 1
ATOM 2513 C C . ILE A 1 308 ? -6.875 -2.814 -18.405 1.00 91.12 308 ILE A C 1
ATOM 2515 O O . ILE A 1 308 ? -8.064 -2.632 -18.141 1.00 91.12 308 ILE A O 1
ATOM 2519 N N . SER A 1 309 ? -6.480 -3.521 -19.462 1.00 89.88 309 SER A N 1
ATOM 2520 C CA . SER A 1 309 ? -7.415 -4.186 -20.367 1.00 89.88 309 SER A CA 1
ATOM 2521 C C . SER A 1 309 ? -7.718 -5.608 -19.908 1.00 89.88 309 SER A C 1
ATOM 2523 O O . SER A 1 309 ? -6.957 -6.549 -20.170 1.00 89.88 309 SER A O 1
ATOM 2525 N N . LEU A 1 310 ? -8.861 -5.783 -19.249 1.00 90.94 310 LEU A N 1
ATOM 2526 C CA . LEU A 1 310 ? -9.363 -7.103 -18.888 1.00 90.94 310 LEU A CA 1
ATOM 2527 C C . LEU A 1 310 ? -10.100 -7.776 -20.067 1.00 90.94 310 LEU A C 1
ATOM 2529 O O . LEU A 1 310 ? -10.621 -7.100 -20.954 1.00 90.94 310 LEU A O 1
ATOM 2533 N N . PRO A 1 311 ? -10.155 -9.122 -20.113 1.00 89.44 311 PRO A N 1
ATOM 2534 C CA . PRO A 1 311 ? -10.926 -9.840 -21.123 1.00 89.44 311 PRO A CA 1
ATOM 2535 C C . PRO A 1 311 ? -12.416 -9.488 -21.057 1.00 89.44 311 PRO A C 1
ATOM 2537 O O . PRO A 1 311 ? -12.994 -9.409 -19.974 1.00 89.44 311 PRO A O 1
ATOM 2540 N N . GLU A 1 312 ? -13.052 -9.358 -22.218 1.00 86.25 312 GLU A N 1
ATOM 2541 C CA . GLU A 1 312 ? -14.476 -9.035 -22.306 1.00 86.25 312 GLU A CA 1
ATOM 2542 C C . GLU A 1 312 ? -15.348 -10.085 -21.592 1.00 86.25 312 GLU A C 1
ATOM 2544 O O . GLU A 1 312 ? -15.123 -11.295 -21.704 1.00 86.25 312 GLU A O 1
ATOM 2549 N N . GLY A 1 313 ? -16.347 -9.613 -20.838 1.00 86.12 313 GLY A N 1
ATOM 2550 C CA . GLY A 1 313 ? -17.292 -10.462 -20.107 1.00 86.12 313 GLY A CA 1
ATOM 2551 C C . GLY A 1 313 ? -16.704 -11.192 -18.896 1.00 86.12 313 GLY A C 1
ATOM 2552 O O . GLY A 1 313 ? -17.342 -12.108 -18.371 1.00 86.12 313 GLY A O 1
ATOM 2553 N N . ILE A 1 314 ? -15.497 -10.831 -18.449 1.00 90.94 314 ILE A N 1
ATOM 2554 C CA . ILE A 1 314 ? -14.878 -11.449 -17.278 1.00 90.94 314 ILE A CA 1
ATOM 2555 C C . ILE A 1 314 ? -15.663 -11.144 -15.998 1.00 90.94 314 ILE A C 1
ATOM 2557 O O . ILE A 1 314 ? -16.150 -10.032 -15.798 1.00 90.94 314 ILE A O 1
ATOM 2561 N N . LYS A 1 315 ? -15.757 -12.147 -15.119 1.00 93.81 315 LYS A N 1
ATOM 2562 C CA . LYS A 1 315 ? -16.364 -12.019 -13.792 1.00 93.81 315 LYS A CA 1
ATOM 2563 C C . LYS A 1 315 ? -15.410 -12.464 -12.696 1.00 93.81 315 LYS A C 1
ATOM 2565 O O . LYS A 1 315 ? -14.871 -13.579 -12.732 1.00 93.81 315 LYS A O 1
ATOM 2570 N N . LEU A 1 316 ? -15.206 -11.566 -11.736 1.00 95.88 316 LEU A N 1
ATOM 2571 C CA . LEU A 1 316 ? -14.255 -11.688 -10.640 1.00 95.88 316 LEU A CA 1
ATOM 2572 C C . LEU A 1 316 ? -14.992 -11.706 -9.297 1.00 95.88 316 LEU A C 1
ATOM 2574 O O . LEU A 1 316 ? -15.745 -10.797 -8.959 1.00 95.88 316 LEU A O 1
ATOM 2578 N N . ASP A 1 317 ? -14.744 -12.744 -8.509 1.00 97.25 317 ASP A N 1
ATOM 2579 C CA . ASP A 1 317 ? -15.163 -12.853 -7.114 1.00 97.25 317 ASP A CA 1
ATOM 2580 C C . ASP A 1 317 ? -13.994 -12.381 -6.233 1.00 97.25 317 ASP A C 1
ATOM 2582 O O . ASP A 1 317 ? -13.091 -13.167 -5.937 1.00 97.25 317 ASP A O 1
ATOM 2586 N N . VAL A 1 318 ? -13.987 -11.083 -5.898 1.00 98.00 318 VAL A N 1
ATOM 2587 C CA . VAL A 1 318 ? -12.893 -10.373 -5.200 1.00 98.00 318 VAL A CA 1
ATOM 2588 C C . VAL A 1 318 ? -13.229 -10.161 -3.722 1.00 98.00 318 VAL A C 1
ATOM 2590 O O . VAL A 1 318 ? -14.317 -9.671 -3.417 1.00 98.00 318 VAL A O 1
ATOM 2593 N N . GLN A 1 319 ? -12.321 -10.520 -2.809 1.00 97.88 319 GLN A N 1
ATOM 2594 C CA . GLN A 1 319 ? -12.498 -10.293 -1.361 1.00 97.88 319 GLN A CA 1
ATOM 2595 C C . GLN A 1 319 ? -11.868 -8.977 -0.897 1.00 97.88 319 GLN A C 1
ATOM 2597 O O . GLN A 1 319 ? -12.525 -8.192 -0.220 1.00 97.88 319 GLN A O 1
ATOM 2602 N N . ASN A 1 320 ? -10.621 -8.737 -1.301 1.00 98.44 320 ASN A N 1
ATOM 2603 C CA . ASN A 1 320 ? -9.841 -7.554 -0.962 1.00 98.44 320 ASN A CA 1
ATOM 2604 C C . ASN A 1 320 ? -9.523 -6.775 -2.238 1.00 98.44 320 ASN A C 1
ATOM 2606 O O . ASN A 1 320 ? -9.102 -7.378 -3.234 1.00 98.44 320 ASN A O 1
ATOM 2610 N N . PHE A 1 321 ? -9.682 -5.459 -2.195 1.00 98.31 321 PHE A N 1
ATOM 2611 C CA . PHE A 1 321 ? -9.397 -4.574 -3.317 1.00 98.31 321 PHE A CA 1
ATOM 2612 C C . PHE A 1 321 ? -8.439 -3.464 -2.890 1.00 98.31 321 PHE A C 1
ATOM 2614 O O . PHE A 1 321 ? -8.579 -2.918 -1.802 1.00 98.31 321 PHE A O 1
ATOM 2621 N N . GLY A 1 322 ? -7.464 -3.149 -3.735 1.00 96.88 322 GLY A N 1
ATOM 2622 C CA . GLY A 1 322 ? -6.549 -2.035 -3.532 1.00 96.88 322 GLY A CA 1
ATOM 2623 C C . GLY A 1 322 ? -6.360 -1.245 -4.819 1.00 96.88 322 GLY A C 1
ATOM 2624 O O . GLY A 1 322 ? -6.368 -1.841 -5.898 1.00 96.88 322 GLY A O 1
ATOM 2625 N N . THR A 1 323 ? -6.198 0.068 -4.737 1.00 95.00 323 THR A N 1
ATOM 2626 C CA . THR A 1 323 ? -5.894 0.868 -5.925 1.00 95.00 323 THR A CA 1
ATOM 2627 C C . THR A 1 323 ? -5.145 2.148 -5.592 1.00 95.00 323 THR A C 1
ATOM 2629 O O . THR A 1 323 ? -5.367 2.720 -4.530 1.00 95.00 323 THR A O 1
ATOM 2632 N N . SER A 1 324 ? -4.330 2.606 -6.536 1.00 91.69 324 SER A N 1
ATOM 2633 C CA . SER A 1 324 ? -3.920 4.003 -6.639 1.00 91.69 324 SER A CA 1
ATOM 2634 C C . SER A 1 324 ? -4.965 4.828 -7.386 1.00 91.69 324 SER A C 1
ATOM 2636 O O . SER A 1 324 ? -5.954 4.275 -7.884 1.00 91.69 324 SER A O 1
ATOM 2638 N N . GLY A 1 325 ? -4.726 6.130 -7.535 1.00 87.88 325 GLY A N 1
ATOM 2639 C CA . GLY A 1 325 ? -5.565 6.993 -8.362 1.00 87.88 325 GLY A CA 1
ATOM 2640 C C . GLY A 1 325 ? -6.864 7.415 -7.684 1.00 87.88 325 GLY A C 1
ATOM 2641 O O . GLY A 1 325 ? -7.139 7.057 -6.539 1.00 87.88 325 GLY A O 1
ATOM 2642 N N . ASN A 1 326 ? -7.711 8.134 -8.426 1.00 89.50 326 ASN A N 1
ATOM 2643 C CA . ASN A 1 326 ? -9.041 8.491 -7.939 1.00 89.50 326 ASN A CA 1
ATOM 2644 C C . ASN A 1 326 ? -9.861 7.221 -7.629 1.00 89.50 326 ASN A C 1
ATOM 2646 O O . ASN A 1 326 ? -10.290 6.493 -8.531 1.00 89.50 326 ASN A O 1
ATOM 2650 N N . LEU A 1 327 ? -10.075 6.949 -6.339 1.00 91.31 327 LEU A N 1
ATOM 2651 C CA . LEU A 1 327 ? -10.680 5.703 -5.876 1.00 91.31 327 LEU A CA 1
ATOM 2652 C C . LEU A 1 327 ? -12.099 5.522 -6.420 1.00 91.31 327 LEU A C 1
ATOM 2654 O O . LEU A 1 327 ? -12.441 4.437 -6.897 1.00 91.31 327 LEU A O 1
ATOM 2658 N N . SER A 1 328 ? -12.925 6.565 -6.350 1.00 91.81 328 SER A N 1
ATOM 2659 C CA . SER A 1 328 ? -14.309 6.510 -6.822 1.00 91.81 328 SER A CA 1
ATOM 2660 C C . SER A 1 328 ? -14.384 6.188 -8.318 1.00 91.81 328 SER A C 1
ATOM 2662 O O . SER A 1 328 ? -15.102 5.263 -8.706 1.00 91.81 328 SER A O 1
ATOM 2664 N N . ASP A 1 329 ? -13.556 6.839 -9.136 1.00 90.88 329 ASP A N 1
ATOM 2665 C CA . ASP A 1 329 ? -13.426 6.575 -10.573 1.00 90.88 329 ASP A CA 1
ATOM 2666 C C . ASP A 1 329 ? -13.038 5.123 -10.882 1.00 90.88 329 ASP A C 1
ATOM 2668 O O . ASP A 1 329 ? -13.580 4.493 -11.803 1.00 90.88 329 ASP A O 1
ATOM 2672 N N . VAL A 1 330 ? -12.076 4.576 -10.137 1.00 93.44 330 VAL A N 1
ATOM 2673 C CA . VAL A 1 330 ? -11.625 3.195 -10.328 1.00 93.44 330 VAL A CA 1
ATOM 2674 C C . VAL A 1 330 ? -12.716 2.213 -9.910 1.00 93.44 330 VAL A C 1
ATOM 2676 O O . VAL A 1 330 ? -12.988 1.249 -10.630 1.00 93.44 330 VAL A O 1
ATOM 2679 N N . LEU A 1 331 ? -13.377 2.448 -8.777 1.00 94.38 331 LEU A N 1
ATOM 2680 C CA . LEU A 1 331 ? -14.443 1.583 -8.277 1.00 94.38 331 LEU A CA 1
ATOM 2681 C C . LEU A 1 331 ? -15.631 1.506 -9.244 1.00 94.38 331 LEU A C 1
ATOM 2683 O O . LEU A 1 331 ? -16.152 0.407 -9.453 1.00 94.38 331 LEU A O 1
ATOM 2687 N N . GLU A 1 332 ? -16.011 2.621 -9.874 1.00 92.88 332 GLU A N 1
ATOM 2688 C CA . GLU A 1 332 ? -17.042 2.654 -10.921 1.00 92.88 332 GLU A CA 1
ATOM 2689 C C . GLU A 1 332 ? -16.655 1.799 -12.136 1.00 92.88 332 GLU A C 1
ATOM 2691 O O . GLU A 1 332 ? -17.468 1.032 -12.656 1.00 92.88 332 GLU A O 1
ATOM 2696 N N . ARG A 1 333 ? -15.388 1.864 -12.565 1.00 92.69 333 ARG A N 1
ATOM 2697 C CA . ARG A 1 333 ? -14.866 1.077 -13.699 1.00 92.69 333 ARG A CA 1
ATOM 2698 C C . ARG A 1 333 ? -14.722 -0.411 -13.375 1.00 92.69 333 ARG A C 1
ATOM 2700 O O . ARG A 1 333 ? -14.838 -1.252 -14.267 1.00 92.69 333 ARG A O 1
ATOM 2707 N N . VAL A 1 334 ? -14.482 -0.754 -12.111 1.00 94.69 334 VAL A N 1
ATOM 2708 C CA . VAL A 1 334 ? -14.342 -2.140 -11.636 1.00 94.69 334 VAL A CA 1
ATOM 2709 C C . VAL A 1 334 ? -15.689 -2.813 -11.403 1.00 94.69 334 VAL A C 1
ATOM 2711 O O . VAL A 1 334 ? -15.805 -4.030 -11.546 1.00 94.69 334 VAL A O 1
ATOM 2714 N N . GLU A 1 335 ? -16.728 -2.061 -11.061 1.00 94.19 335 GLU A N 1
ATOM 2715 C CA . GLU A 1 335 ? -18.031 -2.626 -10.715 1.00 94.19 335 GLU A CA 1
ATOM 2716 C C . GLU A 1 335 ? -18.594 -3.614 -11.763 1.00 94.19 335 GLU A C 1
ATOM 2718 O O . GLU A 1 335 ? -19.007 -4.714 -11.369 1.00 94.19 335 GLU A O 1
ATOM 2723 N N . PRO A 1 336 ? -18.530 -3.343 -13.085 1.00 93.75 336 PRO A N 1
ATOM 2724 C CA . PRO A 1 336 ? -19.016 -4.266 -14.109 1.00 93.75 336 PRO A CA 1
ATOM 2725 C C . PRO A 1 336 ? -18.270 -5.605 -14.166 1.00 93.75 336 PRO A C 1
ATOM 2727 O O . PRO A 1 336 ? -18.849 -6.598 -14.624 1.00 93.75 336 PRO A O 1
ATOM 2730 N N . VAL A 1 337 ? -17.013 -5.673 -13.711 1.00 94.12 337 VAL A N 1
ATOM 2731 C CA . VAL A 1 337 ? -16.208 -6.909 -13.736 1.00 94.12 337 VAL A CA 1
ATOM 2732 C C . VAL A 1 337 ? -16.373 -7.758 -12.476 1.00 94.12 337 VAL A C 1
ATOM 2734 O O . VAL A 1 337 ? -15.947 -8.915 -12.451 1.00 94.12 337 VAL A O 1
ATOM 2737 N N . LEU A 1 338 ? -17.032 -7.239 -11.439 1.00 95.81 338 LEU A N 1
ATOM 2738 C CA . LEU A 1 338 ? -17.328 -7.995 -10.225 1.00 95.81 338 LEU A CA 1
ATOM 2739 C C . LEU A 1 338 ? -18.501 -8.963 -10.449 1.00 95.81 338 LEU A C 1
ATOM 2741 O O . LEU A 1 338 ? -19.488 -8.659 -11.125 1.00 95.81 338 LEU A O 1
ATOM 2745 N N . GLU A 1 339 ? -18.392 -10.154 -9.858 1.00 96.31 339 GLU A N 1
ATOM 2746 C CA . GLU A 1 339 ? -19.502 -11.114 -9.772 1.00 96.31 339 GLU A CA 1
ATOM 2747 C C . GLU A 1 339 ? -20.576 -10.626 -8.789 1.00 96.31 339 GLU A C 1
ATOM 2749 O O . GLU A 1 339 ? -21.770 -10.738 -9.054 1.00 96.31 339 GLU A O 1
ATOM 2754 N N . TYR A 1 340 ? -20.142 -10.045 -7.667 1.00 96.25 340 TYR A N 1
ATOM 2755 C CA . TYR A 1 340 ? -21.006 -9.533 -6.604 1.00 96.25 340 TYR A CA 1
ATOM 2756 C C . TYR A 1 340 ? -20.716 -8.042 -6.361 1.00 96.25 340 TYR A C 1
ATOM 2758 O O . TYR A 1 340 ? -20.035 -7.713 -5.391 1.00 96.25 340 TYR A O 1
ATOM 2766 N N . PRO A 1 341 ? -21.201 -7.126 -7.221 1.00 94.44 341 PRO A N 1
ATOM 2767 C CA . PRO A 1 341 ? -20.848 -5.703 -7.158 1.00 94.44 341 PRO A CA 1
ATOM 2768 C C . PRO A 1 341 ? -21.265 -5.025 -5.846 1.00 94.44 341 PRO A C 1
ATOM 2770 O O . PRO A 1 341 ? -20.556 -4.151 -5.361 1.00 94.44 341 PRO A O 1
ATOM 2773 N N . ASN A 1 342 ? -22.362 -5.470 -5.228 1.00 93.88 342 ASN A N 1
ATOM 2774 C CA . ASN A 1 342 ? -22.876 -4.904 -3.975 1.00 93.88 342 ASN A CA 1
ATOM 2775 C C . ASN A 1 342 ? -22.294 -5.559 -2.714 1.00 93.88 342 ASN A C 1
ATOM 2777 O O . ASN A 1 342 ? -22.672 -5.186 -1.605 1.00 93.88 342 ASN A O 1
ATOM 2781 N N . ARG A 1 343 ? -21.437 -6.580 -2.850 1.00 95.19 343 ARG A N 1
ATOM 2782 C CA . ARG A 1 343 ? -20.802 -7.201 -1.686 1.00 95.19 343 ARG A CA 1
ATOM 2783 C C . ARG A 1 343 ? -19.683 -6.275 -1.193 1.00 95.19 343 ARG A C 1
ATOM 2785 O O . ARG A 1 343 ? -18.825 -5.930 -2.005 1.00 95.19 343 ARG A O 1
ATOM 2792 N N . PRO A 1 344 ? -19.654 -5.915 0.100 1.00 94.94 344 PRO A N 1
ATOM 2793 C CA . PRO A 1 344 ? -18.551 -5.139 0.642 1.00 94.94 344 PRO A CA 1
ATOM 2794 C C . PRO A 1 344 ? -17.221 -5.887 0.542 1.00 94.94 344 PRO A C 1
ATOM 2796 O O . PRO A 1 344 ? -17.190 -7.121 0.578 1.00 94.94 344 PRO A O 1
ATOM 2799 N N . PHE A 1 345 ? -16.129 -5.139 0.419 1.00 97.62 345 PHE A N 1
ATOM 2800 C CA . PHE A 1 345 ? -14.791 -5.711 0.500 1.00 97.62 345 PHE A CA 1
ATOM 2801 C C . PHE A 1 345 ? -14.434 -6.004 1.959 1.00 97.62 345 PHE A C 1
ATOM 2803 O O . PHE A 1 345 ? -14.754 -5.221 2.853 1.00 97.62 345 PHE A O 1
ATOM 2810 N N . ASN A 1 346 ? -13.730 -7.110 2.193 1.00 97.81 346 ASN A N 1
ATOM 2811 C CA . ASN A 1 346 ? -13.167 -7.406 3.511 1.00 97.81 346 ASN A CA 1
ATOM 2812 C C . ASN A 1 346 ? -12.024 -6.428 3.838 1.00 97.81 346 ASN A C 1
ATOM 2814 O O . ASN A 1 346 ? -11.779 -6.094 4.991 1.00 97.81 346 ASN A O 1
ATOM 2818 N N . LEU A 1 347 ? -11.316 -5.981 2.801 1.00 97.81 347 LEU A N 1
ATOM 2819 C CA . LEU A 1 347 ? -10.216 -5.035 2.889 1.00 97.81 347 LEU A CA 1
ATOM 2820 C C . LEU A 1 347 ? -10.263 -4.119 1.666 1.00 97.81 347 LEU A C 1
ATOM 2822 O O . LEU A 1 347 ? -10.250 -4.620 0.536 1.00 97.81 347 LEU A O 1
ATOM 2826 N N . LEU A 1 348 ? -10.310 -2.811 1.894 1.00 97.88 348 LEU A N 1
ATOM 2827 C CA . LEU A 1 348 ? -10.190 -1.791 0.858 1.00 97.88 348 LEU A CA 1
ATOM 2828 C C . LEU A 1 348 ? -8.947 -0.945 1.133 1.00 97.88 348 LEU A C 1
ATOM 2830 O O . LEU A 1 348 ? -8.882 -0.295 2.170 1.00 97.88 348 LEU A O 1
ATOM 2834 N N . THR A 1 349 ? -7.978 -0.960 0.223 1.00 96.44 349 THR A N 1
ATOM 2835 C CA . THR A 1 349 ? -6.725 -0.202 0.349 1.00 96.44 349 THR A CA 1
ATOM 2836 C C . THR A 1 349 ? -6.652 0.901 -0.698 1.00 96.44 349 THR A C 1
ATOM 2838 O O . THR A 1 349 ? -6.957 0.657 -1.864 1.00 96.44 349 THR A O 1
ATOM 2841 N N . SER A 1 350 ? -6.223 2.094 -0.308 1.00 93.81 350 SER A N 1
ATOM 2842 C CA . SER A 1 350 ? -5.952 3.181 -1.248 1.00 93.81 350 SER A CA 1
ATOM 2843 C C . SER A 1 350 ? -4.754 4.007 -0.797 1.00 93.81 350 SER A C 1
ATOM 2845 O O . SER A 1 350 ? -4.594 4.241 0.405 1.00 93.81 350 SER A O 1
ATOM 2847 N N . ASP A 1 351 ? -3.944 4.436 -1.763 1.00 89.81 351 ASP A N 1
ATOM 2848 C CA . ASP A 1 351 ? -2.847 5.392 -1.555 1.00 89.81 351 ASP A CA 1
ATOM 2849 C C . ASP A 1 351 ? -3.210 6.844 -1.864 1.00 89.81 351 ASP A C 1
ATOM 2851 O O . ASP A 1 351 ? -2.491 7.765 -1.506 1.00 89.81 351 ASP A O 1
ATOM 2855 N N . SER A 1 352 ? -4.395 7.049 -2.433 1.00 87.88 352 SER A N 1
ATOM 2856 C CA . SER A 1 352 ? -4.876 8.348 -2.902 1.00 87.88 352 SER A CA 1
ATOM 2857 C C . SER A 1 352 ? -6.310 8.609 -2.410 1.00 87.88 352 SER A C 1
ATOM 2859 O O . SER A 1 352 ? -7.131 9.205 -3.102 1.00 87.88 352 SER A O 1
ATOM 2861 N N . LEU A 1 353 ? -6.668 8.083 -1.228 1.00 89.75 353 LEU A N 1
ATOM 2862 C CA . LEU A 1 353 ? -8.002 8.240 -0.631 1.00 89.75 353 LEU A CA 1
ATOM 2863 C C . LEU A 1 353 ? -8.235 9.692 -0.209 1.00 89.75 353 LEU A C 1
ATOM 2865 O O . LEU A 1 353 ? -7.476 10.223 0.602 1.00 89.75 353 LEU A O 1
ATOM 2869 N N . ARG A 1 354 ? -9.329 10.293 -0.681 1.00 90.62 354 ARG A N 1
ATOM 2870 C CA . ARG A 1 354 ? -9.702 11.679 -0.374 1.00 90.62 354 ARG A CA 1
ATOM 2871 C C . ARG A 1 354 ? -10.870 11.747 0.597 1.00 90.62 354 ARG A C 1
ATOM 2873 O O . ARG A 1 354 ? -11.636 10.798 0.751 1.00 90.62 354 ARG A O 1
ATOM 2880 N N . LEU A 1 355 ? -11.074 12.919 1.197 1.00 91.25 355 LEU A N 1
ATOM 2881 C CA . LEU A 1 355 ? -12.213 13.156 2.089 1.00 91.25 355 LEU A CA 1
ATOM 2882 C C . LEU A 1 355 ? -13.567 12.958 1.379 1.00 91.25 355 LEU A C 1
ATOM 2884 O O . LEU A 1 355 ? -14.511 12.444 1.970 1.00 91.25 355 LEU A O 1
ATOM 2888 N N . GLU A 1 356 ? -13.657 13.313 0.096 1.00 91.56 356 GLU A N 1
ATOM 2889 C CA . GLU A 1 356 ? -14.859 13.117 -0.728 1.00 91.56 356 GLU A CA 1
ATOM 2890 C C . GLU A 1 356 ? -15.214 11.635 -0.944 1.00 91.56 356 GLU A C 1
ATOM 2892 O O . GLU A 1 356 ? -16.398 11.285 -1.002 1.00 91.56 356 GLU A O 1
ATOM 2897 N N . ASP A 1 357 ? -14.216 10.743 -0.955 1.00 92.69 357 ASP A N 1
ATOM 2898 C CA . ASP A 1 357 ? -14.427 9.299 -1.091 1.00 92.69 357 ASP A CA 1
ATOM 2899 C C . ASP A 1 357 ? -15.084 8.681 0.151 1.00 92.69 357 ASP A C 1
ATOM 2901 O O . ASP A 1 357 ? -15.654 7.591 0.064 1.00 92.69 357 ASP A O 1
ATOM 2905 N N . ALA A 1 358 ? -15.083 9.370 1.300 1.00 92.06 358 ALA A N 1
ATOM 2906 C CA . ALA A 1 358 ? -15.755 8.905 2.516 1.00 92.06 358 ALA A CA 1
ATOM 2907 C C . ALA A 1 358 ? -17.268 8.699 2.317 1.00 92.06 358 ALA A C 1
ATOM 2909 O O . ALA A 1 358 ? -17.893 7.913 3.031 1.00 92.06 358 ALA A O 1
ATOM 2910 N N . GLN A 1 359 ? -17.866 9.368 1.325 1.00 92.50 359 GLN A N 1
ATOM 2911 C CA . GLN A 1 359 ? -19.280 9.214 0.972 1.00 92.50 359 GLN A CA 1
ATOM 2912 C C . GLN A 1 359 ? -19.542 8.032 0.024 1.00 92.50 359 GLN A C 1
ATOM 2914 O O . GLN A 1 359 ? -20.697 7.679 -0.226 1.00 92.50 359 GLN A O 1
ATOM 2919 N N . ASN A 1 360 ? -18.496 7.387 -0.500 1.00 93.75 360 ASN A N 1
ATOM 2920 C CA . ASN A 1 360 ? -18.639 6.257 -1.405 1.00 93.75 360 ASN A CA 1
ATOM 2921 C C . ASN A 1 360 ? -19.163 5.019 -0.642 1.00 93.75 360 ASN A C 1
ATOM 2923 O O . ASN A 1 360 ? -18.529 4.567 0.319 1.00 93.75 360 ASN A O 1
ATOM 2927 N N . PRO A 1 361 ? -20.276 4.388 -1.073 1.00 93.31 361 PRO A N 1
ATOM 2928 C CA . PRO A 1 361 ? -20.840 3.235 -0.373 1.00 93.31 361 PRO A CA 1
ATOM 2929 C C . PRO A 1 361 ? -19.873 2.054 -0.238 1.00 93.31 361 PRO A C 1
ATOM 2931 O O . PRO A 1 361 ? -19.961 1.298 0.729 1.00 93.31 361 PRO A O 1
ATOM 2934 N N . LYS A 1 362 ? -18.954 1.854 -1.189 1.00 94.62 362 LYS A N 1
ATOM 2935 C CA . LYS A 1 362 ? -17.962 0.771 -1.108 1.00 94.62 362 LYS A CA 1
ATOM 2936 C C . LYS A 1 362 ? -16.877 1.062 -0.073 1.00 94.62 362 LYS A C 1
ATOM 2938 O O . LYS A 1 362 ? -16.367 0.111 0.511 1.00 94.62 362 LYS A O 1
ATOM 2943 N N . VAL A 1 363 ? -16.573 2.338 0.171 1.00 95.25 363 VAL A N 1
ATOM 2944 C CA . VAL A 1 363 ? -15.664 2.780 1.237 1.00 95.25 363 VAL A CA 1
ATOM 2945 C C . VAL A 1 363 ? -16.328 2.563 2.592 1.00 95.25 363 VAL A C 1
ATOM 2947 O O . VAL A 1 363 ? -15.815 1.790 3.395 1.00 95.25 363 VAL A O 1
ATOM 2950 N N . GLN A 1 364 ? -17.528 3.113 2.802 1.00 93.00 364 GLN A N 1
ATOM 2951 C CA . GLN A 1 364 ? -18.239 3.021 4.087 1.00 93.00 364 GLN A CA 1
ATOM 2952 C C . GLN A 1 364 ? -18.529 1.584 4.532 1.00 93.00 364 GLN A C 1
ATOM 2954 O O . GLN A 1 364 ? -18.503 1.280 5.721 1.00 93.00 364 GLN A O 1
ATOM 2959 N N . ASN A 1 365 ? -18.832 0.695 3.582 1.00 93.62 365 ASN A N 1
ATOM 2960 C CA . ASN A 1 365 ? -19.198 -0.683 3.898 1.00 93.62 365 ASN A CA 1
ATOM 2961 C C . ASN A 1 365 ? -17.995 -1.632 4.015 1.00 93.62 365 ASN A C 1
ATOM 2963 O O . ASN A 1 365 ? -18.193 -2.783 4.409 1.00 93.62 365 ASN A O 1
ATOM 2967 N N . ALA A 1 366 ? -16.779 -1.203 3.657 1.00 96.12 366 ALA A N 1
ATOM 2968 C CA . ALA A 1 366 ? -15.596 -2.052 3.765 1.00 96.12 366 ALA A CA 1
ATOM 2969 C C . ALA A 1 366 ? -15.358 -2.481 5.224 1.00 96.12 366 ALA A C 1
ATOM 2971 O O . ALA A 1 366 ? -15.449 -1.674 6.149 1.00 96.12 366 ALA A O 1
ATOM 2972 N N . GLU A 1 367 ? -15.043 -3.758 5.443 1.00 95.12 367 GLU A N 1
ATOM 2973 C CA . GLU A 1 367 ? -14.819 -4.282 6.799 1.00 95.12 367 GLU A CA 1
ATOM 2974 C C . GLU A 1 367 ? -13.554 -3.691 7.436 1.00 95.12 367 GLU A C 1
ATOM 2976 O O . GLU A 1 367 ? -13.541 -3.403 8.636 1.00 95.12 367 GLU A O 1
ATOM 2981 N N . VAL A 1 368 ? -12.516 -3.483 6.625 1.00 96.38 368 VAL A N 1
ATOM 2982 C CA . VAL A 1 368 ? -11.281 -2.792 6.996 1.00 96.38 368 VAL A CA 1
ATOM 2983 C C . VAL A 1 368 ? -10.920 -1.803 5.892 1.00 96.38 368 VAL A C 1
ATOM 2985 O O . VAL A 1 368 ? -10.802 -2.187 4.723 1.00 96.38 368 VAL A O 1
ATOM 2988 N N . LEU A 1 369 ? -10.737 -0.540 6.269 1.00 96.44 369 LEU A N 1
ATOM 2989 C CA . LEU A 1 369 ? -10.250 0.519 5.390 1.00 96.44 369 LEU A CA 1
ATOM 2990 C C . LEU A 1 369 ? -8.757 0.733 5.646 1.00 96.44 369 LEU A C 1
ATOM 2992 O O . LEU A 1 369 ? -8.355 0.917 6.790 1.00 96.44 369 LEU A O 1
ATOM 2996 N N . VAL A 1 370 ? -7.938 0.693 4.597 1.00 95.69 370 VAL A N 1
ATOM 2997 C CA . VAL A 1 370 ? -6.485 0.872 4.684 1.00 95.69 370 VAL A CA 1
ATOM 2998 C C . VAL A 1 370 ? -6.060 2.077 3.864 1.00 95.69 370 VAL A C 1
ATOM 3000 O O . VAL A 1 370 ? -6.314 2.139 2.661 1.00 95.69 370 VAL A O 1
ATOM 3003 N N . LEU A 1 371 ? -5.360 2.990 4.517 1.00 93.44 371 LEU A N 1
ATOM 3004 C CA . LEU A 1 371 ? -4.641 4.094 3.913 1.00 93.44 371 LEU A CA 1
ATOM 3005 C C . LEU A 1 371 ? -3.160 3.713 3.885 1.00 93.44 371 LEU A C 1
ATOM 3007 O O . LEU A 1 371 ? -2.561 3.539 4.946 1.00 93.44 371 LEU A O 1
ATOM 3011 N N . SER A 1 372 ? -2.601 3.516 2.693 1.00 89.44 372 SER A N 1
ATOM 3012 C CA . SER A 1 372 ? -1.183 3.175 2.489 1.00 89.44 372 SER A CA 1
ATOM 3013 C C . SER A 1 372 ? -0.529 4.315 1.745 1.00 89.44 372 SER A C 1
ATOM 3015 O O . SER A 1 372 ? -1.073 4.666 0.720 1.00 89.44 372 SER A O 1
ATOM 3017 N N . ASP A 1 373 ? 0.592 4.879 2.180 1.00 83.88 373 ASP A N 1
ATOM 3018 C CA . ASP A 1 373 ? 1.299 5.886 1.364 1.00 83.88 373 ASP A CA 1
ATOM 3019 C C . ASP A 1 373 ? 0.430 7.104 0.996 1.00 83.88 373 ASP A C 1
ATOM 3021 O O . ASP A 1 373 ? 0.610 7.724 -0.047 1.00 83.88 373 ASP A O 1
ATOM 3025 N N . ASN A 1 374 ? -0.514 7.475 1.869 1.00 82.75 374 ASN A N 1
ATOM 3026 C CA . ASN A 1 374 ? -1.442 8.581 1.635 1.00 82.75 374 ASN A CA 1
ATOM 3027 C C . ASN A 1 374 ? -1.008 9.824 2.427 1.00 82.75 374 ASN A C 1
ATOM 3029 O O . ASN A 1 374 ? -1.176 9.881 3.642 1.00 82.75 374 ASN A O 1
ATOM 3033 N N . TRP A 1 375 ? -0.385 10.798 1.766 1.00 79.69 375 TRP A N 1
ATOM 3034 C CA . TRP A 1 375 ? 0.323 11.895 2.448 1.00 79.69 375 TRP A CA 1
ATOM 3035 C C . TRP A 1 375 ? -0.477 13.199 2.518 1.00 79.69 375 TRP A C 1
ATOM 3037 O O . TRP A 1 375 ? -0.149 14.064 3.325 1.00 79.69 375 TRP A O 1
ATOM 3047 N N . ASP A 1 376 ? -1.539 13.322 1.721 1.00 76.56 376 ASP A N 1
ATOM 3048 C CA . ASP A 1 376 ? -2.244 14.592 1.497 1.00 76.56 376 ASP A CA 1
ATOM 3049 C C . ASP A 1 376 ? -3.615 14.677 2.192 1.00 76.56 376 ASP A C 1
ATOM 3051 O O . ASP A 1 376 ? -4.348 15.657 2.022 1.00 76.56 376 ASP A O 1
ATOM 3055 N N . VAL A 1 377 ? -4.003 13.655 2.965 1.00 84.12 377 VAL A N 1
ATOM 3056 C CA . VAL A 1 377 ? -5.320 13.586 3.610 1.00 84.12 377 VAL A CA 1
ATOM 3057 C C . VAL A 1 377 ? -5.264 13.938 5.097 1.00 84.12 377 VAL A C 1
ATOM 3059 O O . VAL A 1 377 ? -4.470 13.401 5.863 1.00 84.12 377 VAL A O 1
ATOM 3062 N N . ASP A 1 378 ? -6.192 14.792 5.536 1.00 88.62 378 ASP A N 1
ATOM 3063 C CA . ASP A 1 378 ? -6.449 15.011 6.961 1.00 88.62 378 ASP A CA 1
ATOM 3064 C C . ASP A 1 378 ? -7.102 13.755 7.561 1.00 88.62 378 ASP A C 1
ATOM 3066 O O . ASP A 1 378 ? -8.305 13.506 7.402 1.00 88.62 378 ASP A O 1
ATOM 3070 N N . TYR A 1 379 ? -6.296 12.952 8.258 1.00 88.12 379 TYR A N 1
ATOM 3071 C CA . TYR A 1 379 ? -6.752 11.717 8.890 1.00 88.12 379 TYR A CA 1
ATOM 3072 C C . TYR A 1 379 ? -7.858 11.931 9.916 1.00 88.12 379 TYR A C 1
ATOM 3074 O O . TYR A 1 379 ? -8.721 11.063 10.049 1.00 88.12 379 TYR A O 1
ATOM 3082 N N . ILE A 1 380 ? -7.860 13.056 10.636 1.00 88.06 380 ILE A N 1
ATOM 3083 C CA . ILE A 1 380 ? -8.864 13.341 11.664 1.00 88.06 380 ILE A CA 1
ATOM 3084 C C . ILE A 1 380 ? -10.209 13.587 10.999 1.00 88.06 380 ILE A C 1
ATOM 3086 O O . ILE A 1 380 ? -11.205 12.953 11.353 1.00 88.06 380 ILE A O 1
ATOM 3090 N N . ALA A 1 381 ? -10.234 14.479 10.008 1.00 90.19 381 ALA A N 1
ATOM 3091 C CA . ALA A 1 381 ? -11.440 14.773 9.246 1.00 90.19 381 ALA A CA 1
ATOM 3092 C C . ALA A 1 381 ? -11.984 13.506 8.575 1.00 90.19 381 ALA A C 1
ATOM 3094 O O . ALA A 1 381 ? -13.172 13.207 8.685 1.00 90.19 381 ALA A O 1
ATOM 3095 N N . LEU A 1 382 ? -11.110 12.714 7.954 1.00 89.44 382 LEU A N 1
ATOM 3096 C CA . LEU A 1 382 ? -11.511 11.482 7.293 1.00 89.44 382 LEU A CA 1
ATOM 3097 C C . LEU A 1 382 ? -12.084 10.454 8.275 1.00 89.44 382 LEU A C 1
ATOM 3099 O O . LEU A 1 382 ? -13.166 9.922 8.031 1.00 89.44 382 LEU A O 1
ATOM 3103 N N . CYS A 1 383 ? -11.397 10.191 9.391 1.00 88.62 383 CYS A N 1
ATOM 3104 C CA . CYS A 1 383 ? -11.837 9.219 10.395 1.00 88.62 383 CYS A CA 1
ATOM 3105 C C . CYS A 1 383 ? -13.183 9.587 11.038 1.00 88.62 383 CYS A C 1
ATOM 3107 O O . CYS A 1 383 ? -13.877 8.696 11.526 1.00 88.62 383 CYS A O 1
ATOM 3109 N N . ARG A 1 384 ? -13.553 10.875 11.044 1.00 87.50 384 ARG A N 1
ATOM 3110 C CA . ARG A 1 384 ? -14.862 11.363 11.510 1.00 87.50 384 ARG A CA 1
ATOM 3111 C C . ARG A 1 384 ? -15.982 11.154 10.493 1.00 87.50 384 ARG A C 1
ATOM 3113 O O . ARG A 1 384 ? -17.126 10.952 10.892 1.00 87.50 384 ARG A O 1
ATOM 3120 N N . GLU A 1 385 ? -15.666 11.224 9.204 1.00 89.94 385 GLU A N 1
ATOM 3121 C CA . GLU A 1 385 ? -16.640 11.079 8.117 1.00 89.94 385 GLU A CA 1
ATOM 3122 C C . GLU A 1 385 ? -16.934 9.608 7.778 1.00 89.94 385 GLU A C 1
ATOM 3124 O O . GLU A 1 385 ? -18.060 9.258 7.412 1.00 89.94 385 GLU A O 1
ATOM 3129 N N . VAL A 1 386 ? -15.942 8.722 7.906 1.00 89.88 386 VAL A N 1
ATOM 3130 C CA . VAL A 1 386 ? -16.111 7.294 7.604 1.00 89.88 386 VAL A CA 1
ATOM 3131 C C . VAL A 1 386 ? -16.788 6.529 8.748 1.00 89.88 386 VAL A C 1
ATOM 3133 O O . VAL A 1 386 ? -16.606 6.815 9.926 1.00 89.88 386 VAL A O 1
ATOM 3136 N N . GLN A 1 387 ? -17.562 5.496 8.403 1.00 86.56 387 GLN A N 1
ATOM 3137 C CA . GLN A 1 387 ? -18.276 4.644 9.375 1.00 86.56 387 GLN A CA 1
ATOM 3138 C C . GLN A 1 387 ? -17.548 3.320 9.662 1.00 86.56 387 GLN A C 1
ATOM 3140 O O . GLN A 1 387 ? -18.074 2.440 10.354 1.00 86.56 387 GLN A O 1
ATOM 3145 N N . ASN A 1 388 ? -16.353 3.149 9.095 1.00 91.38 388 ASN A N 1
ATOM 3146 C CA . ASN A 1 388 ? -15.570 1.927 9.192 1.00 91.38 388 ASN A CA 1
ATOM 3147 C C . ASN A 1 388 ? -15.085 1.715 10.630 1.00 91.38 388 ASN A C 1
ATOM 3149 O O . ASN A 1 388 ? -14.480 2.590 11.239 1.00 91.38 388 ASN A O 1
ATOM 3153 N N . LYS A 1 389 ? -15.315 0.515 11.172 1.00 89.44 389 LYS A N 1
ATOM 3154 C CA . LYS A 1 389 ? -14.870 0.170 12.533 1.00 89.44 389 LYS A CA 1
ATOM 3155 C C . LYS A 1 389 ? -13.372 -0.097 12.626 1.00 89.44 389 LYS A C 1
ATOM 3157 O O . LYS A 1 389 ? -12.797 0.034 13.703 1.00 89.44 389 LYS A O 1
ATOM 3162 N N . ASN A 1 390 ? -12.782 -0.523 11.516 1.00 92.62 390 ASN A N 1
ATOM 3163 C CA . ASN A 1 390 ? -11.389 -0.916 11.441 1.00 92.62 390 ASN A CA 1
ATOM 3164 C C . ASN A 1 390 ? -10.710 -0.047 10.392 1.00 92.62 390 ASN A C 1
ATOM 3166 O O . ASN A 1 390 ? -11.048 -0.131 9.207 1.00 92.62 390 ASN A O 1
ATOM 3170 N N . ILE A 1 391 ? -9.779 0.783 10.843 1.00 93.38 391 ILE A N 1
ATOM 3171 C CA . ILE A 1 391 ? -9.001 1.675 9.987 1.00 93.38 391 ILE A CA 1
ATOM 3172 C C . ILE A 1 391 ? -7.530 1.362 10.213 1.00 93.38 391 ILE A C 1
ATOM 3174 O O . ILE A 1 391 ? -7.085 1.255 11.353 1.00 93.38 391 ILE A O 1
ATOM 3178 N N . VAL A 1 392 ? -6.783 1.197 9.130 1.00 94.12 392 VAL A N 1
ATOM 3179 C CA . VAL A 1 392 ? -5.336 0.994 9.161 1.00 94.12 392 VAL A CA 1
ATOM 3180 C C . VAL A 1 392 ? -4.683 2.129 8.385 1.00 94.12 392 VAL A C 1
ATOM 3182 O O . VAL A 1 392 ? -5.035 2.363 7.234 1.00 94.12 392 VAL A O 1
ATOM 3185 N N . ILE A 1 393 ? -3.740 2.824 9.004 1.00 91.50 393 ILE A N 1
ATOM 3186 C CA . ILE A 1 393 ? -2.930 3.877 8.395 1.00 91.50 393 ILE A CA 1
ATOM 3187 C C . ILE A 1 393 ? -1.478 3.400 8.433 1.00 91.50 393 ILE A C 1
ATOM 3189 O O . ILE A 1 393 ? -0.933 3.123 9.504 1.00 91.50 393 ILE A O 1
ATOM 3193 N N . PHE A 1 394 ? -0.857 3.267 7.267 1.00 85.81 394 PHE A N 1
ATOM 3194 C CA . PHE A 1 394 ? 0.502 2.755 7.106 1.00 85.81 394 PHE A CA 1
ATOM 3195 C C . PHE A 1 394 ? 1.271 3.614 6.097 1.00 85.81 394 PHE A C 1
ATOM 3197 O O . PHE A 1 394 ? 0.718 3.978 5.065 1.00 85.81 394 PHE A O 1
ATOM 3204 N N . LEU A 1 395 ? 2.534 3.937 6.406 1.00 75.00 395 LEU A N 1
ATOM 3205 C CA . LEU A 1 395 ? 3.406 4.788 5.573 1.00 75.00 395 LEU A CA 1
ATOM 3206 C C . LEU A 1 395 ? 2.770 6.136 5.179 1.00 75.00 395 LEU A C 1
ATOM 3208 O O . LEU A 1 395 ? 2.900 6.607 4.059 1.00 75.00 395 LEU A O 1
ATOM 3212 N N . GLY A 1 396 ? 2.037 6.744 6.105 1.00 73.94 396 GLY A N 1
ATOM 3213 C CA . GLY A 1 396 ? 1.301 7.979 5.869 1.00 73.94 396 GLY A CA 1
ATOM 3214 C C . GLY A 1 396 ? 1.993 9.238 6.395 1.00 73.94 396 GLY A C 1
ATOM 3215 O O . GLY A 1 396 ? 3.031 9.149 7.051 1.00 73.94 396 GLY A O 1
ATOM 3216 N N . GLN A 1 397 ? 1.358 10.402 6.184 1.00 73.88 397 GLN A N 1
ATOM 3217 C CA . GLN A 1 397 ? 1.758 11.664 6.824 1.00 73.88 397 GLN A CA 1
ATOM 3218 C C . GLN A 1 397 ? 1.997 11.493 8.337 1.00 73.88 397 GLN A C 1
ATOM 3220 O O . GLN A 1 397 ? 1.214 10.852 9.045 1.00 73.88 397 GLN A O 1
ATOM 3225 N N . GLU A 1 398 ? 3.075 12.092 8.849 1.00 76.81 398 GLU A N 1
ATOM 3226 C CA . GLU A 1 398 ? 3.357 12.096 10.284 1.00 76.81 398 GLU A CA 1
ATOM 3227 C C . GLU A 1 398 ? 2.262 12.835 11.069 1.00 76.81 398 GLU A C 1
ATOM 3229 O O . GLU A 1 398 ? 2.020 14.020 10.829 1.00 76.81 398 GLU A O 1
ATOM 3234 N N . MET A 1 399 ? 1.660 12.164 12.061 1.00 80.38 399 MET A N 1
ATOM 3235 C CA . MET A 1 399 ? 0.691 12.805 12.956 1.00 80.38 399 MET A CA 1
ATOM 3236 C C . MET A 1 399 ? 1.361 13.385 14.202 1.00 80.38 399 MET A C 1
ATOM 3238 O O . MET A 1 399 ? 2.229 12.770 14.825 1.00 80.38 399 MET A O 1
ATOM 3242 N N . GLN A 1 400 ? 0.893 14.551 14.622 1.00 82.00 400 GLN A N 1
ATOM 3243 C CA . GLN A 1 400 ? 1.293 15.203 15.861 1.00 82.00 400 GLN A CA 1
ATOM 3244 C C . GLN A 1 400 ? 0.633 14.539 17.082 1.00 82.00 400 GLN A C 1
ATOM 3246 O O . GLN A 1 400 ? -0.503 14.070 16.992 1.00 82.00 400 GLN A O 1
ATOM 3251 N N . PRO A 1 401 ? 1.261 14.569 18.276 1.00 80.06 401 PRO A N 1
ATOM 3252 C CA . PRO A 1 401 ? 0.696 13.973 19.491 1.00 80.06 401 PRO A CA 1
ATOM 3253 C C . PRO A 1 401 ? -0.744 14.392 19.825 1.00 80.06 401 PRO A C 1
ATOM 3255 O O . PRO A 1 401 ? -1.531 13.580 20.311 1.00 80.06 401 PRO A O 1
ATOM 3258 N N . LEU A 1 402 ? -1.108 15.647 19.535 1.00 80.38 402 LEU A N 1
ATOM 3259 C CA . LEU A 1 402 ? -2.460 16.169 19.753 1.00 80.38 402 LEU A CA 1
ATOM 3260 C C . LEU A 1 402 ? -3.509 15.474 18.871 1.00 80.38 402 LEU A C 1
ATOM 3262 O O . LEU A 1 402 ? -4.617 15.212 19.333 1.00 80.38 402 LEU A O 1
ATOM 3266 N N . GLU A 1 403 ? -3.161 15.151 17.627 1.00 84.44 403 GLU A N 1
ATOM 3267 C CA . GLU A 1 403 ? -4.060 14.536 16.645 1.00 84.44 403 GLU A CA 1
ATOM 3268 C C . GLU A 1 403 ? -4.464 13.122 17.074 1.00 84.44 403 GLU A C 1
ATOM 3270 O O . GLU A 1 403 ? -5.630 12.745 16.985 1.00 84.44 403 GLU A O 1
ATOM 3275 N N . TYR A 1 404 ? -3.534 12.371 17.666 1.00 83.75 404 TYR A N 1
ATOM 3276 C CA . TYR A 1 404 ? -3.846 11.093 18.303 1.00 83.75 404 TYR A CA 1
ATOM 3277 C C . TYR A 1 404 ? -4.841 11.226 19.454 1.00 83.75 404 TYR A C 1
ATOM 3279 O O . TYR A 1 404 ? -5.730 10.390 19.603 1.00 83.75 404 TYR A O 1
ATOM 3287 N N . GLY A 1 405 ? -4.686 12.264 20.281 1.00 79.12 405 GLY A N 1
ATOM 3288 C CA . GLY A 1 405 ? -5.634 12.560 21.350 1.00 79.12 405 GLY A CA 1
ATOM 3289 C C . GLY A 1 405 ? -7.039 12.794 20.814 1.00 79.12 405 GLY A C 1
ATOM 3290 O O . GLY A 1 405 ? -7.975 12.191 21.328 1.00 79.12 405 GLY A O 1
ATOM 3291 N N . LEU A 1 406 ? -7.158 13.583 19.741 1.00 83.94 406 LEU A N 1
ATOM 3292 C CA . LEU A 1 406 ? -8.434 13.857 19.077 1.00 83.94 406 LEU A CA 1
ATOM 3293 C C . LEU A 1 406 ? -9.076 12.579 18.519 1.00 83.94 406 LEU A C 1
ATOM 3295 O O . LEU A 1 406 ? -10.256 12.351 18.764 1.00 83.94 406 LEU A O 1
ATOM 3299 N N . LEU A 1 407 ? -8.313 11.701 17.851 1.00 84.94 407 LEU A N 1
ATOM 3300 C CA . LEU A 1 407 ? -8.845 10.408 17.388 1.00 84.94 407 LEU A CA 1
ATOM 3301 C C . LEU A 1 407 ? -9.352 9.547 18.546 1.00 84.94 407 LEU A C 1
ATOM 3303 O O . LEU A 1 407 ? -10.399 8.908 18.443 1.00 84.94 407 LEU A O 1
ATOM 3307 N N . VAL A 1 408 ? -8.606 9.500 19.652 1.00 81.38 408 VAL A N 1
ATOM 3308 C CA . VAL A 1 408 ? -8.996 8.721 20.830 1.00 81.38 408 VAL A CA 1
ATOM 3309 C C . VAL A 1 408 ? -10.243 9.315 21.486 1.00 81.38 408 VAL A C 1
ATOM 3311 O O . VAL A 1 408 ? -11.141 8.554 21.843 1.00 81.38 408 VAL A O 1
ATOM 3314 N N . GLU A 1 409 ? -10.335 10.640 21.623 1.00 77.94 409 GLU A N 1
ATOM 3315 C CA . GLU A 1 409 ? -11.542 11.328 22.098 1.00 77.94 409 GLU A CA 1
ATOM 3316 C C . GLU A 1 409 ? -12.743 10.998 21.213 1.00 77.94 409 GLU A C 1
ATOM 3318 O O . GLU A 1 409 ? -13.757 10.526 21.728 1.00 77.94 409 GLU A O 1
ATOM 3323 N N . ASP A 1 410 ? -12.608 11.142 19.893 1.00 79.81 410 ASP A N 1
ATOM 3324 C CA . ASP A 1 410 ? -13.674 10.841 18.938 1.00 79.81 410 ASP A CA 1
ATOM 3325 C C . ASP A 1 410 ? -14.149 9.388 19.085 1.00 79.81 410 ASP A C 1
ATOM 3327 O O . ASP A 1 410 ? -15.352 9.130 19.146 1.00 79.81 410 ASP A O 1
ATOM 3331 N N . LEU A 1 411 ? -13.232 8.424 19.224 1.00 79.81 411 LEU A N 1
ATOM 3332 C CA . LEU A 1 411 ? -13.563 7.008 19.433 1.00 79.81 411 LEU A CA 1
ATOM 3333 C C . LEU A 1 411 ? -14.318 6.755 20.751 1.00 79.81 411 LEU A C 1
ATOM 3335 O O . LEU A 1 411 ? -15.210 5.899 20.805 1.00 79.81 411 LEU A O 1
ATOM 3339 N N . ILE A 1 412 ? -13.982 7.486 21.818 1.00 74.50 412 ILE A N 1
ATOM 3340 C CA . ILE A 1 412 ? -14.661 7.400 23.120 1.00 74.50 412 ILE A CA 1
ATOM 3341 C C . ILE A 1 412 ? -16.053 8.040 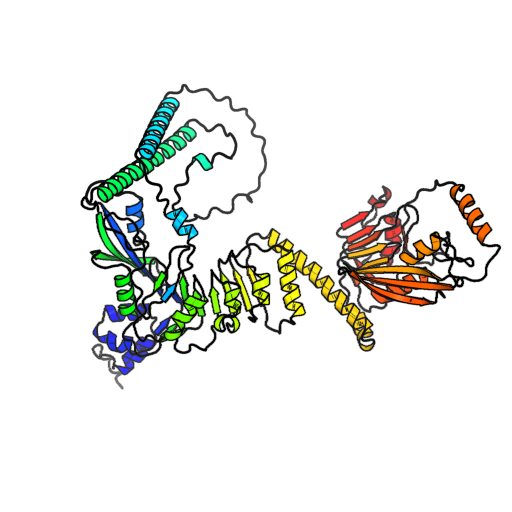23.028 1.00 74.50 412 ILE A C 1
ATOM 3343 O O . ILE A 1 412 ? -17.042 7.422 23.438 1.00 74.50 412 ILE A O 1
ATOM 3347 N N . GLU A 1 413 ? -16.149 9.257 22.492 1.00 69.12 413 GLU A N 1
ATOM 3348 C CA . GLU A 1 413 ? -17.381 10.050 22.432 1.00 69.12 413 GLU A CA 1
ATOM 3349 C C . GLU A 1 413 ? -18.420 9.444 21.488 1.00 69.12 413 GLU A C 1
ATOM 3351 O O . GLU A 1 413 ? -19.603 9.345 21.836 1.00 69.12 413 GLU A O 1
ATOM 3356 N N . THR A 1 414 ? -17.985 8.941 20.331 1.00 64.12 414 THR A N 1
ATOM 3357 C CA . THR A 1 414 ? -18.855 8.259 19.358 1.00 64.12 414 THR A CA 1
ATOM 3358 C C . THR A 1 414 ? -19.304 6.867 19.821 1.00 64.12 414 THR A C 1
ATOM 3360 O O . THR A 1 414 ? -20.059 6.192 19.119 1.00 64.12 414 THR A O 1
ATOM 3363 N N . LYS A 1 415 ? -18.922 6.449 21.041 1.00 55.41 415 LYS A N 1
ATOM 3364 C CA . LYS A 1 415 ? -19.180 5.123 21.622 1.00 55.41 415 LYS A CA 1
ATOM 3365 C C . LYS A 1 415 ? -18.737 4.015 20.677 1.00 55.41 415 LYS A C 1
ATOM 3367 O O . LYS A 1 415 ? -19.551 3.138 20.362 1.00 55.41 415 LYS A O 1
ATOM 3372 N N . GLY A 1 416 ? -17.469 4.050 20.253 1.00 61.12 416 GLY A N 1
ATOM 3373 C CA . GLY A 1 416 ? -16.843 2.986 19.473 1.00 61.12 416 GLY A CA 1
ATOM 3374 C C . GLY A 1 416 ? -17.358 1.627 19.939 1.00 61.12 416 GLY A C 1
ATOM 3375 O O . GLY A 1 416 ? -17.157 1.211 21.083 1.00 61.12 416 GLY A O 1
ATOM 3376 N N . THR A 1 417 ? -18.168 0.981 19.098 1.00 70.12 417 THR A N 1
ATOM 3377 C CA . THR A 1 417 ? -18.807 -0.276 19.498 1.00 70.12 417 THR A CA 1
ATOM 3378 C C . THR A 1 417 ? -17.725 -1.326 19.720 1.00 70.12 417 THR A C 1
ATOM 3380 O O . THR A 1 417 ? -16.669 -1.263 19.087 1.00 70.12 417 THR A O 1
ATOM 3383 N N . VAL A 1 418 ? -17.973 -2.305 20.594 1.00 76.75 418 VAL A N 1
ATOM 3384 C CA . VAL A 1 418 ? -17.028 -3.412 20.811 1.00 76.75 418 VAL A CA 1
ATOM 3385 C C . VAL A 1 418 ? -16.600 -3.998 19.460 1.00 76.75 418 VAL A C 1
ATOM 3387 O O . VAL A 1 418 ? -17.454 -4.380 18.657 1.00 76.75 418 VAL A O 1
ATOM 3390 N N . GLY A 1 419 ? -15.285 -4.038 19.223 1.00 78.19 419 GLY A N 1
ATOM 3391 C CA . GLY A 1 419 ? -14.682 -4.466 17.957 1.00 78.19 419 GLY A CA 1
ATOM 3392 C C . GLY A 1 419 ? -14.204 -3.339 17.032 1.00 78.19 419 GLY A C 1
ATOM 3393 O O . GLY A 1 419 ? -13.780 -3.654 15.932 1.00 78.19 419 GLY A O 1
ATOM 3394 N N . THR A 1 420 ? -14.270 -2.070 17.450 1.00 86.50 420 THR A N 1
ATOM 3395 C CA . THR A 1 420 ? -13.658 -0.929 16.734 1.00 86.50 420 THR A CA 1
ATOM 3396 C C . THR A 1 420 ? -12.172 -0.833 17.093 1.00 86.50 420 THR A C 1
ATOM 3398 O O . THR A 1 420 ? -11.851 -0.842 18.285 1.00 86.50 420 THR A O 1
ATOM 3401 N N . PHE A 1 421 ? -11.271 -0.750 16.110 1.00 87.88 421 PHE A N 1
ATOM 3402 C CA . PHE A 1 421 ? -9.838 -0.531 16.344 1.00 87.88 421 PHE A CA 1
ATOM 3403 C C . PHE A 1 421 ? -9.187 0.231 15.188 1.00 87.88 421 PHE A C 1
ATOM 3405 O O . PHE A 1 421 ? -9.447 -0.071 14.025 1.00 87.88 421 PHE A O 1
ATOM 3412 N N . TYR A 1 422 ? -8.322 1.194 15.511 1.00 90.19 422 TYR A N 1
ATOM 3413 C CA . TYR A 1 422 ? -7.490 1.894 14.531 1.00 90.19 422 TYR A CA 1
ATOM 3414 C C . TYR A 1 422 ? -6.033 1.461 14.721 1.00 90.19 422 TYR A C 1
ATOM 3416 O O . TYR A 1 422 ? -5.534 1.438 15.847 1.00 90.19 422 TYR A O 1
ATOM 3424 N N . GLU A 1 423 ? -5.367 1.092 13.634 1.00 91.12 423 GLU A N 1
ATOM 3425 C CA . GLU A 1 423 ? -3.949 0.735 13.602 1.00 91.12 423 GLU A CA 1
ATOM 3426 C C . GLU A 1 423 ? -3.198 1.812 12.824 1.00 91.12 423 GLU A C 1
ATOM 3428 O O . GLU A 1 423 ? -3.484 2.040 11.655 1.00 91.12 423 GLU A O 1
ATOM 3433 N N . ILE A 1 424 ? -2.261 2.500 13.472 1.00 87.81 424 ILE A N 1
ATOM 3434 C CA . ILE A 1 424 ? -1.503 3.600 12.868 1.00 87.81 424 ILE A CA 1
ATOM 3435 C C . ILE A 1 424 ? -0.023 3.260 12.990 1.00 87.81 424 ILE A C 1
ATOM 3437 O O . ILE A 1 424 ? 0.480 3.064 14.097 1.00 87.81 424 ILE A O 1
ATOM 3441 N N . THR A 1 425 ? 0.667 3.175 11.855 1.00 85.44 425 THR A N 1
ATOM 3442 C CA . THR A 1 425 ? 2.111 2.931 11.792 1.00 85.44 425 THR A CA 1
ATOM 3443 C C . THR A 1 425 ? 2.834 4.228 11.468 1.00 85.44 425 THR A C 1
ATOM 3445 O O . THR A 1 425 ? 2.531 4.862 10.460 1.00 85.44 425 THR A O 1
ATOM 3448 N N . GLN A 1 426 ? 3.804 4.601 12.303 1.00 74.81 426 GLN A N 1
ATOM 3449 C CA . GLN A 1 426 ? 4.637 5.787 12.109 1.00 74.81 426 GLN A CA 1
ATOM 3450 C C . GLN A 1 426 ? 6.115 5.477 12.309 1.00 74.81 426 GLN A C 1
ATOM 3452 O O . GLN A 1 426 ? 6.487 4.529 13.003 1.00 74.81 426 GLN A O 1
ATOM 3457 N N . THR A 1 427 ? 6.951 6.301 11.689 1.00 73.12 427 THR A N 1
ATOM 3458 C CA . THR A 1 427 ? 8.402 6.263 11.828 1.00 73.12 427 THR A CA 1
ATOM 3459 C C . THR A 1 427 ? 8.831 7.019 13.092 1.00 73.12 427 THR A C 1
ATOM 3461 O O . THR A 1 427 ? 8.254 8.036 13.474 1.00 73.12 427 THR A O 1
ATOM 3464 N N . GLY A 1 428 ? 9.856 6.509 13.780 1.00 73.12 428 GLY A N 1
ATOM 3465 C CA . GLY A 1 428 ? 10.422 7.143 14.976 1.00 73.12 428 GLY A CA 1
ATOM 3466 C C . GLY A 1 428 ? 9.803 6.677 16.303 1.00 73.12 428 GLY A C 1
ATOM 3467 O O . GLY A 1 428 ? 8.675 7.016 16.674 1.00 73.12 428 GLY A O 1
ATOM 3468 N N . GLU A 1 429 ? 10.597 5.937 17.081 1.00 78.12 429 GLU A N 1
ATOM 3469 C CA . GLU A 1 429 ? 10.183 5.392 18.381 1.00 78.12 429 GLU A CA 1
ATOM 3470 C C . GLU A 1 429 ? 9.869 6.495 19.409 1.00 78.12 429 GLU A C 1
ATOM 3472 O O . GLU A 1 429 ? 8.910 6.380 20.176 1.00 78.12 429 GLU A O 1
ATOM 3477 N N . ASP A 1 430 ? 10.635 7.588 19.417 1.00 77.06 430 ASP A N 1
ATOM 3478 C CA . ASP A 1 430 ? 10.474 8.667 20.399 1.00 77.06 430 ASP A CA 1
ATOM 3479 C C . ASP A 1 430 ? 9.161 9.433 20.229 1.00 77.06 430 ASP A C 1
ATOM 3481 O O . ASP A 1 430 ? 8.462 9.679 21.217 1.00 77.06 430 ASP A O 1
ATOM 3485 N N . LYS A 1 431 ? 8.768 9.714 18.982 1.00 70.81 431 LYS A N 1
ATOM 3486 C CA . LYS A 1 431 ? 7.465 10.316 18.666 1.00 70.81 431 LYS A CA 1
ATOM 3487 C C . LYS A 1 431 ? 6.322 9.395 19.081 1.00 70.81 431 LYS A C 1
ATOM 3489 O O . LYS A 1 431 ? 5.357 9.847 19.690 1.00 70.81 431 LYS A O 1
ATOM 3494 N N . THR A 1 432 ? 6.463 8.087 18.857 1.00 74.75 432 THR A N 1
ATOM 3495 C CA . THR A 1 432 ? 5.477 7.088 19.305 1.00 74.75 432 THR A CA 1
ATOM 3496 C C . THR A 1 432 ? 5.351 7.073 20.833 1.00 74.75 432 THR A C 1
ATOM 3498 O O . THR A 1 432 ? 4.244 7.035 21.376 1.00 74.75 432 THR A O 1
ATOM 3501 N N . LYS A 1 433 ? 6.470 7.155 21.565 1.00 80.19 433 LYS A N 1
ATOM 3502 C CA . LYS A 1 433 ? 6.467 7.256 23.036 1.00 80.19 433 LYS A CA 1
ATOM 3503 C C . LYS A 1 433 ? 5.785 8.535 23.518 1.00 80.19 433 LYS A C 1
ATOM 3505 O O . LYS A 1 433 ? 5.063 8.486 24.515 1.00 80.19 433 LYS A O 1
ATOM 3510 N N . GLU A 1 434 ? 6.010 9.664 22.853 1.00 79.56 434 GLU A N 1
ATOM 3511 C CA . GLU A 1 434 ? 5.337 10.932 23.148 1.00 79.56 434 GLU A CA 1
ATOM 3512 C C . GLU A 1 434 ? 3.826 10.838 22.884 1.00 79.56 434 GLU A C 1
ATOM 3514 O O . GLU A 1 434 ? 3.040 11.113 23.792 1.00 79.56 434 GLU A O 1
ATOM 3519 N N . ALA A 1 435 ? 3.462 10.297 21.717 1.00 77.06 435 ALA A N 1
ATOM 3520 C CA . ALA A 1 435 ? 2.182 9.688 21.347 1.00 77.06 435 ALA A CA 1
ATOM 3521 C C . ALA A 1 435 ? 1.433 9.073 22.534 1.00 77.06 435 ALA A C 1
ATOM 3523 O O . ALA A 1 435 ? 0.431 9.569 23.059 1.00 77.06 435 ALA A O 1
ATOM 3524 N N . MET A 1 436 ? 2.001 7.967 23.001 1.00 80.94 436 MET A N 1
ATOM 3525 C CA . MET A 1 436 ? 1.432 7.136 24.053 1.00 80.94 436 MET A CA 1
ATOM 3526 C C . MET A 1 436 ? 1.360 7.853 25.402 1.00 80.94 436 MET A C 1
ATOM 3528 O O . MET A 1 436 ? 0.398 7.652 26.145 1.00 80.94 436 MET A O 1
ATOM 3532 N N . ARG A 1 437 ? 2.345 8.698 25.739 1.00 80.19 437 ARG A N 1
ATOM 3533 C CA . ARG A 1 437 ? 2.315 9.509 26.971 1.00 80.19 437 ARG A CA 1
ATOM 3534 C C . ARG A 1 437 ? 1.172 10.517 26.944 1.00 80.19 437 ARG A C 1
ATOM 3536 O O . ARG A 1 437 ? 0.495 10.673 27.960 1.00 80.19 437 ARG A O 1
ATOM 3543 N N . PHE A 1 438 ? 0.952 11.166 25.803 1.00 76.00 438 PHE A N 1
ATOM 3544 C CA . PHE A 1 438 ? -0.138 12.117 25.620 1.00 76.00 438 PHE A CA 1
ATOM 3545 C C . PHE A 1 438 ? -1.498 11.424 25.752 1.00 76.00 438 PHE A C 1
ATOM 3547 O O . PHE A 1 438 ? -2.310 11.836 26.581 1.00 76.00 438 PHE A O 1
ATOM 3554 N N . ILE A 1 439 ? -1.705 10.314 25.031 1.00 76.56 439 ILE A N 1
ATOM 3555 C CA . ILE A 1 439 ? -2.937 9.513 25.107 1.00 76.56 439 ILE A CA 1
ATOM 3556 C C . ILE A 1 439 ? -3.197 9.043 26.545 1.00 76.56 439 ILE A C 1
ATOM 3558 O O . ILE A 1 439 ? -4.318 9.162 27.035 1.00 76.56 439 ILE A O 1
ATOM 3562 N N . ALA A 1 440 ? -2.175 8.543 27.248 1.00 70.88 440 ALA A N 1
ATOM 3563 C CA . ALA A 1 440 ? -2.322 8.064 28.622 1.00 70.88 440 ALA A CA 1
ATOM 3564 C C . ALA A 1 440 ? -2.751 9.181 29.586 1.00 70.88 440 ALA A C 1
ATOM 3566 O O . ALA A 1 440 ? -3.718 9.011 30.332 1.00 70.88 440 ALA A O 1
ATOM 3567 N N . ALA A 1 441 ? -2.076 10.334 29.543 1.00 68.06 441 ALA A N 1
ATOM 3568 C CA . ALA A 1 441 ? -2.426 11.485 30.373 1.00 68.06 441 ALA A CA 1
ATOM 3569 C C . ALA A 1 441 ? -3.854 11.972 30.079 1.00 68.06 441 ALA A C 1
ATOM 3571 O O . ALA A 1 441 ? -4.636 12.233 30.995 1.00 68.06 441 ALA A O 1
ATOM 3572 N N . HIS A 1 442 ? -4.207 12.031 28.797 1.00 66.75 442 HIS A N 1
ATOM 3573 C CA . HIS A 1 442 ? -5.520 12.445 28.340 1.00 66.75 442 HIS A CA 1
ATOM 3574 C C . HIS A 1 442 ? -6.633 11.479 28.802 1.00 66.75 442 HIS A C 1
ATOM 3576 O O . HIS A 1 442 ? -7.639 11.902 29.375 1.00 66.75 442 HIS A O 1
ATOM 3582 N N . PHE A 1 443 ? -6.433 10.167 28.654 1.00 65.06 443 PHE A N 1
ATOM 3583 C CA . PHE A 1 443 ? -7.414 9.148 29.035 1.00 65.06 443 PHE A CA 1
ATOM 3584 C C . PHE A 1 443 ? -7.657 9.093 30.551 1.00 65.06 443 PHE A C 1
ATOM 3586 O O . PHE A 1 443 ? -8.803 8.998 31.000 1.00 65.06 443 PHE A O 1
ATOM 3593 N N . GLU A 1 444 ? -6.600 9.199 31.364 1.00 63.53 444 GLU A N 1
ATOM 3594 C CA . GLU A 1 444 ? -6.730 9.260 32.826 1.00 63.53 444 GLU A CA 1
ATOM 3595 C C . GLU A 1 444 ? -7.595 10.446 33.273 1.00 63.53 444 GLU A C 1
ATOM 3597 O O . GLU A 1 444 ? -8.407 10.319 34.196 1.00 63.53 444 GLU A O 1
ATOM 3602 N N . ASN A 1 445 ? -7.478 11.582 32.585 1.00 61.56 445 ASN A N 1
ATOM 3603 C CA . ASN A 1 445 ? -8.274 12.773 32.853 1.00 61.56 445 ASN A CA 1
ATOM 3604 C C . ASN A 1 445 ? -9.756 12.583 32.511 1.00 61.56 445 ASN A C 1
ATOM 3606 O O . ASN A 1 445 ? -10.618 12.885 33.345 1.00 61.56 445 ASN A O 1
ATOM 3610 N N . VAL A 1 446 ? -10.062 12.050 31.324 1.00 60.25 446 VAL A N 1
ATOM 3611 C CA . VAL A 1 446 ? -11.443 11.817 30.863 1.00 60.25 446 VAL A CA 1
ATOM 3612 C C . VAL A 1 446 ? -12.164 10.810 31.765 1.00 60.25 446 VAL A C 1
ATOM 3614 O O . VAL A 1 446 ? -13.274 11.075 32.236 1.00 60.25 446 VAL A O 1
ATOM 3617 N N . VAL A 1 447 ? -11.517 9.687 32.101 1.00 62.00 447 VAL A N 1
ATOM 3618 C CA . VAL A 1 447 ? -12.103 8.654 32.975 1.00 62.00 447 VAL A CA 1
ATOM 3619 C C . VAL A 1 447 ? -12.359 9.189 34.381 1.00 62.00 447 VAL A C 1
ATOM 3621 O O . VAL A 1 447 ? -13.428 8.946 34.947 1.00 62.00 447 VAL A O 1
ATOM 3624 N N . MET A 1 448 ? -11.412 9.930 34.962 1.00 61.50 448 MET A N 1
ATOM 3625 C CA . MET A 1 448 ? -11.592 10.517 36.293 1.00 61.50 448 MET A CA 1
ATOM 3626 C C . MET A 1 448 ? -12.737 11.533 36.305 1.00 61.50 448 MET A C 1
ATOM 3628 O O . MET A 1 448 ? -13.557 11.513 37.227 1.00 61.50 448 MET A O 1
ATOM 3632 N N . ARG A 1 449 ? -12.855 12.368 35.265 1.00 62.03 449 ARG A N 1
ATOM 3633 C CA . ARG A 1 449 ? -13.944 13.343 35.112 1.00 62.03 449 ARG A CA 1
ATOM 3634 C C . ARG A 1 449 ? -15.319 12.674 35.122 1.00 62.03 449 ARG A C 1
ATOM 3636 O O . ARG A 1 449 ? -16.176 13.060 35.923 1.00 62.03 449 ARG A O 1
ATOM 3643 N N . GLU A 1 450 ? -15.522 11.666 34.277 1.00 63.16 450 GLU A N 1
ATOM 3644 C CA . GLU A 1 450 ? -16.799 10.946 34.188 1.00 63.16 450 GLU A CA 1
ATOM 3645 C C . GLU A 1 450 ? -17.095 10.129 35.450 1.00 63.16 450 GLU A C 1
ATOM 3647 O O . GLU A 1 450 ? -18.225 10.118 35.944 1.00 63.16 450 GLU A O 1
ATOM 3652 N N . ARG A 1 451 ? -16.071 9.525 36.062 1.00 64.81 451 ARG A N 1
ATOM 3653 C CA . ARG A 1 451 ? -16.205 8.807 37.336 1.00 64.81 451 ARG A CA 1
ATOM 3654 C C . ARG A 1 451 ? -16.715 9.717 38.458 1.00 64.81 451 ARG A C 1
ATOM 3656 O O . ARG A 1 451 ? -17.622 9.316 39.189 1.00 64.81 451 ARG A O 1
ATOM 3663 N N . PHE A 1 452 ? -16.195 10.944 38.579 1.00 63.56 452 PHE A N 1
ATOM 3664 C CA . PHE A 1 452 ? -16.699 11.916 39.558 1.00 63.56 452 PHE A CA 1
ATOM 3665 C C . PHE A 1 452 ? -18.119 12.396 39.230 1.00 63.56 452 PHE A C 1
ATOM 3667 O O . PHE A 1 452 ? -18.951 12.446 40.136 1.00 63.56 452 PHE A O 1
ATOM 3674 N N . ARG A 1 453 ? -18.430 12.684 37.956 1.00 63.25 453 ARG A N 1
ATOM 3675 C CA . ARG A 1 453 ? -19.789 13.070 37.524 1.00 63.25 453 ARG A CA 1
ATOM 3676 C C . ARG A 1 453 ? -20.830 12.004 37.872 1.00 63.25 453 ARG A C 1
ATOM 3678 O O . ARG A 1 453 ? -21.871 12.320 38.446 1.00 63.25 453 ARG A O 1
ATOM 3685 N N . LEU A 1 454 ? -20.541 10.736 37.579 1.00 62.62 454 LEU A N 1
ATOM 3686 C CA . LEU A 1 454 ? -21.439 9.615 37.870 1.00 62.62 454 LEU A CA 1
ATOM 3687 C C . LEU A 1 454 ? -21.621 9.389 39.378 1.00 62.62 454 LEU A C 1
ATOM 3689 O O . LEU A 1 454 ? -22.740 9.139 39.826 1.00 62.62 454 LEU A O 1
ATOM 3693 N N . ALA A 1 455 ? -20.553 9.504 40.175 1.00 59.97 455 ALA A N 1
ATOM 3694 C CA . ALA A 1 455 ? -20.625 9.357 41.632 1.00 59.97 455 ALA A CA 1
ATOM 3695 C C . ALA A 1 455 ? -21.410 10.495 42.320 1.00 59.97 455 ALA A C 1
ATOM 3697 O O . ALA A 1 455 ? -22.054 10.264 43.350 1.00 59.97 455 ALA A O 1
ATOM 3698 N N . GLU A 1 456 ? -21.375 11.708 41.759 1.00 61.31 456 GLU A N 1
ATOM 3699 C CA . GLU A 1 456 ? -22.167 12.860 42.212 1.00 61.31 456 GLU A CA 1
ATOM 3700 C C . GLU A 1 456 ? -23.646 12.724 41.798 1.00 61.31 456 GLU A C 1
ATOM 3702 O O . GLU A 1 456 ? -24.536 12.947 42.619 1.00 61.31 456 GLU A O 1
ATOM 3707 N N . GLY A 1 457 ? -23.925 12.289 40.563 1.00 56.78 457 GLY A N 1
ATOM 3708 C CA . GLY A 1 457 ? -25.289 12.152 40.035 1.00 56.78 457 GLY A CA 1
ATOM 3709 C C . GLY A 1 457 ? -26.064 10.921 40.527 1.00 56.78 457 GLY A C 1
ATOM 3710 O O . GLY A 1 457 ? -27.295 10.922 40.514 1.00 56.78 457 GLY A O 1
ATOM 3711 N N . LEU A 1 458 ? -25.375 9.862 40.974 1.00 64.50 458 LEU A N 1
ATOM 3712 C CA . LEU A 1 458 ? -25.987 8.590 41.379 1.00 64.50 458 LEU A CA 1
ATOM 3713 C C . LEU A 1 458 ? -25.483 8.133 42.763 1.00 64.50 458 LEU A C 1
ATOM 3715 O O . LEU A 1 458 ? -24.577 7.297 42.856 1.00 64.50 458 LEU A O 1
ATOM 3719 N N . PRO A 1 459 ? -26.133 8.564 43.866 1.00 63.06 459 PRO A N 1
ATOM 3720 C CA . PRO A 1 459 ? -25.739 8.207 45.236 1.00 63.06 459 PRO A CA 1
ATOM 3721 C C . PRO A 1 459 ? -25.633 6.693 45.488 1.00 63.06 459 PRO A C 1
ATOM 3723 O O . PRO A 1 459 ? -24.850 6.238 46.317 1.00 63.06 459 PRO A O 1
ATOM 3726 N N . LYS A 1 460 ? -26.388 5.888 44.727 1.00 67.31 460 LYS A N 1
ATOM 3727 C CA . LYS A 1 460 ? -26.386 4.419 44.805 1.00 67.31 460 LYS A CA 1
ATOM 3728 C C . LYS A 1 460 ? -25.076 3.764 44.360 1.00 67.31 460 LYS A C 1
ATOM 3730 O O . LYS A 1 460 ? -24.908 2.588 44.651 1.00 67.31 460 LYS A O 1
ATOM 3735 N N . ILE A 1 461 ? -24.184 4.465 43.656 1.00 65.56 461 ILE A N 1
ATOM 3736 C CA . ILE A 1 461 ? -22.923 3.907 43.127 1.00 65.56 461 ILE A CA 1
ATOM 3737 C C . ILE A 1 461 ? -21.715 4.345 43.978 1.00 65.56 461 ILE A C 1
ATOM 3739 O O . ILE A 1 461 ? -20.642 3.755 43.881 1.00 65.56 461 ILE A O 1
ATOM 3743 N N . GLN A 1 462 ? -21.886 5.301 44.901 1.00 63.47 462 GLN A N 1
ATOM 3744 C CA . GLN A 1 462 ? -20.792 5.833 45.728 1.00 63.47 462 GLN A CA 1
ATOM 3745 C C . GLN A 1 462 ? -20.043 4.761 46.533 1.00 63.47 462 GLN A C 1
ATOM 3747 O O . GLN A 1 462 ? -18.824 4.830 46.664 1.00 63.47 462 GLN A O 1
ATOM 3752 N N . TRP A 1 463 ? -20.734 3.736 47.043 1.00 67.88 463 TRP A N 1
ATOM 3753 C CA . TRP A 1 463 ? -20.083 2.642 47.777 1.00 67.88 463 TRP A CA 1
ATOM 3754 C C . TRP A 1 463 ? -19.164 1.794 46.885 1.00 67.88 463 TRP A C 1
ATOM 3756 O O . TRP A 1 463 ? -18.141 1.305 47.363 1.00 67.88 463 TRP A O 1
ATOM 3766 N N . ALA A 1 464 ? -19.517 1.631 45.605 1.00 64.56 464 ALA A N 1
ATOM 3767 C CA . ALA A 1 464 ? -18.714 0.911 44.624 1.00 64.56 464 ALA A CA 1
ATOM 3768 C C . ALA A 1 464 ? -17.533 1.774 44.164 1.00 64.56 464 ALA A C 1
ATOM 3770 O O . ALA A 1 464 ? -16.408 1.283 44.114 1.00 64.56 464 ALA A O 1
ATOM 3771 N N . ASP A 1 465 ? -17.755 3.076 43.939 1.00 69.31 465 ASP A N 1
ATOM 3772 C CA . ASP A 1 465 ? -16.673 4.020 43.648 1.00 69.31 465 ASP A CA 1
ATOM 3773 C C . ASP A 1 465 ? -15.602 4.003 44.746 1.00 69.31 465 ASP A C 1
ATOM 3775 O O . ASP A 1 465 ? -14.412 3.890 44.453 1.00 69.31 465 ASP A O 1
ATOM 3779 N N . LYS A 1 466 ? -16.018 4.054 46.016 1.00 72.44 466 LYS A N 1
ATOM 3780 C CA . LYS A 1 466 ? -15.114 4.050 47.174 1.00 72.44 466 LYS A CA 1
ATOM 3781 C C . LYS A 1 466 ? -14.441 2.691 47.429 1.00 72.44 466 LYS A C 1
ATOM 3783 O O . LYS A 1 466 ? -13.533 2.617 48.257 1.00 72.44 466 LYS A O 1
ATOM 3788 N N . ALA A 1 467 ? -14.846 1.622 46.741 1.00 68.62 467 ALA A N 1
ATOM 3789 C CA . ALA A 1 467 ? -14.225 0.299 46.841 1.00 68.62 467 ALA A CA 1
ATOM 3790 C C . ALA A 1 467 ? -13.074 0.075 45.839 1.00 68.62 467 ALA A C 1
ATOM 3792 O O . ALA A 1 467 ? -12.336 -0.898 45.988 1.00 68.62 467 ALA A O 1
ATOM 3793 N N . VAL A 1 468 ? -12.915 0.957 44.842 1.00 67.88 468 VAL A N 1
ATOM 3794 C CA . VAL A 1 468 ? -11.922 0.831 43.763 1.00 67.88 468 VAL A CA 1
ATOM 3795 C C . VAL A 1 468 ? -10.831 1.904 43.903 1.00 67.88 468 VAL A C 1
ATOM 3797 O O . VAL A 1 468 ? -11.177 3.075 44.127 1.00 67.88 468 VAL A O 1
ATOM 3800 N N . PRO A 1 469 ? -9.535 1.557 43.722 1.00 67.38 469 PRO A N 1
ATOM 3801 C CA . PRO A 1 469 ? -8.440 2.523 43.784 1.00 67.38 469 PRO A CA 1
ATOM 3802 C C . PRO A 1 469 ? -8.669 3.722 42.855 1.00 67.38 469 PRO A C 1
ATOM 3804 O O . PRO A 1 469 ? -9.207 3.574 41.752 1.00 67.38 469 PRO A O 1
ATOM 3807 N N . LEU A 1 470 ? -8.248 4.911 43.288 1.00 72.19 470 LEU A N 1
ATOM 3808 C CA . LEU A 1 470 ? -8.015 6.027 42.371 1.00 72.19 470 LEU A CA 1
ATOM 3809 C C . LEU A 1 470 ? -6.577 5.961 41.873 1.00 72.19 470 LEU A C 1
ATOM 3811 O O . LEU A 1 470 ? -5.666 5.732 42.669 1.00 72.19 470 LEU A O 1
ATOM 3815 N N . PHE A 1 471 ? -6.402 6.194 40.578 1.00 71.56 471 PHE A N 1
ATOM 3816 C CA . PHE A 1 471 ? -5.111 6.464 39.963 1.00 71.56 471 PHE A CA 1
ATOM 3817 C C . PHE A 1 471 ? -5.082 7.955 39.631 1.00 71.56 471 PHE A C 1
ATOM 3819 O O . PHE A 1 471 ? -5.991 8.457 38.972 1.00 71.56 471 PHE A O 1
ATOM 3826 N N . ILE A 1 472 ? -4.107 8.670 40.181 1.00 74.25 472 ILE A N 1
ATOM 3827 C CA . ILE A 1 472 ? -3.981 10.123 40.074 1.00 74.25 472 ILE A CA 1
ATOM 3828 C C . ILE A 1 472 ? -2.590 10.416 39.517 1.00 74.25 472 ILE A C 1
ATOM 3830 O O . ILE A 1 472 ? -1.593 10.107 40.172 1.00 74.25 472 ILE A O 1
ATOM 3834 N N . SER A 1 473 ? -2.510 11.016 38.330 1.00 74.62 473 SER A N 1
ATOM 3835 C CA . SER A 1 473 ? -1.228 11.379 37.719 1.00 74.62 473 SER A CA 1
ATOM 3836 C C . SER A 1 473 ? -0.557 12.512 38.489 1.00 74.62 473 SER A C 1
ATOM 3838 O O . SER A 1 473 ? 0.638 12.457 38.784 1.00 74.62 473 SER A O 1
ATOM 3840 N N . LYS A 1 474 ? -1.329 13.525 38.893 1.00 80.31 474 LYS A N 1
ATOM 3841 C CA . LYS A 1 474 ? -0.807 14.663 39.653 1.00 80.31 474 LYS A CA 1
ATOM 3842 C C . LYS A 1 474 ? -1.822 15.180 40.665 1.00 80.31 474 LYS A C 1
ATOM 3844 O O . LYS A 1 474 ? -2.925 15.564 40.298 1.00 80.31 474 LYS A O 1
ATOM 3849 N N . LEU A 1 475 ? -1.441 15.233 41.939 1.00 83.56 475 LEU A N 1
ATOM 3850 C CA . LEU A 1 475 ? -2.197 15.908 42.994 1.00 83.56 475 LEU A CA 1
ATOM 3851 C C . LEU A 1 475 ? -1.360 17.061 43.537 1.00 83.56 475 LEU A C 1
ATOM 3853 O O . LEU A 1 475 ? -0.276 16.839 44.073 1.00 83.56 475 LEU A O 1
ATOM 3857 N N . THR A 1 476 ? -1.858 18.285 43.424 1.00 82.12 476 THR A N 1
ATOM 3858 C CA . THR A 1 476 ? -1.224 19.469 44.012 1.00 82.12 476 THR A CA 1
ATOM 3859 C C . THR A 1 476 ? -2.177 20.098 45.010 1.00 82.12 476 THR A C 1
ATOM 3861 O O . THR A 1 476 ? -3.326 20.356 44.671 1.00 82.12 476 THR A O 1
ATOM 3864 N N . ILE A 1 477 ? -1.721 20.326 46.237 1.00 81.44 477 ILE A N 1
ATOM 3865 C CA . ILE A 1 477 ? -2.500 20.991 47.284 1.00 81.44 477 ILE A CA 1
ATOM 3866 C C . ILE A 1 477 ? -1.861 22.352 47.556 1.00 81.44 477 ILE A C 1
ATOM 3868 O O . ILE A 1 477 ? -0.651 22.434 47.781 1.00 81.44 477 ILE A O 1
ATOM 3872 N N . CYS A 1 478 ? -2.675 23.402 47.519 1.00 74.75 478 CYS A N 1
ATOM 3873 C CA . CYS A 1 478 ? -2.286 24.784 47.769 1.00 74.75 478 CYS A CA 1
ATOM 3874 C C . CYS A 1 478 ? -3.314 25.490 48.666 1.00 74.75 478 CYS A C 1
ATOM 3876 O O . CYS A 1 478 ? -4.326 24.910 49.054 1.00 74.75 478 CYS A O 1
ATOM 3878 N N . GLU A 1 479 ? -3.046 26.748 49.014 1.00 65.69 479 GLU A N 1
ATOM 3879 C CA . GLU A 1 479 ? -3.885 27.538 49.931 1.00 65.69 479 GLU A CA 1
ATOM 3880 C C . GLU A 1 479 ? -5.296 27.794 49.377 1.00 65.69 479 GLU A C 1
ATOM 3882 O O . GLU A 1 479 ? -6.261 27.867 50.133 1.00 65.69 479 GLU A O 1
ATOM 3887 N N . GLU A 1 480 ? -5.429 27.875 48.052 1.00 63.94 480 GLU A N 1
ATOM 3888 C CA . GLU A 1 480 ? -6.699 28.148 47.366 1.00 63.94 480 GLU A CA 1
ATOM 3889 C C . GLU A 1 480 ? -7.551 26.895 47.132 1.00 63.94 480 GLU A C 1
ATOM 3891 O O . GLU A 1 480 ? -8.755 26.993 46.868 1.00 63.94 480 GLU A O 1
ATOM 3896 N N . GLY A 1 481 ? -6.936 25.712 47.168 1.00 72.88 481 GLY A N 1
ATOM 3897 C CA . GLY A 1 481 ? -7.563 24.517 46.627 1.00 72.88 481 GLY A CA 1
ATOM 3898 C C . GLY A 1 481 ? -6.648 23.304 46.481 1.00 72.88 481 GLY A C 1
ATOM 3899 O O . GLY A 1 481 ? -5.487 23.278 46.891 1.00 72.88 481 GLY A O 1
ATOM 3900 N N . HIS A 1 482 ? -7.186 22.258 45.871 1.00 76.19 482 HIS A N 1
ATOM 3901 C CA . HIS A 1 482 ? -6.359 21.173 45.364 1.00 76.19 482 HIS A CA 1
ATOM 3902 C C . HIS A 1 482 ? -6.639 20.959 43.886 1.00 76.19 482 HIS A C 1
ATOM 3904 O O . HIS A 1 482 ? -7.785 20.937 43.441 1.00 76.19 482 HIS A O 1
ATOM 3910 N N . LYS A 1 483 ? -5.571 20.768 43.124 1.00 78.19 483 LYS A N 1
ATOM 3911 C CA . LYS A 1 483 ? -5.630 20.393 41.724 1.00 78.19 483 LYS A CA 1
ATOM 3912 C C . LYS A 1 483 ? -5.437 18.889 41.617 1.00 78.19 483 LYS A C 1
ATOM 3914 O O . LYS A 1 483 ? -4.405 18.363 42.036 1.00 78.19 483 LYS A O 1
ATOM 3919 N N . LEU A 1 484 ? -6.437 18.203 41.075 1.00 75.56 484 LEU A N 1
ATOM 3920 C CA . LEU A 1 484 ? -6.388 16.776 40.782 1.00 75.56 484 LEU A CA 1
ATOM 3921 C C . LEU A 1 484 ? -6.322 16.609 39.266 1.00 75.56 484 LEU A C 1
ATOM 3923 O O . LEU A 1 484 ? -7.286 16.903 38.558 1.00 75.56 484 LEU A O 1
ATOM 3927 N N . ASN A 1 485 ? -5.167 16.157 38.792 1.00 76.62 485 ASN A N 1
ATOM 3928 C CA . ASN A 1 485 ? -4.735 16.193 37.403 1.00 76.62 485 ASN A CA 1
ATOM 3929 C C . ASN A 1 485 ? -4.958 17.593 36.795 1.00 76.62 485 ASN A C 1
ATOM 3931 O O . ASN A 1 485 ? -4.263 18.534 37.179 1.00 76.62 485 ASN A O 1
ATOM 3935 N N . ASP A 1 486 ? -5.963 17.751 35.927 1.00 68.69 486 ASP A N 1
ATOM 3936 C CA . ASP A 1 486 ? -6.342 19.023 35.294 1.00 68.69 486 ASP A CA 1
ATOM 3937 C C . ASP A 1 486 ? -7.622 19.666 35.850 1.00 68.69 486 ASP A C 1
ATOM 3939 O O . ASP A 1 486 ? -8.074 20.690 35.343 1.00 68.69 486 ASP A O 1
ATOM 3943 N N . THR A 1 487 ? -8.201 19.109 36.918 1.00 66.06 487 THR A N 1
ATOM 3944 C CA . THR A 1 487 ? -9.381 19.680 37.590 1.00 66.06 487 THR A CA 1
ATOM 3945 C C . THR A 1 487 ? -8.972 20.461 38.834 1.00 66.06 487 THR A C 1
ATOM 3947 O O . THR A 1 487 ? -8.294 19.923 39.711 1.00 66.06 487 THR A O 1
ATOM 3950 N N . ASP A 1 488 ? -9.416 21.711 38.932 1.00 71.81 488 ASP A N 1
ATOM 3951 C CA . ASP A 1 488 ? -9.129 22.611 40.047 1.00 71.81 488 ASP A CA 1
ATOM 3952 C C . ASP A 1 488 ? -10.323 22.669 41.015 1.00 71.81 488 ASP A C 1
ATOM 3954 O O . ASP A 1 488 ? -11.459 22.965 40.627 1.00 71.81 488 ASP A O 1
ATOM 3958 N N . TYR A 1 489 ? -10.075 22.342 42.280 1.00 72.31 489 TYR A N 1
ATOM 3959 C CA . TYR A 1 489 ? -11.059 22.366 43.355 1.00 72.31 489 TYR A CA 1
ATOM 3960 C C . TYR A 1 489 ? -10.715 23.498 44.315 1.00 72.31 489 TYR A C 1
ATOM 3962 O O . TYR A 1 489 ? -9.838 23.332 45.162 1.00 72.31 489 TYR A O 1
ATOM 3970 N N . ARG A 1 490 ? -11.443 24.613 44.224 1.00 70.00 490 ARG A N 1
ATOM 3971 C CA . ARG A 1 490 ? -11.239 25.798 45.062 1.00 70.00 490 ARG A CA 1
ATOM 3972 C C . ARG A 1 490 ? -12.317 25.948 46.120 1.00 70.00 490 ARG A C 1
ATOM 3974 O O . ARG A 1 490 ? -13.501 25.692 45.874 1.00 70.00 490 ARG A O 1
ATOM 3981 N N . LEU A 1 491 ? -11.913 26.418 47.291 1.00 66.19 491 LEU A N 1
ATOM 3982 C CA . LEU A 1 491 ? -12.808 26.699 48.405 1.00 66.19 491 LEU A CA 1
ATOM 3983 C C . LEU A 1 491 ? -12.509 28.091 48.954 1.00 66.19 491 LEU A C 1
ATOM 3985 O O . LEU A 1 491 ? -11.362 28.406 49.245 1.00 66.19 491 LEU A O 1
ATOM 3989 N N . GLY A 1 492 ? -13.542 28.910 49.131 1.00 65.00 492 GLY A N 1
ATOM 3990 C CA . GLY A 1 492 ? -13.380 30.214 49.762 1.00 65.00 492 GLY A CA 1
ATOM 3991 C C . GLY A 1 492 ? -14.667 30.727 50.390 1.00 65.00 492 GLY A C 1
ATOM 3992 O O . GLY A 1 492 ? -15.767 30.271 50.073 1.00 65.00 492 GLY A O 1
ATOM 3993 N N . VAL A 1 493 ? -14.542 31.685 51.302 1.00 63.12 493 VAL A N 1
ATOM 3994 C CA . VAL A 1 493 ? -15.686 32.295 51.995 1.00 63.12 493 VAL A CA 1
ATOM 3995 C C . VAL A 1 493 ? -16.176 33.519 51.214 1.00 63.12 493 VAL A C 1
ATOM 3997 O O . VAL A 1 493 ? -15.378 34.311 50.723 1.00 63.12 493 VAL A O 1
ATOM 4000 N N . ILE A 1 494 ? -17.492 33.689 51.083 1.00 60.03 494 ILE A N 1
ATOM 4001 C CA . ILE A 1 494 ? -18.134 34.876 50.503 1.00 60.03 494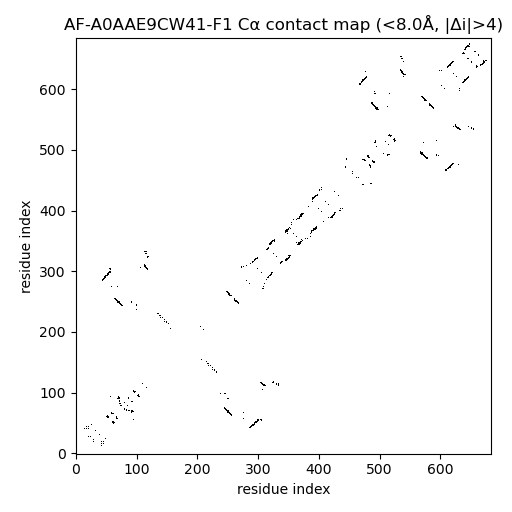 ILE A CA 1
ATOM 4002 C C . ILE A 1 494 ? -18.971 35.580 51.578 1.00 60.03 494 ILE A C 1
ATOM 4004 O O . ILE A 1 494 ? -19.816 34.968 52.229 1.00 60.03 494 ILE A O 1
ATOM 4008 N N . CYS A 1 495 ? -18.827 36.896 51.695 1.00 57.44 495 CYS A N 1
ATOM 4009 C CA . CYS A 1 495 ? -19.606 37.750 52.591 1.00 57.44 495 CYS A CA 1
ATOM 4010 C C . CYS A 1 495 ? -20.661 38.562 51.822 1.00 57.44 495 CYS A C 1
ATOM 4012 O O . CYS A 1 495 ? -20.335 39.338 50.932 1.00 57.44 495 CYS A O 1
ATOM 4014 N N . HIS A 1 496 ? -21.935 38.453 52.185 1.00 55.22 496 HIS A N 1
ATOM 4015 C CA . HIS A 1 496 ? -23.018 39.275 51.645 1.00 55.22 496 HIS A CA 1
ATOM 4016 C C . HIS A 1 496 ? -23.301 40.476 52.552 1.00 55.22 496 HIS A C 1
ATOM 4018 O O . HIS A 1 496 ? -23.413 40.346 53.776 1.00 55.22 496 HIS A O 1
ATOM 4024 N N . THR A 1 497 ? -23.452 41.651 51.934 1.00 53.25 497 THR A N 1
ATOM 4025 C CA . THR A 1 497 ? -23.865 42.871 52.629 1.00 53.25 497 THR A CA 1
ATOM 4026 C C . THR A 1 497 ? -25.373 43.050 52.552 1.00 53.25 497 THR A C 1
ATOM 4028 O O . THR A 1 497 ? -25.975 42.949 51.487 1.00 53.25 497 THR A O 1
ATOM 4031 N N . CYS A 1 498 ? -26.002 43.310 53.698 1.00 46.69 498 CYS A N 1
ATOM 4032 C CA . CYS A 1 498 ? -27.457 43.442 53.781 1.00 46.69 498 CYS A CA 1
ATOM 4033 C C . CYS A 1 498 ? -27.968 44.771 53.193 1.00 46.69 498 CYS A C 1
ATOM 4035 O O . CYS A 1 498 ? -29.138 44.861 52.840 1.00 46.69 498 CYS A O 1
ATOM 4037 N N . ASN A 1 499 ? -27.090 45.775 53.038 1.00 48.22 499 ASN A N 1
ATOM 4038 C CA . ASN A 1 499 ? -27.453 47.150 52.660 1.00 48.22 499 ASN A CA 1
ATOM 4039 C C . ASN A 1 499 ? -26.777 47.663 51.367 1.00 48.22 499 ASN A C 1
ATOM 4041 O O . ASN A 1 499 ? -26.712 48.868 51.142 1.00 48.22 499 ASN A O 1
ATOM 4045 N N . GLY A 1 500 ? -26.266 46.783 50.498 1.00 49.12 500 GLY A N 1
ATOM 4046 C CA . GLY A 1 500 ? -25.847 47.149 49.133 1.00 49.12 500 GLY A CA 1
ATOM 4047 C C . GLY A 1 500 ? -24.523 47.916 48.985 1.00 49.12 500 GLY A C 1
ATOM 4048 O O . GLY A 1 500 ? -24.059 48.087 47.862 1.00 49.12 500 GLY A O 1
ATOM 4049 N N . TYR A 1 501 ? -23.870 48.321 50.079 1.00 48.38 501 TYR A N 1
ATOM 4050 C CA . TYR A 1 501 ? -22.497 48.840 50.068 1.00 48.38 501 TYR A CA 1
ATOM 4051 C C . TYR A 1 501 ? -21.542 47.802 50.662 1.00 48.38 501 TYR A C 1
ATOM 4053 O O . TYR A 1 501 ? -21.732 47.353 51.791 1.00 48.38 501 TYR A O 1
ATOM 4061 N N . ALA A 1 502 ? -20.533 47.396 49.891 1.00 55.06 502 ALA A N 1
ATOM 4062 C CA . ALA A 1 502 ? -19.477 46.485 50.321 1.00 55.06 502 ALA A CA 1
ATOM 4063 C C . ALA A 1 502 ? -18.108 47.179 50.184 1.00 55.06 502 ALA A C 1
ATOM 4065 O O . ALA A 1 502 ? -17.854 47.795 49.145 1.00 55.06 502 ALA A O 1
ATOM 4066 N N . PRO A 1 503 ? -17.218 47.102 51.192 1.00 54.97 503 PRO A N 1
ATOM 4067 C CA . PRO A 1 503 ? -15.829 47.533 51.054 1.00 54.97 503 PRO A CA 1
ATOM 4068 C C . PRO A 1 503 ? -15.157 46.861 49.848 1.00 54.97 503 PRO A C 1
ATOM 4070 O O . PRO A 1 503 ? -15.441 45.698 49.552 1.00 54.97 503 PRO A O 1
ATOM 4073 N N . LYS A 1 504 ? -14.228 47.555 49.171 1.00 50.66 504 LYS A N 1
ATOM 4074 C CA . LYS A 1 504 ? -13.481 46.991 48.025 1.00 50.66 504 LYS A CA 1
ATOM 4075 C C . LYS A 1 504 ? -12.804 45.659 48.364 1.00 50.66 504 LYS A C 1
ATOM 4077 O O . LYS A 1 504 ? -12.772 44.777 47.519 1.00 50.66 504 LYS A O 1
ATOM 4082 N N . THR A 1 505 ? -12.321 45.498 49.593 1.00 49.12 505 THR A N 1
ATOM 4083 C CA . THR A 1 505 ? -11.712 44.258 50.095 1.00 49.12 505 THR A CA 1
ATOM 4084 C C . THR A 1 505 ? -12.694 43.082 50.105 1.00 49.12 505 THR A C 1
ATOM 4086 O O . THR A 1 505 ? -12.336 41.997 49.661 1.00 49.12 505 THR A O 1
ATOM 4089 N N . ILE A 1 506 ? -13.954 43.307 50.497 1.00 53.44 506 ILE A N 1
ATOM 4090 C CA . ILE A 1 506 ? -15.023 42.295 50.466 1.00 53.44 506 ILE A CA 1
ATOM 4091 C C . ILE A 1 506 ? -15.491 42.020 49.028 1.00 53.44 506 ILE A C 1
ATOM 4093 O O . ILE A 1 506 ? -15.735 40.873 48.670 1.00 53.44 506 ILE A O 1
ATOM 4097 N N . ILE A 1 507 ? -15.589 43.041 48.167 1.00 54.97 507 ILE A N 1
ATOM 4098 C CA . ILE A 1 507 ? -15.960 42.854 46.750 1.00 54.97 507 ILE A CA 1
ATOM 4099 C C . ILE A 1 507 ? -14.902 42.017 46.017 1.00 54.97 507 ILE A C 1
ATOM 4101 O O . ILE A 1 507 ? -15.252 41.047 45.344 1.00 54.97 507 ILE A O 1
ATOM 4105 N N . CYS A 1 508 ? -13.620 42.360 46.178 1.00 51.03 508 CYS A N 1
ATOM 4106 C CA . CYS A 1 508 ? -12.509 41.607 45.600 1.00 51.03 508 CYS A CA 1
ATOM 4107 C C . CYS A 1 508 ? -12.425 40.190 46.188 1.00 51.03 508 CYS A C 1
ATOM 4109 O O . CYS A 1 508 ? -12.304 39.227 45.435 1.00 51.03 508 CYS A O 1
ATOM 4111 N N . GLY A 1 509 ? -12.561 40.040 47.509 1.00 54.28 509 GLY A N 1
ATOM 4112 C CA . GLY A 1 509 ? -12.553 38.737 48.174 1.00 54.28 509 GLY A CA 1
ATOM 4113 C C . GLY A 1 509 ? -13.726 37.840 47.774 1.00 54.28 509 GLY A C 1
ATOM 4114 O O . GLY A 1 509 ? -13.545 36.647 47.581 1.00 54.28 509 GLY A O 1
ATOM 4115 N N . ASN A 1 510 ? -14.914 38.388 47.515 1.00 58.62 510 ASN A N 1
ATOM 4116 C CA . ASN A 1 510 ? -16.072 37.616 47.050 1.00 58.62 510 ASN A CA 1
ATOM 4117 C C . ASN A 1 510 ? -15.964 37.123 45.599 1.00 58.62 510 ASN A C 1
ATOM 4119 O O . ASN A 1 510 ? -16.610 36.133 45.233 1.00 58.62 510 ASN A O 1
ATOM 4123 N N . GLN A 1 511 ? -15.183 37.811 44.760 1.00 54.69 511 GLN A N 1
ATOM 4124 C CA . GLN A 1 511 ? -14.951 37.404 43.374 1.00 54.69 511 GLN A CA 1
ATOM 4125 C C . GLN A 1 511 ? -14.189 36.070 43.320 1.00 54.69 511 GLN A C 1
ATOM 4127 O O . GLN A 1 511 ? -14.576 35.175 42.562 1.00 54.69 511 GLN A O 1
ATOM 4132 N N . TYR A 1 512 ? -13.185 35.910 44.186 1.00 52.56 512 TYR A N 1
ATOM 4133 C CA . TYR A 1 512 ? -12.283 34.751 44.218 1.00 52.56 512 TYR A CA 1
ATOM 4134 C C . TYR A 1 512 ? -12.553 33.776 45.383 1.00 52.56 512 TYR A C 1
ATOM 4136 O O . TYR A 1 512 ? -12.202 32.605 45.285 1.00 52.56 512 TYR A O 1
ATOM 4144 N N . GLY A 1 513 ? -13.286 34.212 46.411 1.00 59.53 513 GLY A N 1
ATOM 4145 C CA . GLY A 1 513 ? -13.453 33.535 47.700 1.00 59.53 513 GLY A CA 1
ATOM 4146 C C . GLY A 1 513 ? -12.329 33.916 48.673 1.00 59.53 513 GLY A C 1
ATOM 4147 O O . GLY A 1 513 ? -11.158 33.825 48.321 1.00 59.53 513 GLY A O 1
ATOM 4148 N N . HIS A 1 514 ? -12.666 34.337 49.895 1.00 59.94 514 HIS A N 1
ATOM 4149 C CA . HIS A 1 514 ? -11.679 34.603 50.948 1.00 59.94 514 HIS A CA 1
ATOM 4150 C C . HIS A 1 514 ? -10.988 33.303 51.388 1.00 59.94 514 HIS A C 1
ATOM 4152 O O . HIS A 1 514 ? -11.665 32.297 51.620 1.00 59.94 514 HIS A O 1
ATOM 4158 N N . LEU A 1 515 ? -9.659 33.347 51.529 1.00 55.78 515 LEU A N 1
ATOM 4159 C CA . LEU A 1 515 ? -8.790 32.188 51.803 1.00 55.78 515 LEU A CA 1
ATOM 4160 C C . LEU A 1 515 ? -8.637 31.859 53.294 1.00 55.78 515 LEU A C 1
ATOM 4162 O O . LEU A 1 515 ? -8.020 30.858 53.653 1.00 55.78 515 LEU A O 1
ATOM 4166 N N . ARG A 1 516 ? -9.188 32.696 54.177 1.00 60.56 516 ARG A N 1
ATOM 4167 C CA . ARG A 1 516 ? -9.101 32.531 55.630 1.00 60.56 516 ARG A CA 1
ATOM 4168 C C . ARG A 1 516 ? -10.472 32.540 56.268 1.00 60.56 516 ARG A C 1
ATOM 4170 O O . ARG A 1 516 ? -11.418 33.150 55.766 1.00 60.56 516 ARG A O 1
ATOM 4177 N N . ASP A 1 517 ? -10.544 31.879 57.420 1.00 59.75 517 ASP A N 1
ATOM 4178 C CA . ASP A 1 517 ? -11.692 32.013 58.298 1.00 59.75 517 ASP A CA 1
ATOM 4179 C C . ASP A 1 517 ? -11.904 33.460 58.676 1.00 59.75 517 ASP A C 1
ATOM 4181 O O . ASP A 1 517 ? -10.959 34.229 58.814 1.00 59.75 517 ASP A O 1
ATOM 4185 N N . ILE A 1 518 ? -13.156 33.807 58.909 1.00 60.16 518 ILE A N 1
ATOM 4186 C CA . ILE A 1 518 ? -13.531 35.180 59.144 1.00 60.16 518 ILE A CA 1
ATOM 4187 C C . ILE A 1 518 ? -13.974 35.342 60.607 1.00 60.16 518 ILE A C 1
ATOM 4189 O O . ILE A 1 518 ? -14.648 34.477 61.174 1.00 60.16 518 ILE A O 1
ATOM 4193 N N . ASP A 1 519 ? -13.534 36.407 61.273 1.00 56.66 519 ASP A N 1
ATOM 4194 C CA . ASP A 1 519 ? -13.834 36.681 62.676 1.00 56.66 519 ASP A CA 1
ATOM 4195 C C . ASP A 1 519 ? -15.295 37.134 62.897 1.00 56.66 519 ASP A C 1
ATOM 4197 O O . ASP A 1 519 ? -16.117 37.185 61.976 1.00 56.66 519 ASP A O 1
ATOM 4201 N N . ARG A 1 520 ? -15.650 37.459 64.150 1.00 49.44 520 ARG A N 1
ATOM 4202 C CA . ARG A 1 520 ? -17.014 37.901 64.505 1.00 49.44 520 ARG A CA 1
ATOM 4203 C C . ARG A 1 520 ? -17.431 39.215 63.830 1.00 49.44 520 ARG A C 1
ATOM 4205 O O . ARG A 1 520 ? -18.624 39.505 63.786 1.00 49.44 520 ARG A O 1
ATOM 4212 N N . PHE A 1 521 ? -16.468 39.991 63.336 1.00 51.41 521 PHE A N 1
ATOM 4213 C CA . PHE A 1 521 ? -16.664 41.242 62.602 1.00 51.41 521 PHE A CA 1
ATOM 4214 C C . PHE A 1 521 ? -16.551 41.060 61.086 1.00 51.41 521 PHE A C 1
ATOM 4216 O O . PHE A 1 521 ? -16.739 42.009 60.333 1.00 51.41 521 PHE A O 1
ATOM 4223 N N . ARG A 1 522 ? -16.357 39.817 60.647 1.00 53.06 522 ARG A N 1
ATOM 4224 C CA . ARG A 1 522 ? -16.263 39.396 59.259 1.00 53.06 522 ARG A CA 1
ATOM 4225 C C . ARG A 1 522 ? -15.002 39.912 58.522 1.00 53.06 522 ARG A C 1
ATOM 4227 O O . ARG A 1 522 ? -15.044 40.067 57.302 1.00 53.06 522 ARG A O 1
ATOM 4234 N N . PHE A 1 523 ? -13.875 40.031 59.237 1.00 53.03 523 PHE A N 1
ATOM 4235 C CA . PHE A 1 523 ? -12.516 40.171 58.676 1.00 53.03 523 PHE A CA 1
ATOM 4236 C C . PHE A 1 523 ? -11.704 38.868 58.744 1.00 53.03 523 PHE A C 1
ATOM 4238 O O . PHE A 1 523 ? -11.945 38.031 59.614 1.00 53.03 523 PHE A O 1
ATOM 4245 N N . GLU A 1 524 ? -10.739 38.681 57.838 1.00 51.78 524 GLU A N 1
ATOM 4246 C CA . GLU A 1 524 ? -9.875 37.491 57.822 1.00 51.78 524 GLU A CA 1
ATOM 4247 C C . GLU A 1 524 ? -9.129 37.320 59.156 1.00 51.78 524 GLU A C 1
ATOM 4249 O O . GLU A 1 524 ? -8.373 38.189 59.596 1.00 51.78 524 GLU A O 1
ATOM 4254 N N . LYS A 1 525 ? -9.314 36.169 59.807 1.00 55.25 525 LYS A N 1
ATOM 4255 C CA . LYS A 1 525 ? -8.559 35.771 60.995 1.00 55.25 525 LYS A CA 1
ATOM 4256 C C . LYS A 1 525 ? -7.098 35.596 60.596 1.00 55.25 525 LYS A C 1
ATOM 4258 O O . LYS A 1 525 ? -6.758 34.712 59.819 1.00 55.25 525 LYS A O 1
ATOM 4263 N N . ARG A 1 526 ? -6.224 36.421 61.174 1.00 48.12 526 ARG A N 1
ATOM 4264 C CA . ARG A 1 526 ? -4.767 36.377 60.946 1.00 48.12 526 ARG A CA 1
ATOM 4265 C C . ARG A 1 526 ? -4.026 35.345 61.806 1.00 48.12 526 ARG A C 1
ATOM 4267 O O . ARG A 1 526 ? -2.811 35.235 61.708 1.00 48.12 526 ARG A O 1
ATOM 4274 N N . LEU A 1 527 ? -4.743 34.599 62.647 1.00 45.94 527 LEU A N 1
ATOM 4275 C CA . LEU A 1 527 ? -4.199 33.526 63.479 1.00 45.94 527 LEU A CA 1
ATOM 4276 C C . LEU A 1 527 ? -4.730 32.181 62.983 1.00 45.94 527 LEU A C 1
ATOM 4278 O O . LEU A 1 527 ? -5.945 32.010 62.852 1.00 45.94 527 LEU A O 1
ATOM 4282 N N . PHE A 1 528 ? -3.820 31.236 62.742 1.00 47.91 528 PHE A N 1
ATOM 4283 C CA . PHE A 1 528 ? -4.174 29.844 62.475 1.00 47.91 528 PHE A CA 1
ATOM 4284 C C . PHE A 1 528 ? -4.945 29.259 63.673 1.00 47.91 528 PHE A C 1
ATOM 4286 O O . PHE A 1 528 ? -4.580 29.542 64.819 1.00 47.91 528 PHE A O 1
ATOM 4293 N N . PRO A 1 529 ? -6.018 28.477 63.449 1.00 48.53 529 PRO A N 1
ATOM 4294 C CA . PRO A 1 529 ? -6.703 27.770 64.529 1.00 48.53 529 PRO A CA 1
ATOM 4295 C C . PRO A 1 529 ? -5.762 26.780 65.236 1.00 48.53 529 PRO A C 1
ATOM 4297 O O . PRO A 1 529 ? -4.728 26.394 64.693 1.00 48.53 529 PRO A O 1
ATOM 4300 N N . GLU A 1 530 ? -6.121 26.373 66.460 1.00 49.47 530 GLU A N 1
ATOM 4301 C CA . GLU A 1 530 ? -5.371 25.381 67.241 1.00 49.47 530 GLU A CA 1
ATOM 4302 C C . GLU A 1 530 ? -5.147 24.099 66.416 1.00 49.47 530 GLU A C 1
ATOM 4304 O O . GLU A 1 530 ? -6.102 23.420 66.034 1.00 49.47 530 GLU A O 1
ATOM 4309 N N . PHE A 1 531 ? -3.879 23.790 66.118 1.00 55.91 531 PHE A N 1
ATOM 4310 C CA . PHE A 1 531 ? -3.489 22.617 65.334 1.00 55.91 531 PHE A CA 1
ATOM 4311 C C . PHE A 1 531 ? -3.944 21.323 66.012 1.00 55.91 531 PHE A C 1
ATOM 4313 O O . PHE A 1 531 ? -3.690 21.114 67.202 1.00 55.91 531 PHE A O 1
ATOM 4320 N N . THR A 1 532 ? -4.554 20.415 65.246 1.00 57.78 532 THR A N 1
ATOM 4321 C CA . THR A 1 532 ? -4.869 19.072 65.739 1.00 57.78 532 THR A CA 1
ATOM 4322 C C . THR A 1 532 ? -3.711 18.107 65.453 1.00 57.78 532 THR A C 1
ATOM 4324 O O . THR A 1 532 ? -3.018 18.253 64.441 1.00 57.78 532 THR A O 1
ATOM 4327 N N . PRO A 1 533 ? -3.446 17.110 66.322 1.00 50.34 533 PRO A N 1
ATOM 4328 C CA . PRO A 1 533 ? -2.444 16.086 66.036 1.00 50.34 533 PRO A CA 1
ATOM 4329 C C . PRO A 1 533 ? -2.763 15.363 64.714 1.00 50.34 533 PRO A C 1
ATOM 4331 O O . PRO A 1 533 ? -3.757 14.648 64.632 1.00 50.34 533 PRO A O 1
ATOM 4334 N N . GLY A 1 534 ? -1.928 15.557 63.685 1.00 58.19 534 GLY A N 1
ATOM 4335 C CA . GLY A 1 534 ? -2.098 14.962 62.349 1.00 58.19 534 GLY A CA 1
ATOM 4336 C C . GLY A 1 534 ? -2.225 15.957 61.185 1.00 58.19 534 GLY A C 1
ATOM 4337 O O . GLY A 1 534 ? -2.117 15.532 60.036 1.00 58.19 534 GLY A O 1
ATOM 4338 N N . ASP A 1 535 ? -2.401 17.256 61.449 1.00 69.38 535 ASP A N 1
ATOM 4339 C CA . ASP A 1 535 ? -2.414 18.289 60.401 1.00 69.38 535 ASP A CA 1
ATOM 4340 C C . ASP A 1 535 ? -0.993 18.558 59.862 1.00 69.38 535 ASP A C 1
ATOM 4342 O O . ASP A 1 535 ? -0.031 18.623 60.631 1.00 69.38 535 ASP A O 1
ATOM 4346 N N . ILE A 1 536 ? -0.843 18.717 58.541 1.00 69.62 536 ILE A N 1
ATOM 4347 C CA . ILE A 1 536 ? 0.450 18.989 57.889 1.00 69.62 536 ILE A CA 1
ATOM 4348 C C . ILE A 1 536 ? 0.627 20.500 57.746 1.00 69.62 536 ILE A C 1
ATOM 4350 O O . ILE A 1 536 ? -0.184 21.152 57.097 1.00 69.62 536 ILE A O 1
ATOM 4354 N N . PHE A 1 537 ? 1.707 21.048 58.302 1.00 69.00 537 PHE A N 1
ATOM 4355 C CA . PHE A 1 537 ? 2.062 22.459 58.148 1.00 69.00 537 PHE A CA 1
ATOM 4356 C C . PHE A 1 537 ? 3.252 22.626 57.197 1.00 69.00 537 PHE A C 1
ATOM 4358 O O . PHE A 1 537 ? 4.257 21.928 57.341 1.00 69.00 537 PHE A O 1
ATOM 4365 N N . VAL A 1 538 ? 3.131 23.537 56.230 1.00 65.06 538 VAL A N 1
ATOM 4366 C CA . VAL A 1 538 ? 4.143 23.845 55.208 1.00 65.06 538 VAL A CA 1
ATOM 4367 C C . VAL A 1 538 ? 4.394 25.358 55.230 1.00 65.06 538 VAL A C 1
ATOM 4369 O O . VAL A 1 538 ? 3.550 26.110 54.759 1.00 65.06 538 VAL A O 1
ATOM 4372 N N . GLN A 1 539 ? 5.523 25.830 55.770 1.00 64.06 539 GLN A N 1
ATOM 4373 C CA . GLN A 1 539 ? 5.835 27.269 55.856 1.00 64.06 539 GLN A CA 1
ATOM 4374 C C . GLN A 1 539 ? 7.201 27.607 55.247 1.00 64.06 539 GLN A C 1
ATOM 4376 O O . GLN A 1 539 ? 8.168 26.868 55.431 1.00 64.06 539 GLN A O 1
ATOM 4381 N N . ASP A 1 540 ? 7.271 28.763 54.584 1.00 50.72 540 ASP A N 1
ATOM 4382 C CA . ASP A 1 540 ? 8.511 29.430 54.182 1.00 50.72 540 ASP A CA 1
ATOM 4383 C C . ASP A 1 540 ? 8.847 30.483 55.262 1.00 50.72 540 ASP A C 1
ATOM 4385 O O . ASP A 1 540 ? 8.116 31.458 55.451 1.00 50.72 540 ASP A O 1
ATOM 4389 N N . PHE A 1 541 ? 9.870 30.240 56.086 1.00 37.38 541 PHE A N 1
ATOM 4390 C CA . PHE A 1 541 ? 10.115 31.019 57.310 1.00 37.38 541 PHE A CA 1
ATOM 4391 C C . PHE A 1 541 ? 10.910 32.303 57.013 1.00 37.38 541 PHE A C 1
ATOM 4393 O O . PHE A 1 541 ? 12.113 32.241 56.766 1.00 37.38 541 PHE A O 1
ATOM 4400 N N . ASN A 1 542 ? 10.276 33.481 57.112 1.00 38.88 542 ASN A N 1
ATOM 4401 C CA . ASN A 1 542 ? 10.981 34.761 57.266 1.00 38.88 542 ASN A CA 1
ATOM 4402 C C . ASN A 1 542 ? 10.408 35.548 58.469 1.00 38.88 542 ASN A C 1
ATOM 4404 O O . ASN A 1 542 ? 9.312 36.096 58.365 1.00 38.88 542 ASN A O 1
ATOM 4408 N N . PRO A 1 543 ? 11.110 35.620 59.617 1.00 36.72 543 PRO A N 1
ATOM 4409 C CA . PRO A 1 543 ? 10.579 36.164 60.871 1.00 36.72 543 PRO A CA 1
ATOM 4410 C C . PRO A 1 543 ? 10.690 37.695 60.993 1.00 36.72 543 PRO A C 1
ATOM 4412 O O . PRO A 1 543 ? 10.558 38.232 62.091 1.00 36.72 543 PRO A O 1
ATOM 4415 N N . GLN A 1 544 ? 10.956 38.423 59.905 1.00 40.59 544 GLN A N 1
ATOM 4416 C CA . GLN A 1 544 ? 11.073 39.882 59.932 1.00 40.59 544 GLN A CA 1
ATOM 4417 C C . GLN A 1 544 ? 10.056 40.548 59.002 1.00 40.59 544 GLN A C 1
ATOM 4419 O O . GLN A 1 544 ? 10.372 40.931 57.877 1.00 40.59 544 GLN A O 1
ATOM 4424 N N . ARG A 1 545 ? 8.842 40.776 59.512 1.00 39.34 545 ARG A N 1
ATOM 4425 C CA . ARG A 1 545 ? 8.063 41.950 59.111 1.00 39.34 545 ARG A CA 1
ATOM 4426 C C . ARG A 1 545 ? 7.410 42.603 60.321 1.00 39.34 545 ARG A C 1
ATOM 4428 O O . ARG A 1 545 ? 6.862 41.930 61.189 1.00 39.34 545 ARG A O 1
ATOM 4435 N N . GLY A 1 546 ? 7.606 43.917 60.383 1.00 36.44 546 GLY A N 1
ATOM 4436 C CA . GLY A 1 546 ? 7.229 44.793 61.478 1.00 36.44 546 GLY A CA 1
ATOM 4437 C C . GLY A 1 546 ? 5.734 45.076 61.525 1.00 36.44 546 GLY A C 1
ATOM 4438 O O . GLY A 1 546 ? 5.031 45.036 60.524 1.00 36.44 546 GLY A O 1
ATOM 4439 N N . VAL A 1 547 ? 5.307 45.399 62.736 1.00 40.81 547 VAL A N 1
ATOM 4440 C CA . VAL A 1 547 ? 3.946 45.627 63.234 1.00 40.81 547 VAL A CA 1
ATOM 4441 C C . VAL A 1 547 ? 3.264 46.884 62.639 1.00 40.81 547 VAL A C 1
ATOM 4443 O O . VAL A 1 547 ? 2.150 47.213 63.030 1.00 40.81 547 VAL A O 1
ATOM 4446 N N . ASP A 1 548 ? 3.889 47.588 61.688 1.00 42.16 548 ASP A N 1
ATOM 4447 C CA . ASP A 1 548 ? 3.465 48.946 61.305 1.00 42.16 548 ASP A CA 1
ATOM 4448 C C . ASP A 1 548 ? 2.411 49.023 60.182 1.00 42.16 548 ASP A C 1
ATOM 4450 O O . ASP A 1 548 ? 1.508 49.851 60.285 1.00 42.16 548 ASP A O 1
ATOM 4454 N N . ASP A 1 549 ? 2.416 48.139 59.174 1.00 41.06 549 ASP A N 1
ATOM 4455 C CA . ASP A 1 549 ? 1.384 48.162 58.107 1.00 41.06 549 ASP A CA 1
ATOM 4456 C C . ASP A 1 549 ? 0.004 47.664 58.612 1.00 41.06 549 ASP A C 1
ATOM 4458 O O . ASP A 1 549 ? -1.044 47.925 58.016 1.00 41.06 549 ASP A O 1
ATOM 4462 N N . ASP A 1 550 ? -0.005 46.966 59.751 1.00 47.09 550 ASP A N 1
ATOM 4463 C CA . ASP A 1 550 ? -1.188 46.350 60.358 1.00 47.09 550 ASP A CA 1
ATOM 4464 C C . ASP A 1 550 ? -2.018 47.325 61.198 1.00 47.09 550 ASP A C 1
ATOM 4466 O O . ASP A 1 550 ? -3.225 47.133 61.365 1.00 47.09 550 ASP A O 1
ATOM 4470 N N . LEU A 1 551 ? -1.399 48.394 61.704 1.00 42.31 551 LEU A N 1
ATOM 4471 C CA . LEU A 1 551 ? -2.077 49.372 62.549 1.00 42.31 551 LEU A CA 1
ATOM 4472 C C . LEU A 1 551 ? -2.940 50.332 61.715 1.00 42.31 551 LEU A C 1
ATOM 4474 O O . LEU A 1 551 ? -4.042 50.688 62.127 1.00 42.31 551 LEU A O 1
ATOM 4478 N N . GLU A 1 552 ? -2.481 50.711 60.520 1.00 42.66 552 GLU A N 1
ATOM 4479 C CA . GLU A 1 552 ? -3.168 51.675 59.647 1.00 42.66 552 GLU A CA 1
ATOM 4480 C C . GLU A 1 552 ? -4.434 51.072 58.999 1.00 42.66 552 GLU A C 1
ATOM 4482 O O . GLU A 1 552 ? -5.480 51.729 58.907 1.00 42.66 552 GLU A O 1
ATOM 4487 N N . LEU A 1 553 ? -4.394 49.776 58.658 1.00 44.78 553 LEU A N 1
ATOM 4488 C CA . LEU A 1 553 ? -5.563 49.022 58.194 1.00 44.78 553 LEU A CA 1
ATOM 4489 C C . LEU A 1 553 ? -6.553 48.752 59.340 1.00 44.78 553 LEU A C 1
ATOM 4491 O O . LEU A 1 553 ? -7.751 48.978 59.174 1.00 44.78 553 LEU A O 1
ATOM 4495 N N . ALA A 1 554 ? -6.060 48.379 60.529 1.00 46.19 554 ALA A N 1
ATOM 4496 C CA . ALA A 1 554 ? -6.894 48.151 61.710 1.00 46.19 554 ALA A CA 1
ATOM 4497 C C . ALA A 1 554 ? -7.619 49.424 62.189 1.00 46.19 554 ALA A C 1
ATOM 4499 O O . ALA A 1 554 ? -8.754 49.344 62.655 1.00 46.19 554 ALA A O 1
ATOM 4500 N N . ILE A 1 555 ? -7.014 50.609 62.042 1.00 48.09 555 ILE A N 1
ATOM 4501 C CA . ILE A 1 555 ? -7.651 51.903 62.357 1.00 48.09 555 ILE A CA 1
ATOM 4502 C C . ILE A 1 555 ? -8.748 52.250 61.336 1.00 48.09 555 ILE A C 1
ATOM 4504 O O . ILE A 1 555 ? -9.810 52.769 61.704 1.00 48.09 555 ILE A O 1
ATOM 4508 N N . THR A 1 556 ? -8.527 51.923 60.061 1.00 48.31 556 THR A N 1
ATOM 4509 C CA . THR A 1 556 ? -9.509 52.131 58.986 1.00 48.31 556 THR A CA 1
ATOM 4510 C C . THR A 1 556 ? -10.709 51.185 59.138 1.00 48.31 556 THR A C 1
ATOM 4512 O O . THR A 1 556 ? -11.856 51.604 58.983 1.00 48.31 556 THR A O 1
ATOM 4515 N N . GLU A 1 557 ? -10.468 49.931 59.530 1.00 46.72 557 GLU A N 1
ATOM 4516 C CA . GLU A 1 557 ? -11.504 48.926 59.800 1.00 46.72 557 GLU A CA 1
ATOM 4517 C C . GLU A 1 557 ? -12.256 49.206 61.112 1.00 46.72 557 GLU A C 1
ATOM 4519 O O . GLU A 1 557 ? -13.485 49.139 61.135 1.00 46.72 557 GLU A O 1
ATOM 4524 N N . ALA A 1 558 ? -11.569 49.649 62.173 1.00 45.69 558 ALA A N 1
ATOM 4525 C CA . ALA A 1 558 ? -12.193 50.061 63.436 1.00 45.69 558 ALA A CA 1
ATOM 4526 C C . ALA A 1 558 ? -13.109 51.289 63.288 1.00 45.69 558 ALA A C 1
ATOM 4528 O O . ALA A 1 558 ? -14.112 51.397 63.993 1.00 45.69 558 ALA A O 1
ATOM 4529 N N . SER A 1 559 ? -12.820 52.179 62.334 1.00 47.31 559 SER A N 1
ATOM 4530 C CA . SER A 1 559 ? -13.694 53.312 61.997 1.00 47.31 559 SER A CA 1
ATOM 4531 C C . SER A 1 559 ? -14.992 52.864 61.308 1.00 47.31 559 SER A C 1
ATOM 4533 O O . SER A 1 559 ? -16.025 53.510 61.462 1.00 47.31 559 SER A O 1
ATOM 4535 N N . PHE A 1 560 ? -14.977 51.724 60.606 1.00 48.22 560 PHE A N 1
ATOM 4536 C CA . PHE A 1 560 ? -16.170 51.105 60.014 1.00 48.22 560 PHE A CA 1
ATOM 4537 C C . PHE A 1 560 ? -16.996 50.313 61.050 1.00 48.22 560 PHE A C 1
ATOM 4539 O O . PHE A 1 560 ? -18.209 50.168 60.906 1.00 48.22 560 PHE A O 1
ATOM 4546 N N . MET A 1 561 ? -16.360 49.840 62.131 1.00 46.38 561 MET A N 1
ATOM 4547 C CA . MET A 1 561 ? -16.985 49.043 63.200 1.00 46.38 561 MET A CA 1
ATOM 4548 C C . MET A 1 561 ? -18.003 49.806 64.067 1.00 46.38 561 MET A C 1
ATOM 4550 O O . MET A 1 561 ? -18.705 49.170 64.854 1.00 46.38 561 MET A O 1
ATOM 4554 N N . MET A 1 562 ? -18.099 51.137 63.961 1.00 46.66 562 MET A N 1
ATOM 4555 C CA . MET A 1 562 ? -18.936 51.942 64.862 1.00 46.66 562 MET A CA 1
ATOM 4556 C C . MET A 1 562 ? -20.357 52.253 64.363 1.00 46.66 562 MET A C 1
ATOM 4558 O O . MET A 1 562 ? -21.142 52.728 65.180 1.00 46.66 562 MET A O 1
ATOM 4562 N N . GLU A 1 563 ? -20.740 51.965 63.107 1.00 49.88 563 GLU A N 1
ATOM 4563 C CA . GLU A 1 563 ? -22.036 52.467 62.594 1.00 49.88 563 GLU A CA 1
ATOM 4564 C C . GLU A 1 563 ? -23.046 51.484 61.975 1.00 49.88 563 GLU A C 1
ATOM 4566 O O . GLU A 1 563 ? -24.216 51.861 61.930 1.00 49.88 563 GLU A O 1
ATOM 4571 N N . HIS A 1 564 ? -22.737 50.242 61.570 1.00 46.69 564 HIS A N 1
ATOM 4572 C CA . HIS A 1 564 ? -23.769 49.425 60.892 1.00 46.69 564 HIS A CA 1
ATOM 4573 C C . HIS A 1 564 ? -23.808 47.918 61.198 1.00 46.69 564 HIS A C 1
ATOM 4575 O O . HIS A 1 564 ? -22.804 47.210 61.219 1.00 46.69 564 HIS A O 1
ATOM 4581 N N . ASP A 1 565 ? -25.046 47.447 61.387 1.00 46.25 565 ASP A N 1
ATOM 4582 C CA . ASP A 1 565 ? -25.471 46.081 61.687 1.00 46.25 565 ASP A CA 1
ATOM 4583 C C . ASP A 1 565 ? -25.251 45.073 60.532 1.00 46.25 565 ASP A C 1
ATOM 4585 O O . ASP A 1 565 ? -25.641 45.303 59.389 1.00 46.25 565 ASP A O 1
ATOM 4589 N N . ARG A 1 566 ? -24.730 43.899 60.929 1.00 51.47 566 ARG A N 1
ATOM 4590 C CA . ARG A 1 566 ? -24.908 42.520 60.406 1.00 51.47 566 ARG A CA 1
ATOM 4591 C C . ARG A 1 566 ? -24.635 42.244 58.913 1.00 51.47 566 ARG A C 1
ATOM 4593 O O . ARG A 1 566 ? -25.508 42.402 58.072 1.00 51.47 566 ARG A O 1
ATOM 4600 N N . LEU A 1 567 ? -23.472 41.645 58.626 1.00 49.66 567 LEU A N 1
ATOM 4601 C CA . LEU A 1 567 ? -23.107 40.934 57.380 1.00 49.66 567 LEU A CA 1
ATOM 4602 C C . LEU A 1 567 ? -23.486 39.432 57.450 1.00 49.66 567 LEU A C 1
ATOM 4604 O O . LEU A 1 567 ? -23.315 38.813 58.504 1.00 49.66 567 LEU A O 1
ATOM 4608 N N . THR A 1 568 ? -23.941 38.813 56.348 1.00 50.09 568 THR A N 1
ATOM 4609 C CA . THR A 1 568 ? -24.186 37.348 56.247 1.00 50.09 568 THR A CA 1
ATOM 4610 C C . THR A 1 568 ? -23.033 36.654 55.508 1.00 50.09 568 THR A C 1
ATOM 4612 O O . THR A 1 568 ? -22.699 37.060 54.405 1.00 50.09 568 THR A O 1
ATOM 4615 N N . ALA A 1 569 ? -22.415 35.611 56.075 1.00 50.22 569 ALA A N 1
ATOM 4616 C CA . ALA A 1 569 ? -21.317 34.864 55.436 1.00 50.22 569 ALA A CA 1
ATOM 4617 C C . ALA A 1 569 ? -21.805 33.509 54.885 1.00 50.22 569 ALA A C 1
ATOM 4619 O O . ALA A 1 569 ? -22.610 32.839 55.530 1.00 50.22 569 ALA A O 1
ATOM 4620 N N . LEU A 1 570 ? -21.320 33.115 53.706 1.00 51.88 570 LEU A N 1
ATOM 4621 C CA . LEU A 1 570 ? -21.575 31.830 53.043 1.00 51.88 570 LEU A CA 1
ATOM 4622 C C . LEU A 1 570 ? -20.244 31.203 52.609 1.00 51.88 570 LEU A C 1
ATOM 4624 O O . LEU A 1 570 ? -19.353 31.908 52.143 1.00 51.88 570 LEU A O 1
ATOM 4628 N N . GLU A 1 571 ? -20.114 29.882 52.692 1.00 53.50 571 GLU A N 1
ATOM 4629 C CA . GLU A 1 571 ? -19.019 29.155 52.040 1.00 53.50 571 GLU A CA 1
ATOM 4630 C C . GLU A 1 571 ? -19.331 28.999 50.550 1.00 53.50 571 GLU A C 1
ATOM 4632 O O . GLU A 1 571 ? -20.452 28.642 50.174 1.00 53.50 571 GLU A O 1
ATOM 4637 N N . LYS A 1 572 ? -18.343 29.252 49.689 1.00 58.09 572 LYS A N 1
ATOM 4638 C CA . LYS A 1 572 ? -18.418 29.038 48.244 1.00 58.09 572 LYS A CA 1
ATOM 4639 C C . LYS A 1 572 ? -17.407 27.975 47.842 1.00 58.09 572 LYS A C 1
ATOM 4641 O O . LYS A 1 572 ? -16.197 28.187 47.878 1.00 58.09 572 LYS A O 1
ATOM 4646 N N . PHE A 1 573 ? -17.922 26.852 47.378 1.00 57.91 573 PHE A N 1
ATOM 4647 C CA . PHE A 1 573 ? -17.140 25.814 46.736 1.00 57.91 573 PHE A CA 1
ATOM 4648 C C . PHE A 1 573 ? -17.181 26.019 45.222 1.00 57.91 573 PHE A C 1
ATOM 4650 O O . PHE A 1 573 ? -18.261 26.168 44.653 1.00 57.91 573 PHE A O 1
ATOM 4657 N N . THR A 1 574 ? -16.019 26.054 44.569 1.00 57.88 574 THR A N 1
ATOM 4658 C CA . THR A 1 574 ? -15.901 26.230 43.116 1.00 57.88 574 THR A CA 1
ATOM 4659 C C . THR A 1 574 ? -15.055 25.108 42.526 1.00 57.88 574 THR A C 1
ATOM 4661 O O . THR A 1 574 ? -13.881 24.969 42.851 1.00 57.88 574 THR A O 1
ATOM 4664 N N . LYS A 1 575 ? -15.642 24.320 41.628 1.00 59.03 575 LYS A N 1
ATOM 4665 C CA . LYS A 1 575 ? -14.964 23.285 40.842 1.00 59.03 575 LYS A CA 1
ATOM 4666 C C . LYS A 1 575 ? -14.798 23.802 39.420 1.00 59.03 575 LYS A C 1
ATOM 4668 O O . LYS A 1 575 ? -15.802 24.077 38.763 1.00 59.03 575 LYS A O 1
ATOM 4673 N N . VAL A 1 576 ? -13.559 23.952 38.966 1.00 56.78 576 VAL A N 1
ATOM 4674 C CA . VAL A 1 576 ? -13.218 24.437 37.624 1.00 56.78 576 VAL A CA 1
ATOM 4675 C C . VAL A 1 576 ? -12.571 23.299 36.843 1.00 56.78 576 VAL A C 1
ATOM 4677 O O . VAL A 1 576 ? -11.575 22.718 37.275 1.00 56.78 576 VAL A O 1
ATOM 4680 N N . PHE A 1 577 ? -13.155 22.957 35.700 1.00 53.16 577 PHE A N 1
ATOM 4681 C CA . PHE A 1 577 ? -12.586 21.986 34.768 1.00 53.16 577 PHE A CA 1
ATOM 4682 C C . PHE A 1 577 ? -11.679 22.686 33.749 1.00 53.16 577 PHE A C 1
ATOM 4684 O O . PHE A 1 577 ? -11.821 23.882 33.496 1.00 53.16 577 PHE A O 1
ATOM 4691 N N . SER A 1 578 ? -10.767 21.930 33.137 1.00 49.28 578 SER A N 1
ATOM 4692 C CA . SER A 1 578 ? -9.829 22.424 32.118 1.00 49.28 578 SER A CA 1
ATOM 4693 C C . SER A 1 578 ? -10.500 23.003 30.868 1.00 49.28 578 SER A C 1
ATOM 4695 O O . SER A 1 578 ? -9.919 23.870 30.225 1.00 49.28 578 SER A O 1
ATOM 4697 N N . ASP A 1 579 ? -11.734 22.595 30.559 1.00 45.12 579 ASP A N 1
ATOM 4698 C CA . ASP A 1 579 ? -12.549 23.152 29.468 1.00 45.12 579 ASP A CA 1
ATOM 4699 C C . ASP A 1 579 ? -13.276 24.462 29.836 1.00 45.12 579 ASP A C 1
ATOM 4701 O O . ASP A 1 579 ? -14.104 24.960 29.075 1.00 45.12 579 ASP A O 1
ATOM 4705 N N . GLY A 1 580 ? -12.997 25.018 31.019 1.00 47.69 580 GLY A N 1
ATOM 4706 C CA . GLY A 1 580 ? -13.604 26.252 31.514 1.00 47.69 580 GLY A CA 1
ATOM 4707 C C . GLY A 1 580 ? -14.975 26.068 32.169 1.00 47.69 580 GLY A C 1
ATOM 4708 O O . GLY A 1 580 ? -15.552 27.048 32.642 1.00 47.69 580 GLY A O 1
ATOM 4709 N N . THR A 1 581 ? -15.506 24.842 32.257 1.00 57.00 581 THR A N 1
ATOM 4710 C CA . THR A 1 581 ? -16.757 24.578 32.982 1.00 57.00 581 THR A CA 1
ATOM 4711 C C . THR A 1 581 ? -16.570 24.863 34.476 1.00 57.00 581 THR A C 1
ATOM 4713 O O . THR A 1 581 ? -15.627 24.370 35.095 1.00 57.00 581 THR A O 1
ATOM 4716 N N . VAL A 1 582 ? -17.493 25.617 35.083 1.00 59.44 582 VAL A N 1
ATOM 4717 C CA . VAL A 1 582 ? -17.453 25.962 36.513 1.00 59.44 582 VAL A CA 1
ATOM 4718 C C . VAL A 1 582 ? -18.713 25.465 37.221 1.00 59.44 582 VAL A C 1
ATOM 4720 O O . VAL A 1 582 ? -19.825 25.866 36.878 1.00 59.44 582 VAL A O 1
ATOM 4723 N N . HIS A 1 583 ? -18.553 24.635 38.251 1.00 63.31 583 HIS A N 1
ATOM 4724 C CA . HIS A 1 583 ? -19.625 24.301 39.191 1.00 63.31 583 HIS A CA 1
ATOM 4725 C C . HIS A 1 583 ? -19.416 25.031 40.512 1.00 63.31 583 HIS A C 1
ATOM 4727 O O . HIS A 1 583 ? -18.335 24.972 41.093 1.00 63.31 583 HIS A O 1
ATOM 4733 N N . ILE A 1 584 ? -20.462 25.706 40.990 1.00 61.59 584 ILE A N 1
ATOM 4734 C CA . ILE A 1 584 ? -20.439 26.447 42.252 1.00 61.59 584 ILE A CA 1
ATOM 4735 C C . ILE A 1 584 ? -21.482 25.843 43.192 1.00 61.59 584 ILE A C 1
ATOM 4737 O O . ILE A 1 584 ? -22.675 25.913 42.903 1.00 61.59 584 ILE A O 1
ATOM 4741 N N . GLU A 1 585 ? -21.047 25.302 44.328 1.00 61.38 585 GLU A N 1
ATOM 4742 C CA . GLU A 1 585 ? -21.930 24.944 45.448 1.00 61.38 585 GLU A CA 1
ATOM 4743 C C . GLU A 1 585 ? -21.768 25.990 46.562 1.00 61.38 585 GLU A C 1
ATOM 4745 O O . GLU A 1 585 ? -20.675 26.515 46.785 1.00 61.38 585 GLU A O 1
ATOM 4750 N N . ARG A 1 586 ? -22.860 26.338 47.253 1.00 61.53 586 ARG A N 1
ATOM 4751 C CA . ARG A 1 586 ? -22.846 27.302 48.364 1.00 61.53 586 ARG A CA 1
ATOM 4752 C C . ARG A 1 586 ? -23.418 26.656 49.619 1.00 61.53 586 ARG A C 1
ATOM 4754 O O . ARG A 1 586 ? -24.491 26.058 49.550 1.00 61.53 586 ARG A O 1
ATOM 4761 N N . PHE A 1 587 ? -22.733 26.817 50.746 1.00 60.41 587 PHE A N 1
ATOM 4762 C CA . PHE A 1 587 ? -23.139 26.277 52.046 1.00 60.41 587 PHE A CA 1
ATOM 4763 C C . PHE A 1 587 ? -23.209 27.392 53.100 1.00 60.41 587 PHE A C 1
ATOM 4765 O O . PHE A 1 587 ? -22.587 28.445 52.948 1.00 60.41 587 PHE A O 1
ATOM 4772 N N . ASN A 1 588 ? -23.987 27.181 54.165 1.00 55.19 588 ASN A N 1
ATOM 4773 C CA . ASN A 1 588 ? -24.006 28.104 55.302 1.00 55.19 588 ASN A CA 1
ATOM 4774 C C . ASN A 1 588 ? -22.659 28.043 56.036 1.00 55.19 588 ASN A C 1
ATOM 4776 O O . ASN A 1 588 ? -22.166 26.952 56.318 1.00 55.19 588 ASN A O 1
ATOM 4780 N N . TYR A 1 589 ? -22.081 29.208 56.348 1.00 56.56 589 TYR A N 1
ATOM 4781 C CA . TYR A 1 589 ? -20.808 29.338 57.068 1.00 56.56 589 TYR A CA 1
ATOM 4782 C C . TYR A 1 589 ? -21.005 29.078 58.573 1.00 56.56 589 TYR A C 1
ATOM 4784 O O . TYR A 1 589 ? -20.945 29.990 59.401 1.00 56.56 589 TYR A O 1
ATOM 4792 N N . ASP A 1 590 ? -21.303 27.822 58.910 1.00 57.22 590 ASP A N 1
ATOM 4793 C CA . ASP A 1 590 ? -21.544 27.349 60.281 1.00 57.22 590 ASP A CA 1
ATOM 4794 C C . ASP A 1 590 ? -20.339 26.561 60.843 1.00 57.22 590 ASP A C 1
ATOM 4796 O O . ASP A 1 590 ? -20.359 26.122 61.994 1.00 57.22 590 ASP A O 1
ATOM 4800 N N . LYS A 1 591 ? -19.292 26.377 60.026 1.00 60.28 591 LYS A N 1
ATOM 4801 C CA . LYS A 1 591 ? -18.061 25.625 60.306 1.00 60.28 591 LYS A CA 1
ATOM 4802 C C . LYS A 1 591 ? -16.830 26.442 59.904 1.00 60.28 591 LYS A C 1
ATOM 4804 O O . LYS A 1 591 ? -16.954 27.459 59.231 1.00 60.28 591 LYS A O 1
ATOM 4809 N N . SER A 1 592 ? -15.646 26.038 60.367 1.00 64.94 592 SER A N 1
ATOM 4810 C CA . SER A 1 592 ? -14.395 26.653 59.907 1.00 64.94 592 SER A CA 1
ATOM 4811 C C . SER A 1 592 ? -14.088 26.238 58.466 1.00 64.94 592 SER A C 1
ATOM 4813 O O . SER A 1 592 ? -14.368 25.109 58.058 1.00 64.94 592 SER A O 1
ATOM 4815 N N . LEU A 1 593 ? -13.420 27.107 57.711 1.00 64.56 593 LEU A N 1
ATOM 4816 C CA . LEU A 1 593 ? -12.879 26.831 56.381 1.00 64.56 593 LEU A CA 1
ATOM 4817 C C . LEU A 1 593 ? -11.995 25.576 56.415 1.00 64.56 593 LEU A C 1
ATOM 4819 O O . LEU A 1 593 ? -12.019 24.776 55.488 1.00 64.56 593 LEU A O 1
ATOM 4823 N N . MET A 1 594 ? -11.288 25.350 57.526 1.00 63.75 594 MET A N 1
ATOM 4824 C CA . MET A 1 594 ? -10.512 24.136 57.791 1.00 63.75 594 MET A CA 1
ATOM 4825 C C . MET A 1 594 ? -11.380 22.861 57.838 1.00 63.75 594 MET A C 1
ATOM 4827 O O . MET A 1 594 ? -11.008 21.828 57.277 1.00 63.75 594 MET A O 1
ATOM 4831 N N . GLU A 1 595 ? -12.559 22.908 58.463 1.00 64.94 595 GLU A N 1
ATOM 4832 C CA . GLU A 1 595 ? -13.517 21.794 58.461 1.00 64.94 595 GLU A CA 1
ATOM 4833 C C . GLU A 1 595 ? -14.145 21.572 57.080 1.00 64.94 595 GLU A C 1
ATOM 4835 O O . GLU A 1 595 ? -14.339 20.423 56.671 1.00 64.94 595 GLU A O 1
ATOM 4840 N N . ALA A 1 596 ? -14.423 22.647 56.342 1.00 65.88 596 ALA A N 1
ATOM 4841 C CA . ALA A 1 596 ? -14.916 22.578 54.969 1.00 65.88 596 ALA A CA 1
ATOM 4842 C C . ALA A 1 596 ? -13.859 21.990 54.012 1.00 65.88 596 ALA A C 1
ATOM 4844 O O . ALA A 1 596 ? -14.173 21.145 53.168 1.00 65.88 596 ALA A O 1
ATOM 4845 N N . TRP A 1 597 ? -12.584 22.321 54.218 1.00 68.50 597 TRP A N 1
ATOM 4846 C CA . TRP A 1 597 ? -11.441 21.701 53.549 1.00 68.50 597 TRP A CA 1
ATOM 4847 C C . TRP A 1 597 ? -11.326 20.208 53.839 1.00 68.50 597 TRP A C 1
ATOM 4849 O O . TRP A 1 597 ? -11.225 19.393 52.917 1.00 68.50 597 TRP A O 1
ATOM 4859 N N . ARG A 1 598 ? -11.409 19.828 55.119 1.00 68.31 598 ARG A N 1
ATOM 4860 C CA . ARG A 1 598 ? -11.402 18.424 55.542 1.00 68.31 598 ARG A CA 1
ATOM 4861 C C . ARG A 1 598 ? -12.574 17.662 54.917 1.00 68.31 598 ARG A C 1
ATOM 4863 O O . ARG A 1 598 ? -12.393 16.539 54.449 1.00 68.31 598 ARG A O 1
ATOM 4870 N N . TYR A 1 599 ? -13.759 18.271 54.841 1.00 68.75 599 TYR A N 1
ATOM 4871 C CA . TYR A 1 599 ? -14.919 17.700 54.154 1.00 68.75 599 TYR A CA 1
ATOM 4872 C C . TYR A 1 599 ? -14.670 17.500 52.653 1.00 68.75 599 TYR A C 1
ATOM 4874 O O . TYR A 1 599 ? -14.981 16.434 52.117 1.00 68.75 599 TYR A O 1
ATOM 4882 N N . LEU A 1 600 ? -14.075 18.482 51.976 1.00 68.00 600 LEU A N 1
ATOM 4883 C CA . LEU A 1 600 ? -13.814 18.423 50.543 1.00 68.00 600 LEU A CA 1
ATOM 4884 C C . LEU A 1 600 ? -12.812 17.317 50.184 1.00 68.00 600 LEU A C 1
ATOM 4886 O O . LEU A 1 600 ? -13.091 16.492 49.312 1.00 68.00 600 LEU A O 1
ATOM 4890 N N . ILE A 1 601 ? -11.691 17.243 50.902 1.00 71.31 601 ILE A N 1
ATOM 4891 C CA . ILE A 1 601 ? -10.688 16.187 50.716 1.00 71.31 601 ILE A CA 1
ATOM 4892 C C . ILE A 1 601 ? -11.276 14.813 51.091 1.00 71.31 601 ILE A C 1
ATOM 4894 O O . ILE A 1 601 ? -11.017 13.815 50.415 1.00 71.31 601 ILE A O 1
ATOM 4898 N N . CYS A 1 602 ? -12.137 14.734 52.113 1.00 70.56 602 CYS A N 1
ATOM 4899 C CA . CYS A 1 602 ? -12.913 13.525 52.414 1.00 70.56 602 CYS A CA 1
ATOM 4900 C C . CYS A 1 602 ? -13.823 13.104 51.245 1.00 70.56 602 CYS A C 1
ATOM 4902 O O . CYS A 1 602 ? -13.907 11.915 50.919 1.00 70.56 602 CYS A O 1
ATOM 4904 N N . LYS A 1 603 ? -14.505 14.063 50.605 1.00 69.25 603 LYS A N 1
ATOM 4905 C CA . LYS A 1 603 ? -15.414 13.822 49.474 1.00 69.25 603 LYS A CA 1
ATOM 4906 C C . LYS A 1 603 ? -14.636 13.273 48.273 1.00 69.25 603 LYS A C 1
ATOM 4908 O O . LYS A 1 603 ? -15.042 12.246 47.724 1.00 69.25 603 LYS A O 1
ATOM 4913 N N . THR A 1 604 ? -13.488 13.864 47.933 1.00 70.12 604 THR A N 1
ATOM 4914 C CA . THR A 1 604 ? -12.671 13.476 46.769 1.00 70.12 604 THR A CA 1
ATOM 4915 C C . THR A 1 604 ? -11.803 12.234 47.029 1.00 70.12 604 THR A C 1
ATOM 4917 O O . THR A 1 604 ? -11.945 11.214 46.343 1.00 70.12 604 THR A O 1
ATOM 4920 N N . LEU A 1 605 ? -10.960 12.266 48.063 1.00 72.00 605 LEU A N 1
ATOM 4921 C CA . LEU A 1 605 ? -9.907 11.275 48.327 1.00 72.00 605 LEU A CA 1
ATOM 4922 C C . LEU A 1 605 ? -10.212 10.326 49.497 1.00 72.00 605 LEU A C 1
ATOM 4924 O O . LEU A 1 605 ? -9.693 9.209 49.521 1.00 72.00 605 LEU A O 1
ATOM 4928 N N . GLY A 1 606 ? -11.046 10.745 50.452 1.00 70.00 606 GLY A N 1
ATOM 4929 C CA . GLY A 1 606 ? -11.312 10.007 51.694 1.00 70.00 606 GLY A CA 1
ATOM 4930 C C . GLY A 1 606 ? -12.345 8.876 51.596 1.00 70.00 606 GLY A C 1
ATOM 4931 O O . GLY A 1 606 ? -13.015 8.689 50.575 1.00 70.00 606 GLY A O 1
ATOM 4932 N N . ASN A 1 607 ? -12.484 8.125 52.698 1.00 68.75 607 ASN A N 1
ATOM 4933 C CA . ASN A 1 607 ? -13.437 7.018 52.900 1.00 68.75 607 ASN A CA 1
ATOM 4934 C C . ASN A 1 607 ? -13.371 5.892 51.853 1.00 68.75 607 ASN A C 1
ATOM 4936 O O . ASN A 1 607 ? -14.370 5.220 51.590 1.00 68.75 607 ASN A O 1
ATOM 4940 N N . ARG A 1 608 ? -12.202 5.683 51.238 1.00 70.81 608 ARG A N 1
ATOM 4941 C CA . ARG A 1 608 ? -11.968 4.597 50.280 1.00 70.81 608 ARG A CA 1
ATOM 4942 C C . ARG A 1 608 ? -11.470 3.346 51.003 1.00 70.81 608 ARG A C 1
ATOM 4944 O O . ARG A 1 608 ? -10.617 3.436 51.877 1.00 70.81 608 ARG A O 1
ATOM 4951 N N . LYS A 1 609 ? -11.997 2.173 50.631 1.00 69.69 609 LYS A N 1
ATOM 4952 C CA . LYS A 1 609 ? -11.510 0.866 51.124 1.00 69.69 609 LYS A CA 1
ATOM 4953 C C . LYS A 1 609 ? -10.172 0.479 50.491 1.00 69.69 609 LYS A C 1
ATOM 4955 O O . LYS A 1 609 ? -9.418 -0.300 51.059 1.00 69.69 609 LYS A O 1
ATOM 4960 N N . SER A 1 610 ? -9.914 1.006 49.301 1.00 70.88 610 SER A N 1
ATOM 4961 C CA . SER A 1 610 ? -8.703 0.815 48.514 1.00 70.88 610 SER A CA 1
ATOM 4962 C C . SER A 1 610 ? -7.772 2.021 48.623 1.00 70.88 610 SER A C 1
ATOM 4964 O O . SER A 1 610 ? -8.239 3.159 48.665 1.00 70.88 610 SER A O 1
ATOM 4966 N N . ILE A 1 611 ? -6.466 1.772 48.573 1.00 77.00 611 ILE A N 1
ATOM 4967 C CA . ILE A 1 611 ? -5.416 2.796 48.647 1.00 77.00 611 ILE A CA 1
ATOM 4968 C C . ILE A 1 611 ? -5.395 3.631 47.359 1.00 77.00 611 ILE A C 1
ATOM 4970 O O . ILE A 1 611 ? -5.479 3.082 46.258 1.00 77.00 611 ILE A O 1
ATOM 4974 N N . ASN A 1 612 ? -5.279 4.956 47.492 1.00 78.38 612 ASN A N 1
ATOM 4975 C CA . ASN A 1 612 ? -5.126 5.858 46.348 1.00 78.38 612 ASN A CA 1
ATOM 4976 C C . ASN A 1 612 ? -3.690 5.783 45.819 1.00 78.38 612 ASN A C 1
ATOM 4978 O O . ASN A 1 612 ? -2.744 5.934 46.594 1.00 78.38 612 ASN A O 1
ATOM 4982 N N . LYS A 1 613 ? -3.529 5.577 44.512 1.00 80.81 613 LYS A N 1
ATOM 4983 C CA . LYS A 1 613 ? -2.235 5.567 43.825 1.00 80.81 613 LYS A CA 1
ATOM 4984 C C . LYS A 1 613 ? -2.006 6.921 43.165 1.00 80.81 613 LYS A C 1
ATOM 4986 O O . LYS A 1 613 ? -2.821 7.353 42.356 1.00 80.81 613 LYS A O 1
ATOM 4991 N N . ILE A 1 614 ? -0.920 7.585 43.538 1.00 82.75 614 ILE A N 1
ATOM 4992 C CA . ILE A 1 614 ? -0.569 8.938 43.114 1.00 82.75 614 ILE A CA 1
ATOM 4993 C C . ILE A 1 614 ? 0.828 8.901 42.489 1.00 82.75 614 ILE A C 1
ATOM 4995 O O . ILE A 1 614 ? 1.809 8.579 43.162 1.00 82.75 614 ILE A O 1
ATOM 4999 N N . GLU A 1 615 ? 0.935 9.254 41.212 1.00 81.31 615 GLU A N 1
ATOM 5000 C CA . GLU A 1 615 ? 2.227 9.297 40.522 1.00 81.31 615 GLU A CA 1
ATOM 5001 C C . GLU A 1 615 ? 3.061 10.498 40.996 1.00 81.31 615 GLU A C 1
ATOM 5003 O O . GLU A 1 615 ? 4.258 10.358 41.245 1.00 81.31 615 GLU A O 1
ATOM 5008 N N . SER A 1 616 ? 2.442 11.664 41.206 1.00 83.88 616 SER A N 1
ATOM 5009 C CA . SER A 1 616 ? 3.099 12.854 41.760 1.00 83.88 616 SER A CA 1
ATOM 5010 C C . SER A 1 616 ? 2.216 13.587 42.777 1.00 83.88 616 SER A C 1
ATOM 5012 O O . SER A 1 616 ? 1.110 14.014 42.447 1.00 83.88 616 SER A O 1
ATOM 5014 N N . LEU A 1 617 ? 2.707 13.739 44.013 1.00 85.88 617 LEU A N 1
ATOM 5015 C CA . LEU A 1 617 ? 2.077 14.521 45.084 1.00 85.88 617 LEU A CA 1
ATOM 5016 C C . LEU A 1 617 ? 2.893 15.789 45.359 1.00 85.88 617 LEU A C 1
ATOM 5018 O O . LEU A 1 617 ? 4.088 15.695 45.627 1.00 85.88 617 LEU A O 1
ATOM 5022 N N . GLY A 1 618 ? 2.245 16.951 45.328 1.00 86.06 618 GLY A N 1
ATOM 5023 C CA . GLY A 1 618 ? 2.867 18.250 45.570 1.00 86.06 618 GLY A CA 1
ATOM 5024 C C . GLY A 1 618 ? 2.148 19.070 46.642 1.00 86.06 618 GLY A C 1
ATOM 5025 O O . GLY A 1 618 ? 0.923 19.183 46.605 1.00 86.06 618 GLY A O 1
ATOM 5026 N N . PHE A 1 619 ? 2.908 19.697 47.540 1.00 83.81 619 PHE A N 1
ATOM 5027 C CA . PHE A 1 619 ? 2.426 20.743 48.446 1.00 83.81 619 PHE A CA 1
ATOM 5028 C C . PHE A 1 619 ? 3.042 22.090 48.076 1.00 83.81 619 PHE A C 1
ATOM 5030 O O . PHE A 1 619 ? 4.265 22.215 48.035 1.00 83.81 619 PHE A O 1
ATOM 5037 N N . GLN A 1 620 ? 2.205 23.091 47.814 1.00 77.81 620 GLN A N 1
ATOM 5038 C CA . GLN A 1 620 ? 2.652 24.412 47.382 1.00 77.81 620 GLN A CA 1
ATOM 5039 C C . GLN A 1 620 ? 2.022 25.499 48.258 1.00 77.81 620 GLN A C 1
ATOM 5041 O O . GLN A 1 620 ? 0.846 25.823 48.115 1.00 77.81 620 GLN A O 1
ATOM 5046 N N . ALA A 1 621 ? 2.821 26.053 49.165 1.00 69.50 621 ALA A N 1
ATOM 5047 C CA . ALA A 1 621 ? 2.501 27.249 49.939 1.00 69.50 621 ALA A CA 1
ATOM 5048 C C . ALA A 1 621 ? 2.951 28.504 49.176 1.00 69.50 621 ALA A C 1
ATOM 5050 O O . ALA A 1 621 ? 3.997 28.485 48.517 1.00 69.50 621 ALA A O 1
ATOM 5051 N N . GLN A 1 622 ? 2.187 29.594 49.260 1.00 61.59 622 GLN A N 1
ATOM 5052 C CA . GLN A 1 622 ? 2.654 30.886 48.766 1.00 61.59 622 GLN A CA 1
ATOM 5053 C C . GLN A 1 622 ? 3.676 31.450 49.759 1.00 61.59 622 GLN A C 1
ATOM 5055 O O . GLN A 1 622 ? 3.603 31.216 50.970 1.00 61.59 622 GLN A O 1
ATOM 5060 N N . LYS A 1 623 ? 4.674 32.180 49.243 1.00 52.00 623 LYS A N 1
ATOM 5061 C CA . LYS A 1 623 ? 5.643 32.875 50.096 1.00 52.00 623 LYS A CA 1
ATOM 5062 C C . LYS A 1 623 ? 4.840 33.753 51.057 1.00 52.00 623 LYS A C 1
ATOM 5064 O O . LYS A 1 623 ? 4.022 34.534 50.589 1.00 52.00 623 LYS A O 1
ATOM 5069 N N . HIS A 1 624 ? 5.103 33.616 52.356 1.00 52.59 624 HIS A N 1
ATOM 5070 C CA . HIS A 1 624 ? 4.624 34.448 53.476 1.00 52.59 624 HIS A CA 1
ATOM 5071 C C . HIS A 1 624 ? 3.483 33.908 54.349 1.00 52.59 624 HIS A C 1
ATOM 5073 O O . HIS A 1 624 ? 3.494 34.242 55.532 1.00 52.59 624 HIS A O 1
ATOM 5079 N N . ASP A 1 625 ? 2.584 33.047 53.865 1.00 54.03 625 ASP A N 1
ATOM 5080 C CA . ASP A 1 625 ? 1.384 32.706 54.648 1.00 54.03 625 ASP A CA 1
ATOM 5081 C C . ASP A 1 625 ? 1.381 31.294 55.237 1.00 54.03 625 ASP A C 1
ATOM 5083 O O . ASP A 1 625 ? 0.927 31.121 56.363 1.00 54.03 625 ASP A O 1
ATOM 5087 N N . GLY A 1 626 ? 2.009 30.317 54.587 1.00 60.44 626 GLY A N 1
ATOM 5088 C CA . GLY A 1 626 ? 2.076 28.949 55.095 1.00 60.44 626 GLY A CA 1
ATOM 5089 C C . GLY A 1 626 ? 0.769 28.177 54.880 1.00 60.44 626 GLY A C 1
ATOM 5090 O O . GLY A 1 626 ? -0.336 28.666 55.099 1.00 60.44 626 GLY A O 1
ATOM 5091 N N . LEU A 1 627 ? 0.902 26.925 54.453 1.00 68.19 627 LEU A N 1
ATOM 5092 C CA . LEU A 1 627 ? -0.197 26.041 54.087 1.00 68.19 627 LEU A CA 1
ATOM 5093 C C . LEU A 1 627 ? -0.454 25.024 55.207 1.00 68.19 627 LEU A C 1
ATOM 5095 O O . LEU A 1 627 ? 0.440 24.263 55.585 1.00 68.19 627 LEU A O 1
ATOM 5099 N N . VAL A 1 628 ? -1.695 24.972 55.699 1.00 67.00 628 VAL A N 1
ATOM 5100 C CA . VAL A 1 628 ? -2.181 23.896 56.577 1.00 67.00 628 VAL A CA 1
ATOM 5101 C C . VAL A 1 628 ? -2.977 22.907 55.732 1.00 67.00 628 VAL A C 1
ATOM 5103 O O . VAL A 1 628 ? -4.014 23.257 55.174 1.00 67.00 628 VAL A O 1
ATOM 5106 N N . VAL A 1 629 ? -2.522 21.658 55.652 1.00 69.31 629 VAL A N 1
ATOM 5107 C CA . VAL A 1 629 ? -3.247 20.583 54.971 1.00 69.31 629 VAL A CA 1
ATOM 5108 C C . VAL A 1 629 ? -3.853 19.627 55.990 1.00 69.31 629 VAL A C 1
ATOM 5110 O O . VAL A 1 629 ? -3.148 18.893 56.685 1.00 69.31 629 VAL A O 1
ATOM 5113 N N . CYS A 1 630 ? -5.184 19.587 56.015 1.00 68.12 630 CYS A N 1
ATOM 5114 C CA . CYS A 1 630 ? -5.964 18.670 56.839 1.00 68.12 630 CYS A CA 1
ATOM 5115 C C . CYS A 1 630 ? -6.415 17.463 56.012 1.00 68.12 630 CYS A C 1
ATOM 5117 O O . CYS A 1 630 ? -7.444 17.505 55.333 1.00 68.12 630 CYS A O 1
ATOM 5119 N N . LEU A 1 631 ? -5.658 16.368 56.075 1.00 70.12 631 LEU A N 1
ATOM 5120 C CA . LEU A 1 631 ? -6.056 15.111 55.445 1.00 70.12 631 LEU A CA 1
ATOM 5121 C C . LEU A 1 631 ? -6.992 14.294 56.365 1.00 70.12 631 LEU A C 1
ATOM 5123 O O . LEU A 1 631 ? -6.921 14.422 57.587 1.00 70.12 631 LEU A O 1
ATOM 5127 N N . PRO A 1 632 ? -7.889 13.456 55.808 1.00 67.75 632 PRO A N 1
ATOM 5128 C CA . PRO A 1 632 ? -8.774 12.599 56.595 1.00 67.75 632 PRO A CA 1
ATOM 5129 C C . PRO A 1 632 ? -7.994 11.595 57.450 1.00 67.75 632 PRO A C 1
ATOM 5131 O O . PRO A 1 632 ? -7.033 10.983 56.978 1.00 67.75 632 PRO A O 1
ATOM 5134 N N . GLU A 1 633 ? -8.449 11.364 58.681 1.00 66.06 633 GLU A N 1
ATOM 5135 C CA . GLU A 1 633 ? -7.838 10.383 59.580 1.00 66.06 633 GLU A CA 1
ATOM 5136 C C . GLU A 1 633 ? -7.905 8.967 58.974 1.00 66.06 633 GLU A C 1
ATOM 5138 O O . GLU A 1 633 ? -8.946 8.527 58.482 1.00 66.06 633 GLU A O 1
ATOM 5143 N N . GLY A 1 634 ? -6.772 8.255 58.966 1.00 67.94 634 GLY A N 1
ATOM 5144 C CA . GLY A 1 634 ? -6.668 6.905 58.399 1.00 67.94 634 GLY A CA 1
ATOM 5145 C C . GLY A 1 634 ? -6.506 6.831 56.874 1.00 67.94 634 GLY A C 1
ATOM 5146 O O . GLY A 1 634 ? -6.521 5.725 56.329 1.00 67.94 634 GLY A O 1
ATOM 5147 N N . ILE A 1 635 ? -6.325 7.957 56.169 1.00 76.12 635 ILE A N 1
ATOM 5148 C CA . ILE A 1 635 ? -6.032 7.935 54.729 1.00 76.12 635 ILE A CA 1
ATOM 5149 C C . ILE A 1 635 ? -4.714 7.194 54.447 1.00 76.12 635 ILE A C 1
ATOM 5151 O O . ILE A 1 635 ? -3.701 7.406 55.116 1.00 76.12 635 ILE A O 1
ATOM 5155 N N . LYS A 1 636 ? -4.734 6.314 53.441 1.00 80.12 636 LYS A N 1
ATOM 5156 C CA . LYS A 1 636 ? -3.548 5.611 52.944 1.00 80.12 636 LYS A CA 1
ATOM 5157 C C . LYS A 1 636 ? -3.286 5.971 51.490 1.00 80.12 636 LYS A C 1
ATOM 5159 O O . LYS A 1 636 ? -4.173 5.840 50.643 1.00 80.12 636 LYS A O 1
ATOM 5164 N N . LEU A 1 637 ? -2.064 6.421 51.223 1.00 83.06 637 LEU A N 1
ATOM 5165 C CA . LEU A 1 637 ? -1.596 6.879 49.921 1.00 83.06 637 LEU A CA 1
ATOM 5166 C C . LEU A 1 637 ? -0.401 6.039 49.462 1.00 83.06 637 LEU A C 1
ATOM 5168 O O . LEU A 1 637 ? 0.519 5.758 50.232 1.00 83.06 637 LEU A O 1
ATOM 5172 N N . ASN A 1 638 ? -0.396 5.670 48.188 1.00 85.00 638 ASN A N 1
ATOM 5173 C CA . ASN A 1 638 ? 0.755 5.100 47.505 1.00 85.00 638 ASN A CA 1
ATOM 5174 C C . ASN A 1 638 ? 1.291 6.162 46.545 1.00 85.00 638 ASN A C 1
ATOM 5176 O O . ASN A 1 638 ? 0.644 6.459 45.545 1.00 85.00 638 ASN A O 1
ATOM 5180 N N . VAL A 1 639 ? 2.419 6.778 46.898 1.00 84.69 639 VAL A N 1
ATOM 5181 C CA . VAL A 1 639 ? 2.972 7.949 46.207 1.00 84.69 639 VAL A CA 1
ATOM 5182 C C . VAL A 1 639 ? 4.314 7.581 45.583 1.00 84.69 639 VAL A C 1
ATOM 5184 O O . VAL A 1 639 ? 5.189 7.075 46.287 1.00 84.69 639 VAL A O 1
ATOM 5187 N N . ARG A 1 640 ? 4.494 7.844 44.282 1.00 83.81 640 ARG A N 1
ATOM 5188 C CA . ARG A 1 640 ? 5.764 7.575 43.585 1.00 83.81 640 ARG A CA 1
ATOM 5189 C C . ARG A 1 640 ? 6.730 8.755 43.639 1.00 83.81 640 ARG A C 1
ATOM 5191 O O . ARG A 1 640 ? 7.892 8.552 43.976 1.00 83.81 640 ARG A O 1
ATOM 5198 N N . ASN A 1 641 ? 6.260 9.963 43.335 1.00 86.88 641 ASN A N 1
ATOM 5199 C CA . ASN A 1 641 ? 7.064 11.187 43.327 1.00 86.88 641 ASN A CA 1
ATOM 5200 C C . ASN A 1 641 ? 6.492 12.220 44.307 1.00 86.88 641 ASN A C 1
ATOM 5202 O O . ASN A 1 641 ? 5.271 12.366 44.403 1.00 86.88 641 ASN A O 1
ATOM 5206 N N . PHE A 1 642 ? 7.362 12.958 44.998 1.00 87.31 642 PHE A N 1
ATOM 5207 C CA . PHE A 1 642 ? 6.971 13.918 46.032 1.00 87.31 642 PHE A CA 1
ATOM 5208 C C . PHE A 1 642 ? 7.602 15.296 45.815 1.00 87.31 642 PHE A C 1
ATOM 5210 O O . PHE A 1 642 ? 8.796 15.401 45.535 1.00 87.31 642 PHE A O 1
ATOM 5217 N N . ALA A 1 643 ? 6.806 16.352 45.975 1.00 86.50 643 ALA A N 1
ATOM 5218 C CA . ALA A 1 643 ? 7.258 17.733 45.913 1.00 86.50 643 ALA A CA 1
ATOM 5219 C C . ALA A 1 643 ? 6.695 18.572 47.074 1.00 86.50 643 ALA A C 1
ATOM 5221 O O . ALA A 1 643 ? 5.533 18.421 47.451 1.00 86.50 643 ALA A O 1
ATOM 5222 N N . THR A 1 644 ? 7.492 19.482 47.631 1.00 84.38 644 THR A N 1
ATOM 5223 C CA . THR A 1 644 ? 7.026 20.427 48.663 1.00 84.38 644 THR A CA 1
ATOM 5224 C C . THR A 1 644 ? 7.758 21.762 48.584 1.00 84.38 644 THR A C 1
ATOM 5226 O O . THR A 1 644 ? 8.976 21.790 48.443 1.00 84.38 644 THR A O 1
ATOM 5229 N N . SER A 1 645 ? 7.046 22.878 48.722 1.00 76.00 645 SER A N 1
ATOM 5230 C CA . SER A 1 645 ? 7.668 24.206 48.798 1.00 76.00 645 SER A CA 1
ATOM 5231 C C . SER A 1 645 ? 8.166 24.579 50.205 1.00 76.00 645 SER A C 1
ATOM 5233 O O . SER A 1 645 ? 8.788 25.621 50.366 1.00 76.00 645 SER A O 1
ATOM 5235 N N . GLY A 1 646 ? 7.880 23.768 51.233 1.00 72.19 646 GLY A N 1
ATOM 5236 C CA . GLY A 1 646 ? 8.328 23.999 52.617 1.00 72.19 646 GLY A CA 1
ATOM 5237 C C . GLY A 1 646 ? 9.472 23.083 53.055 1.00 72.19 646 GLY A C 1
ATOM 5238 O O . GLY A 1 646 ? 10.009 22.317 52.253 1.00 72.19 646 GLY A O 1
ATOM 5239 N N . ASN A 1 647 ? 9.814 23.136 54.349 1.00 75.62 647 ASN A N 1
ATOM 5240 C CA . ASN A 1 647 ? 10.834 22.273 54.958 1.00 75.62 647 ASN A CA 1
ATOM 5241 C C . ASN A 1 647 ? 10.537 20.791 54.684 1.00 75.62 647 ASN A C 1
ATOM 5243 O O . ASN A 1 647 ? 9.515 20.258 55.125 1.00 75.62 647 ASN A O 1
ATOM 5247 N N . LEU A 1 648 ? 11.449 20.127 53.976 1.00 78.31 648 LEU A N 1
ATOM 5248 C CA . LEU A 1 648 ? 11.239 18.763 53.524 1.00 78.31 648 LEU A CA 1
ATOM 5249 C C . LEU A 1 648 ? 11.071 17.778 54.687 1.00 78.31 648 LEU A C 1
ATOM 5251 O O . LEU A 1 648 ? 10.089 17.037 54.701 1.00 78.31 648 LEU A O 1
ATOM 5255 N N . SER A 1 649 ? 11.987 17.767 55.658 1.00 77.62 649 SER A N 1
ATOM 5256 C CA . SER A 1 649 ? 11.933 16.828 56.787 1.00 77.62 649 SER A CA 1
ATOM 5257 C C . SER A 1 649 ? 10.677 16.995 57.636 1.00 77.62 649 SER A C 1
ATOM 5259 O O . SER A 1 649 ? 10.060 16.002 58.024 1.00 77.62 649 SER A O 1
ATOM 5261 N N . GLU A 1 650 ? 10.256 18.234 57.885 1.00 75.88 650 GLU A N 1
ATOM 5262 C CA . GLU A 1 650 ? 9.073 18.516 58.702 1.00 75.88 650 GLU A CA 1
ATOM 5263 C C . GLU A 1 650 ? 7.779 18.062 58.011 1.00 75.88 650 GLU A C 1
ATOM 5265 O O . GLU A 1 650 ? 6.892 17.470 58.634 1.00 75.88 650 GLU A O 1
ATOM 5270 N N . VAL A 1 651 ? 7.680 18.299 56.700 1.00 78.44 651 VAL A N 1
ATOM 5271 C CA . VAL A 1 651 ? 6.531 17.865 55.901 1.00 78.44 651 VAL A CA 1
ATOM 5272 C C . VAL A 1 651 ? 6.531 16.347 55.748 1.00 78.44 651 VAL A C 1
ATOM 5274 O O . VAL A 1 651 ? 5.490 15.718 55.946 1.00 78.44 651 VAL A O 1
ATOM 5277 N N . LEU A 1 652 ? 7.685 15.736 55.462 1.00 78.50 652 LEU A N 1
ATOM 5278 C CA . LEU A 1 652 ? 7.802 14.285 55.343 1.00 78.50 652 LEU A CA 1
ATOM 5279 C C . LEU A 1 652 ? 7.376 13.594 56.632 1.00 78.50 652 LEU A C 1
ATOM 5281 O O . LEU A 1 652 ? 6.518 12.724 56.541 1.00 78.50 652 LEU A O 1
ATOM 5285 N N . GLN A 1 653 ? 7.862 14.025 57.804 1.00 79.12 653 GLN A N 1
ATOM 5286 C CA . GLN A 1 653 ? 7.525 13.429 59.106 1.00 79.12 653 GLN A CA 1
ATOM 5287 C C . GLN A 1 653 ? 6.009 13.338 59.345 1.00 79.12 653 GLN A C 1
ATOM 5289 O O . GLN A 1 653 ? 5.523 12.380 59.949 1.00 79.12 653 GLN A O 1
ATOM 5294 N N . ARG A 1 654 ? 5.246 14.317 58.848 1.00 78.88 654 ARG A N 1
ATOM 5295 C CA . ARG A 1 654 ? 3.781 14.341 58.966 1.00 78.88 654 ARG A CA 1
ATOM 5296 C C . ARG A 1 654 ? 3.067 13.538 57.874 1.00 78.88 654 ARG A C 1
ATOM 5298 O O . ARG A 1 654 ? 1.965 13.050 58.110 1.00 78.88 654 ARG A O 1
ATOM 5305 N N . VAL A 1 655 ? 3.691 13.351 56.711 1.00 80.56 655 VAL A N 1
ATOM 5306 C CA . VAL A 1 655 ? 3.154 12.560 55.588 1.00 80.56 655 VAL A CA 1
ATOM 5307 C C . VAL A 1 655 ? 3.430 11.058 55.748 1.00 80.56 655 VAL A C 1
ATOM 5309 O O . VAL A 1 655 ? 2.605 10.247 55.329 1.00 80.56 655 VAL A O 1
ATOM 5312 N N . GLU A 1 656 ? 4.544 10.644 56.368 1.00 79.69 656 GLU A N 1
ATOM 5313 C CA . GLU A 1 656 ? 4.929 9.218 56.459 1.00 79.69 656 GLU A CA 1
ATOM 5314 C C . GLU A 1 656 ? 3.854 8.298 57.049 1.00 79.69 656 GLU A C 1
ATOM 5316 O O . GLU A 1 656 ? 3.635 7.228 56.474 1.00 79.69 656 GLU A O 1
ATOM 5321 N N . PRO A 1 657 ? 3.139 8.674 58.131 1.00 80.62 657 PRO A N 1
ATOM 5322 C CA . PRO A 1 657 ? 2.091 7.830 58.709 1.00 80.62 657 PRO A CA 1
ATOM 5323 C C . PRO A 1 657 ? 0.963 7.495 57.719 1.00 80.62 657 PRO A C 1
ATOM 5325 O O . PRO A 1 657 ? 0.264 6.484 57.870 1.00 80.62 657 PRO A O 1
ATOM 5328 N N . MET A 1 658 ? 0.797 8.322 56.684 1.00 79.62 658 MET A N 1
ATOM 5329 C CA . MET A 1 658 ? -0.236 8.205 55.656 1.00 79.62 658 MET A CA 1
ATOM 5330 C C . MET A 1 658 ? 0.224 7.394 54.437 1.00 79.62 658 MET A C 1
ATOM 5332 O O . MET A 1 658 ? -0.601 7.020 53.605 1.00 79.62 658 MET A O 1
ATOM 5336 N N . LEU A 1 659 ? 1.513 7.070 54.320 1.00 81.12 659 LEU A N 1
ATOM 5337 C CA . LEU A 1 659 ? 2.024 6.257 53.218 1.00 81.12 659 LEU A CA 1
ATOM 5338 C C . LEU A 1 659 ? 1.731 4.767 53.453 1.00 81.12 659 LEU A C 1
ATOM 5340 O O . LEU A 1 659 ? 1.780 4.262 54.577 1.00 81.12 659 LEU A O 1
ATOM 5344 N N . GLU A 1 660 ? 1.428 4.044 52.374 1.00 81.94 660 GLU A N 1
ATOM 5345 C CA . GLU A 1 660 ? 1.276 2.582 52.393 1.00 81.94 660 GLU A CA 1
ATOM 5346 C C . GLU A 1 660 ? 2.588 1.889 52.792 1.00 81.94 660 GLU A C 1
ATOM 5348 O O . GLU A 1 660 ? 2.587 0.925 53.552 1.00 81.94 660 GLU A O 1
ATOM 5353 N N . SER A 1 661 ? 3.715 2.394 52.290 1.00 79.50 661 SER A N 1
ATOM 5354 C CA . SER A 1 661 ? 5.057 1.870 52.553 1.00 79.50 661 SER A CA 1
ATOM 5355 C C . SER A 1 661 ? 5.964 3.005 53.028 1.00 79.50 661 SER A C 1
ATOM 5357 O O . SER A 1 661 ? 6.692 3.580 52.219 1.00 79.50 661 SER A O 1
ATOM 5359 N N . PRO A 1 662 ? 5.936 3.354 54.328 1.00 69.44 662 PRO A N 1
ATOM 5360 C CA . PRO A 1 662 ? 6.652 4.513 54.854 1.00 69.44 662 PRO A CA 1
ATOM 5361 C C . PRO A 1 662 ? 8.174 4.404 54.733 1.00 69.44 662 PRO A C 1
ATOM 5363 O O . PRO A 1 662 ? 8.825 5.427 54.828 1.00 69.44 662 PRO A O 1
ATOM 5366 N N . ASN A 1 663 ? 8.739 3.220 54.477 1.00 71.56 663 ASN A N 1
ATOM 5367 C CA . ASN A 1 663 ? 10.188 3.016 54.335 1.00 71.56 663 ASN A CA 1
ATOM 5368 C C . ASN A 1 663 ? 10.667 2.962 52.871 1.00 71.56 663 ASN A C 1
ATOM 5370 O O . ASN A 1 663 ? 11.837 2.686 52.623 1.00 71.56 663 ASN A O 1
ATOM 5374 N N . ARG A 1 664 ? 9.775 3.155 51.889 1.00 77.50 664 ARG A N 1
ATOM 5375 C CA . ARG A 1 664 ? 10.136 3.129 50.465 1.00 77.50 664 ARG A CA 1
ATOM 5376 C C . ARG A 1 664 ? 10.605 4.526 50.021 1.00 77.50 664 ARG A C 1
ATOM 5378 O O . ARG A 1 664 ? 9.878 5.483 50.289 1.00 77.50 664 ARG A O 1
ATOM 5385 N N . PRO A 1 665 ? 11.754 4.656 49.330 1.00 76.69 665 PRO A N 1
ATOM 5386 C CA . PRO A 1 665 ? 12.185 5.937 48.776 1.00 76.69 665 PRO A CA 1
ATOM 5387 C C . PRO A 1 665 ? 11.277 6.370 47.618 1.00 76.69 665 PRO A C 1
ATOM 5389 O O . PRO A 1 665 ? 10.696 5.531 46.917 1.00 76.69 665 PRO A O 1
ATOM 5392 N N . PHE A 1 666 ? 11.159 7.682 47.413 1.00 82.50 666 PHE A N 1
ATOM 5393 C CA . PHE A 1 666 ? 10.440 8.240 46.269 1.00 82.50 666 PHE A CA 1
ATOM 5394 C C . PHE A 1 666 ? 11.278 8.100 44.993 1.00 82.50 666 PHE A C 1
ATOM 5396 O O . PHE A 1 666 ? 12.501 8.179 45.033 1.00 82.50 666 PHE A O 1
ATOM 5403 N N . GLY A 1 667 ? 10.626 7.908 43.843 1.00 79.06 667 GLY A N 1
ATOM 5404 C CA . GLY A 1 667 ? 11.308 7.866 42.544 1.00 79.06 667 GLY A CA 1
ATOM 5405 C C . GLY A 1 667 ? 11.902 9.220 42.143 1.00 79.06 667 GLY A C 1
ATOM 5406 O O . GLY A 1 667 ? 12.930 9.273 41.476 1.00 79.06 667 GLY A O 1
ATOM 5407 N N . ARG A 1 668 ? 11.266 10.311 42.581 1.00 81.38 668 ARG A N 1
ATOM 5408 C CA . ARG A 1 668 ? 11.753 11.685 42.463 1.00 81.38 668 ARG A CA 1
ATOM 5409 C C . ARG A 1 668 ? 11.271 12.495 43.659 1.00 81.38 668 ARG A C 1
ATOM 5411 O O . ARG A 1 668 ? 10.085 12.446 43.997 1.00 81.38 668 ARG A O 1
ATOM 5418 N N . LEU A 1 669 ? 12.180 13.259 44.254 1.00 82.00 669 LEU A N 1
ATOM 5419 C CA . LEU A 1 669 ? 11.902 14.178 45.350 1.00 82.00 669 LEU A CA 1
ATOM 5420 C C . LEU A 1 669 ? 12.338 15.591 44.947 1.00 82.00 669 LEU A C 1
ATOM 5422 O O . LEU A 1 669 ? 13.392 15.777 44.343 1.00 82.00 669 LEU A O 1
ATOM 5426 N N . THR A 1 670 ? 11.514 16.599 45.219 1.00 80.56 670 THR A N 1
ATOM 5427 C CA . THR A 1 670 ? 11.838 18.003 44.918 1.00 80.56 670 THR A CA 1
ATOM 5428 C C . THR A 1 670 ? 11.371 18.893 46.064 1.00 80.56 670 THR A C 1
ATOM 5430 O O . THR A 1 670 ? 10.240 18.761 46.526 1.00 80.56 670 THR A O 1
ATOM 5433 N N . SER A 1 671 ? 12.227 19.787 46.554 1.00 79.88 671 SER A N 1
ATOM 5434 C CA . SER A 1 671 ? 11.831 20.754 47.576 1.00 79.88 671 SER A CA 1
ATOM 5435 C C . SER A 1 671 ? 12.546 22.086 47.402 1.00 79.88 671 SER A C 1
ATOM 5437 O O . SER A 1 671 ? 13.743 22.112 47.121 1.00 79.88 671 SER A O 1
ATOM 5439 N N . ASP A 1 672 ? 11.802 23.175 47.599 1.00 72.12 672 ASP A N 1
ATOM 5440 C CA . ASP A 1 672 ? 12.337 24.543 47.585 1.00 72.12 672 ASP A CA 1
ATOM 5441 C C . ASP A 1 672 ? 12.958 24.935 48.944 1.00 72.12 672 ASP A C 1
ATOM 5443 O O . ASP A 1 672 ? 13.651 25.944 49.046 1.00 72.12 672 ASP A O 1
ATOM 5447 N N . GLY A 1 673 ? 12.739 24.121 49.985 1.00 68.62 673 GLY A N 1
ATOM 5448 C CA . GLY A 1 673 ? 13.160 24.349 51.370 1.00 68.62 673 GLY A CA 1
ATOM 5449 C C . GLY A 1 673 ? 14.177 23.329 51.892 1.00 68.62 673 GLY A C 1
ATOM 5450 O O . GLY A 1 673 ? 14.170 23.039 53.090 1.00 68.62 673 GLY A O 1
ATOM 5451 N N . LEU A 1 674 ? 15.008 22.760 51.008 1.00 72.00 674 LEU A N 1
ATOM 5452 C CA . LEU A 1 674 ? 16.037 21.772 51.359 1.00 72.00 674 LEU A CA 1
ATOM 5453 C C . LEU A 1 674 ? 17.062 22.336 52.351 1.00 72.00 674 LEU A C 1
ATOM 5455 O O . LEU A 1 674 ? 17.629 23.413 52.152 1.00 72.00 674 LEU A O 1
ATOM 5459 N N . ARG A 1 675 ? 17.358 21.566 53.395 1.00 75.06 675 ARG A N 1
ATOM 5460 C CA . ARG A 1 675 ? 18.375 21.857 54.409 1.00 75.06 675 ARG A CA 1
ATOM 5461 C C . ARG A 1 675 ? 19.470 20.800 54.402 1.00 75.06 675 ARG A C 1
ATOM 5463 O O . ARG A 1 675 ? 19.269 19.666 53.986 1.00 75.06 675 ARG A O 1
ATOM 5470 N N . LEU A 1 676 ? 20.638 21.160 54.936 1.00 66.94 676 LEU A N 1
ATOM 5471 C CA . LEU A 1 676 ? 21.786 20.247 55.022 1.00 66.94 676 LEU A CA 1
ATOM 5472 C C . LEU A 1 676 ? 21.464 18.960 55.809 1.00 66.94 676 LEU A C 1
ATOM 5474 O O . LEU A 1 676 ? 21.982 17.894 55.498 1.00 66.94 676 LEU A O 1
ATOM 5478 N N . GLU A 1 677 ? 20.596 19.072 56.816 1.00 69.94 677 GLU A N 1
ATOM 5479 C CA . GLU A 1 677 ? 20.121 17.965 57.656 1.00 69.94 677 GLU A CA 1
ATOM 5480 C C . GLU A 1 677 ? 19.228 16.961 56.903 1.00 69.94 677 GLU A C 1
ATOM 5482 O O . GLU A 1 677 ? 19.174 15.790 57.281 1.00 69.94 677 GLU A O 1
ATOM 5487 N N . ASP A 1 678 ? 18.607 17.374 55.791 1.00 75.25 678 ASP A N 1
ATOM 5488 C CA . ASP A 1 678 ? 17.754 16.508 54.970 1.00 75.25 678 ASP A CA 1
ATOM 5489 C C . ASP A 1 678 ? 18.564 15.442 54.212 1.00 75.25 678 ASP A C 1
ATOM 5491 O O . ASP A 1 678 ? 18.020 14.400 53.857 1.00 75.25 678 ASP A O 1
ATOM 5495 N N . ALA A 1 679 ? 19.875 15.644 54.023 1.00 67.62 679 ALA A N 1
ATOM 5496 C CA . ALA A 1 679 ? 20.770 14.700 53.342 1.00 67.62 679 ALA A CA 1
ATOM 5497 C C . ALA A 1 679 ? 20.977 13.372 54.099 1.00 67.62 679 ALA A C 1
ATOM 5499 O O . ALA A 1 679 ? 21.608 12.450 53.587 1.00 67.62 679 ALA A O 1
ATOM 5500 N N . HIS A 1 680 ? 20.507 13.277 55.345 1.00 69.44 680 HIS A N 1
ATOM 5501 C CA . HIS A 1 680 ? 20.547 12.051 56.149 1.00 69.44 680 HIS A CA 1
ATOM 5502 C C . HIS A 1 680 ? 19.173 11.385 56.278 1.00 69.44 680 HIS A C 1
ATOM 5504 O O . HIS A 1 680 ? 19.039 10.377 56.977 1.00 69.44 680 HIS A O 1
ATOM 5510 N N . ASN A 1 681 ? 18.148 11.931 55.618 1.00 71.12 681 ASN A N 1
ATOM 5511 C CA . ASN A 1 681 ? 16.825 11.335 55.588 1.00 71.12 681 ASN A CA 1
ATOM 5512 C C . ASN A 1 681 ? 16.842 10.114 54.648 1.00 71.12 681 ASN A C 1
ATOM 5514 O O . ASN A 1 681 ? 17.176 10.274 53.482 1.00 71.12 681 ASN A O 1
ATOM 5518 N N . PRO A 1 682 ? 16.443 8.907 55.090 1.00 67.56 682 PRO A N 1
ATOM 5519 C CA . PRO A 1 682 ? 16.500 7.683 54.278 1.00 67.56 682 PRO A CA 1
ATOM 5520 C C . PRO A 1 682 ? 15.594 7.688 53.028 1.00 67.56 682 PRO A C 1
ATOM 5522 O O . PRO A 1 682 ? 15.559 6.700 52.294 1.00 67.56 682 PRO A O 1
ATOM 5525 N N . LYS A 1 683 ? 14.821 8.760 52.810 1.00 67.31 683 LYS A N 1
ATOM 5526 C CA . LYS A 1 683 ? 13.959 8.977 51.639 1.00 67.31 683 LYS A CA 1
ATOM 5527 C C . LYS A 1 683 ? 14.512 9.969 50.615 1.00 67.31 683 LYS A C 1
ATOM 5529 O O . LYS A 1 683 ? 13.910 10.072 49.543 1.00 67.31 683 LYS A O 1
ATOM 5534 N N . VAL A 1 684 ? 15.560 10.711 50.978 1.00 63.34 684 VAL A N 1
ATOM 5535 C CA . VAL A 1 684 ? 16.346 11.609 50.115 1.00 63.34 684 VAL A CA 1
ATOM 5536 C C . VAL A 1 684 ? 17.535 10.817 49.599 1.00 63.34 684 VAL A C 1
ATOM 5538 O O . VAL A 1 684 ? 17.789 10.909 48.380 1.00 63.34 684 VAL A O 1
#

Secondary structure (DSSP, 8-state):
---PPP-TT-PPPHHHHHHHHTTS-HHHHHHHHHH-GGGHHHHHTS--EEEEEEEETTEEEETTEEEEEEEEEEESSSPPPHHHHHHHHTT-BSS-B-TTS-B--SPP-PPTTEEEE----HHHHHHHS------HHHHHHHHHHHHHHHHHHHHHHHS--------S--------TTS--------------GGGG--S------HHHHHHHHHHHHHHHHHHHHHHHHHHHHHHHHHTTPPPSEEEEEEEEEE-TTS-EEEEEEES-S-HHHHHHHHHHHHHSS--SPEEEEEEEE-PPTTT-EEEEPPTT--EEEEEEEE-S-HHHHHHHHGGGBSSTTSPPSEEEESS--GGGGG-HHHHT-SSEEEES--SS-HHHHHHH---SEEEEES-PPPPHHHHHHHHHHHHHTT--TT-EEEE--S-HHHHHHHHHHHHHHHHHHHHHHHHHHHHH-GGGHHHHTTS--EEEEEEEETTEEEETTEEEEEEEEEE-TTS---HHHHHHHHH-BSS-B-TTSSBP-S-----TT-EEE--------TTHHHHHHHHHHHHTTT---PEEEEEEEEE-TTS-EEEEEEES-S-HHHHHHHHHHHHTSS-SSPEEEEEEEEEPPTTT-EEE-PPTT--EEEEEEEEEEEHHHHHHHHGGGBSSTTSPPSEEEEEE--GGGGGSTT-